Protein 6NLY (pdb70)

Nearest PDB structures (foldseek):
  6nly-assembly1_B  TM=9.683E-01  e=5.067E-32  Homo sapiens
  6now-assembly2_B  TM=9.347E-01  e=1.743E-29  Homo sapiens
  6nlq-assembly4_D  TM=9.902E-01  e=5.431E-19  Homo sapiens
  3g98-assembly2_B  TM=8.126E-01  e=2.394E-05  Aquifex aeolicus
  7yos-assembly1_B  TM=5.872E-01  e=1.610E-04  Methanocaldococcus jannaschii DSM 2661

B-factor: mean 77.12, std 21.35, range [20.0, 169.85]

Secondary structure (P-SEA, 3-state):
caaaaaaaaaaaaaaaaaaaaaaaaaccccaaaaaaaaaaaaaaaaaaaaaaaaaaaaaaaaaaaaaaaacccccccccccccccaaaaaaaaaaaaaacccbbbbbbbbcccbbbbbbbbbbccccccccaaaaaaaaaaaacccccccccccccccccccaaaaaaaaaaaaaaaaccc/caaaaaaaaaaaaaaaaaaaaaaccccaaaaaaaaaaaaaaaaaaaaaaaaaaaaaaaaaaaaaaaaccccccccbbbbbccaaaaaaaaaaaaaacccbbbbbbbbbcccbbbbbbcccccccccccaaaaaaaaaaaaccccccccccccccccccaaaaaaaaaaaaaaaaaacc/caaaaaaaaaaaaaaaaaaaaaccccaaaaaaaaaaaaaaaaaaaaaaaaaaaaaaaaaaaaaaaacccccccccccccccaaaaaaaaaaaaaacccbbbbbbbbbcccbbbbbbcccccccccccaaaaaaaaaaaaccccccccccccccccccaaaaaaaaaaaaaaaaacc/caaaaaaaaaaaaaaaaaaaaaccccaaaaaaaaaaaaaaaaaaaaaaaaaaaaaaaaaaaaaaaacccccccccccccccaaaaaaaaaaaaaacccbbbbbbbbbcccbbbbbbcccccccccccaaaaaaaaaaaacccccccccccccccccccaaaaaaaaaaaaaaaaaaaaaacc

Solvent-accessible surface area: 36032 Å² total; per-residue (Å²): 90,189,83,4,42,115,18,82,154,106,17,149,86,22,20,140,83,28,60,45,14,93,105,32,153,52,76,106,142,50,35,154,107,73,25,65,74,13,99,59,72,52,143,151,12,71,75,48,20,145,161,78,21,80,39,26,0,47,120,23,0,109,73,1,56,137,143,29,77,131,19,66,2,3,3,14,44,5,75,7,87,34,44,60,1,0,27,36,0,0,84,20,1,17,145,105,3,59,79,0,1,0,0,0,0,0,62,25,120,191,28,92,2,19,0,1,0,25,10,8,136,70,21,60,96,51,1,30,0,78,10,0,0,16,1,0,0,31,34,6,68,28,115,5,124,34,59,133,61,35,2,43,1,48,4,72,36,128,85,30,128,11,0,18,29,0,0,23,5,0,0,3,1,3,26,46,32,214,126,137,31,36,139,53,3,54,120,20,81,144,106,15,136,58,21,24,164,85,20,108,58,14,79,101,30,152,51,75,91,154,47,35,144,106,72,20,65,71,12,90,68,77,54,148,164,10,62,50,46,13,130,146,68,16,86,41,22,0,45,158,26,0,100,80,1,35,139,134,46,62,104,12,22,31,1,24,12,52,8,87,8,53,31,45,41,0,0,23,37,0,0,84,31,0,13,145,78,1,95,88,1,1,0,0,0,0,0,68,35,118,184,38,120,2,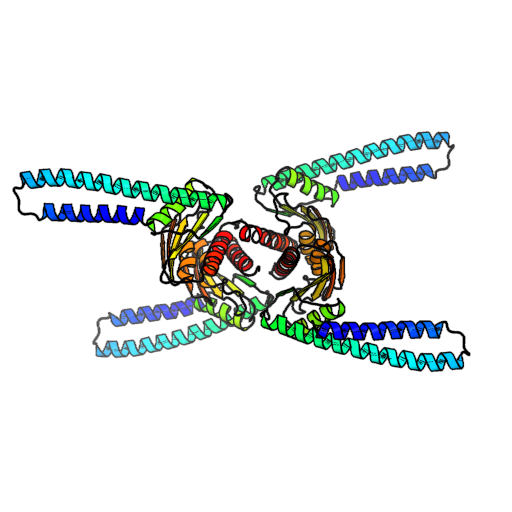25,0,1,1,27,7,11,173,77,20,46,107,40,3,20,0,67,11,0,0,34,2,0,0,27,16,6,72,26,118,2,122,37,56,125,65,42,2,39,0,50,4,67,33,142,66,45,102,7,0,27,13,0,0,24,0,0,0,5,0,1,13,3,51,71,220,102,8,53,85,27,52,125,99,11,92,68,15,21,135,84,22,120,54,16,91,118,35,152,56,72,109,150,37,33,152,93,66,23,64,80,15,98,77,94,50,131,159,16,40,76,50,14,145,143,76,8,90,42,31,0,52,102,20,3,109,57,0,40,134,143,24,40,112,12,10,9,0,24,22,50,7,70,4,58,15,50,46,0,0,27,38,0,0,76,54,0,14,150,101,2,85,39,1,4,0,0,0,0,0,66,34,108,176,32,114,4,26,0,0,0,24,10,15,146,36,35,91,87,23,4,4,0,36,2,0,0,2,0,0,0,10,23,3,69,26,91,3,118,38,56,125,84,37,0,24,0,52,6,69,39,127,69,41,105,8,0,38,38,0,0,54,9,0,0,1,25,8,31,19,137,231,100,2,55,124,21,81,118,105,12,114,53,17,22,111,80,22,107,53,15,92,110,33,152,54,72,96,154,48,38,164,108,75,27,65,80,14,101,106,85,45,147,169,14,69,77,55,14,126,146,73,17,52,42,42,0,52,103,19,0,93,73,3,28,144,156,43,94,100,23,75,35,1,27,17,46,9,66,10,65,31,39,55,1,0,23,34,0,0,84,42,0,12,147,100,3,88,90,2,4,0,0,0,0,0,61,39,107,173,24,97,3,30,0,2,0,30,8,14,162,60,41,29,89,13,14,5,0,26,2,0,0,5,0,0,0,8,29,7,74,18,155,10,128,35,59,122,77,40,4,51,1,50,5,51,37,139,78,37,126,9,0,21,33,0,0,109,10,0,0,30,0,3,30,3,17,62,19,103,105,108,50

InterPro domains:
  IPR002318 Alanine-tRNA ligase, class IIc [PR00980] (116-127)
  IPR002318 Alanine-tRNA ligase, class IIc [PR00980] (238-249)
  IPR002318 Alanine-tRNA ligase, class IIc [PR00980] (265-278)
  IPR002318 Alanine-tRNA ligase, class IIc [PR00980] (322-338)
  IPR002318 Alanine-tRNA ligase, class IIc [PR00980] (346-359)
  IPR002318 Alanine-tRNA ligase, class IIc [TIGR00344] (42-965)
  IPR009000 Translation protein, beta-barrel domain superfamily [SSF50447] (545-620)
  IPR012947 Threonyl/alanyl tRNA synthetase, SAD [PF07973] (721-778)
  IPR012947 Threonyl/alanyl tRNA synthetase, SAD [SM00863] (721-779)
  IPR018162 Alanine-tRNA ligase, class IIc, anti-codon-binding domain superfamily [SSF101353] (285-493)
  IPR018163 Threonyl/alanyl tRNA synthetase, class II-like, putative editing domain superfamily [SSF55186] (620-796)
  IPR018164 Alanyl-tRNA synthetase, class IIc, N-terminal [PF01411] (42-623)
  IPR018165 Alanyl-tRNA synthetase, class IIc, core domain [PS50860] (37-792)
  IPR023033 Alanine-tRNA ligase, eukaryota/bacteria [MF_00036_B] (38-985)
  IPR045864 Class II Aminoacyl-tRNA synthetase/Biotinyl protein ligase (BPL) and lipoyl protein ligase (LPL) [G3DSA:3.30.930.10] (37-281)
  IPR045864 Class II Aminoacyl-tRNA synthetase/Biotinyl protein ligase (BPL) and lipoyl protein ligase (LPL) [SSF55681] (39-284)
  IPR050058 Alanine--tRNA ligase [PTHR11777] (34-981)

Radius of gyration: 35.26 Å; Cα contacts (8 Å, |Δi|>4): 1258; chains: 4; bounding box: 65×128×59 Å

Structure (mmCIF, N/CA/C/O backbone):
data_6NLY
#
_entry.id   6NLY
#
_cell.length_a   103.220
_cell.length_b   317.230
_cell.length_c   54.710
_cell.angle_alpha   90.000
_cell.angle_beta   90.000
_cell.angle_gamma   90.000
#
_symmetry.space_group_name_H-M   'C 2 2 21'
#
loop_
_entity.id
_entity.type
_entity.pdbx_description
1 polymer 'Alanine--tRNA ligase, mitochondrial'
2 water water
#
loop_
_atom_site.group_PDB
_atom_site.id
_atom_site.type_symbol
_atom_site.label_atom_id
_atom_site.label_alt_id
_atom_site.label_comp_id
_atom_site.label_asym_id
_atom_site.label_entity_id
_atom_site.label_seq_id
_atom_site.pdbx_PDB_ins_code
_atom_site.Cartn_x
_atom_site.Cartn_y
_atom_site.Cartn_z
_atom_site.occupancy
_atom_site.B_iso_or_equiv
_atom_site.auth_seq_id
_atom_site.auth_comp_id
_atom_site.auth_asym_id
_atom_site.auth_atom_id
_atom_site.pdbx_PDB_model_num
ATOM 1 N N . SER A 1 10 ? -43.190 -65.291 12.972 1.00 101.05 811 SER B N 1
ATOM 2 C CA . SER A 1 10 ? -41.919 -65.958 12.728 1.00 104.33 811 SER B CA 1
ATOM 3 C C . SER A 1 10 ? -41.895 -67.294 13.446 1.00 114.21 811 SER B C 1
ATOM 4 O O . SER A 1 10 ? -41.887 -68.348 12.818 1.00 108.75 811 SER B O 1
ATOM 7 N N . ARG A 1 11 ? -41.880 -67.240 14.772 1.00 119.20 812 ARG B N 1
ATOM 8 C CA . ARG A 1 11 ? -41.867 -68.445 15.586 1.00 113.94 812 ARG B CA 1
ATOM 9 C C . ARG A 1 11 ? -43.140 -69.249 15.378 1.00 105.66 812 ARG B C 1
ATOM 10 O O . ARG A 1 11 ? -43.112 -70.472 15.330 1.00 97.90 812 ARG B O 1
ATOM 18 N N . ASP A 1 12 ? -44.258 -68.551 15.252 1.00 104.62 813 ASP B N 1
ATOM 19 C CA . ASP A 1 12 ? -45.532 -69.209 15.059 1.00 95.73 813 ASP B CA 1
ATOM 20 C C . ASP A 1 12 ? -45.474 -70.001 13.769 1.00 91.53 813 ASP B C 1
ATOM 21 O O . ASP A 1 12 ? -45.957 -71.125 13.698 1.00 91.65 813 ASP B O 1
ATOM 26 N N . VAL A 1 13 ? -44.877 -69.409 12.745 1.00 91.31 814 VAL B N 1
ATOM 27 C CA . VAL A 1 13 ? -44.732 -70.085 11.466 1.00 86.01 814 VAL B CA 1
ATOM 28 C C . VAL A 1 13 ? -43.827 -71.302 11.623 1.00 89.78 814 VAL B C 1
ATOM 29 O O . VAL A 1 13 ? -44.078 -72.350 11.044 1.00 81.13 814 VAL B O 1
ATOM 33 N N . ALA A 1 14 ? -42.767 -71.156 12.406 1.00 87.67 815 ALA B N 1
ATOM 34 C CA . ALA A 1 14 ? -41.845 -72.259 12.616 1.00 84.45 815 ALA B CA 1
ATOM 35 C C . ALA A 1 14 ? -42.534 -73.423 13.305 1.00 84.10 815 ALA B C 1
ATOM 36 O O . ALA A 1 14 ? -42.351 -74.571 12.927 1.00 80.85 815 ALA B O 1
ATOM 38 N N . GLU A 1 15 ? -43.333 -73.120 14.317 1.00 83.89 816 GLU B N 1
ATOM 39 C CA . GLU A 1 15 ? -44.052 -74.152 15.038 1.00 83.21 816 GLU B CA 1
ATOM 40 C C . GLU A 1 15 ? -45.043 -74.831 14.115 1.00 79.57 816 GLU B C 1
ATOM 41 O O . GLU A 1 15 ? -45.205 -76.043 14.146 1.00 79.86 816 GLU B O 1
ATOM 47 N N . ALA A 1 16 ? -45.699 -74.039 13.283 1.00 78.28 817 ALA B N 1
ATOM 48 C CA . ALA A 1 16 ? -46.667 -74.582 12.359 1.00 75.16 817 ALA B CA 1
ATOM 49 C C . ALA A 1 16 ? -45.965 -75.529 11.417 1.00 73.73 817 ALA B C 1
ATOM 50 O O . ALA A 1 16 ? -46.481 -76.587 11.088 1.00 74.16 817 ALA B O 1
ATOM 52 N N . LEU A 1 17 ? -44.777 -75.139 10.985 1.00 80.02 818 LEU B N 1
ATOM 53 C CA . LEU A 1 17 ? -43.992 -75.942 10.066 1.00 81.96 818 LEU B CA 1
ATOM 54 C C . LEU A 1 17 ? -43.537 -77.221 10.741 1.00 80.21 818 LEU B C 1
ATOM 55 O O . LEU A 1 17 ? -43.578 -78.292 10.156 1.00 71.36 818 LEU B O 1
ATOM 60 N N . ARG A 1 18 ? -43.152 -77.104 11.990 1.00 83.24 819 ARG B N 1
ATOM 61 C CA . ARG A 1 18 ? -42.727 -78.251 12.735 1.00 74.64 819 ARG B CA 1
ATOM 62 C C . ARG A 1 18 ? -43.862 -79.239 12.882 1.00 73.25 819 ARG B C 1
ATOM 63 O O . ARG A 1 18 ? -43.664 -80.428 12.812 1.00 64.32 819 ARG B O 1
ATOM 71 N N . LEU A 1 19 ? -45.060 -78.737 13.089 1.00 74.99 820 LEU B N 1
ATOM 72 C CA . LEU A 1 19 ? -46.196 -79.605 13.269 1.00 72.15 820 LEU B CA 1
ATOM 73 C C . LEU A 1 19 ? -46.388 -80.448 12.037 1.00 68.66 820 LEU B C 1
ATOM 74 O O . LEU A 1 19 ? -46.609 -81.641 12.107 1.00 64.81 820 LEU B O 1
ATOM 79 N N . SER A 1 20 ? -46.263 -79.820 10.896 1.00 62.81 821 SER B N 1
ATOM 80 C CA . SER A 1 20 ? -46.419 -80.512 9.657 1.00 67.99 821 SER B CA 1
ATOM 81 C C . SER A 1 20 ? -45.367 -81.578 9.487 1.00 77.77 821 SER B C 1
ATOM 82 O O . SER A 1 20 ? -45.636 -82.644 8.973 1.00 79.64 821 SER B O 1
ATOM 85 N N . LYS A 1 21 ? -44.151 -81.275 9.888 1.00 70.43 822 LYS B N 1
ATOM 86 C CA . LYS A 1 21 ? -43.082 -82.229 9.755 1.00 74.21 822 LYS B CA 1
ATOM 87 C C . LYS A 1 21 ? -43.340 -83.416 10.634 1.00 71.46 822 LYS B C 1
ATOM 88 O O . LYS A 1 21 ? -43.087 -84.533 10.257 1.00 67.51 822 LYS B O 1
ATOM 94 N N . ASP A 1 22 ? -43.834 -83.161 11.823 1.00 61.97 823 ASP B N 1
ATOM 95 C CA . ASP A 1 22 ? -44.114 -84.232 12.735 1.00 64.24 823 ASP B CA 1
ATOM 96 C C . ASP A 1 22 ? -45.180 -85.116 12.127 1.00 60.04 823 ASP B C 1
ATOM 97 O O . ASP A 1 22 ? -45.135 -86.317 12.253 1.00 63.78 823 ASP B O 1
ATOM 102 N N . ILE A 1 23 ? -46.156 -84.508 11.481 1.00 62.79 824 ILE B N 1
ATOM 103 C CA . ILE A 1 23 ? -47.207 -85.280 10.865 1.00 69.72 824 ILE B CA 1
ATOM 104 C C . ILE A 1 23 ? -46.665 -86.131 9.745 1.00 72.44 824 ILE B C 1
ATOM 105 O O . ILE A 1 23 ? -47.053 -87.265 9.586 1.00 72.64 824 ILE B O 1
ATOM 110 N N . GLY A 1 24 ? -45.764 -85.571 8.968 1.00 69.22 825 GLY B N 1
ATOM 111 C CA . GLY A 1 24 ? -45.184 -86.294 7.863 1.00 63.69 825 GLY B CA 1
ATOM 112 C C . GLY A 1 24 ? -44.471 -87.485 8.423 1.00 62.85 825 GLY B C 1
ATOM 113 O O . GLY A 1 24 ? -44.490 -88.546 7.863 1.00 68.10 825 GLY B O 1
ATOM 114 N N . ARG A 1 25 ? -43.829 -87.290 9.547 1.00 53.61 826 ARG B N 1
ATOM 115 C CA . ARG A 1 25 ? -43.141 -88.361 10.192 1.00 67.30 826 ARG B CA 1
ATOM 116 C C . ARG A 1 25 ? -44.130 -89.422 10.611 1.00 77.14 826 ARG B C 1
ATOM 117 O O . ARG A 1 25 ? -43.789 -90.584 10.663 1.00 69.97 826 ARG B O 1
ATOM 125 N N . LEU A 1 26 ? -45.349 -89.024 10.952 1.00 69.86 827 LEU B N 1
ATOM 126 C CA . LEU A 1 26 ? -46.329 -89.994 11.418 1.00 54.19 827 LEU B CA 1
ATOM 127 C C . LEU A 1 26 ? -46.818 -90.856 10.253 1.00 53.81 827 LEU B C 1
ATOM 128 O O . LEU A 1 26 ? -46.932 -92.078 10.393 1.00 57.36 827 LEU B O 1
ATOM 133 N N . ILE A 1 27 ? -46.993 -90.263 9.063 1.00 57.63 828 ILE B N 1
ATOM 134 C CA . ILE A 1 27 ? -47.407 -91.055 7.900 1.00 66.53 828 ILE B CA 1
ATOM 135 C C . ILE A 1 27 ? -46.407 -92.159 7.614 1.00 69.95 828 ILE B C 1
ATOM 136 O O . ILE A 1 27 ? -46.782 -93.289 7.281 1.00 61.71 828 ILE B O 1
ATOM 141 N N . GLU A 1 28 ? -45.118 -91.835 7.658 1.00 78.01 829 GLU B N 1
ATOM 142 C CA . GLU A 1 28 ? -44.129 -92.863 7.388 1.00 83.33 829 GLU B CA 1
ATOM 143 C C . GLU A 1 28 ? -44.154 -93.943 8.463 1.00 74.33 829 GLU B C 1
ATOM 144 O O . GLU A 1 28 ? -43.937 -95.126 8.159 1.00 67.02 829 GLU B O 1
ATOM 150 N N . ALA A 1 29 ? -44.417 -93.561 9.717 1.00 64.28 830 ALA B N 1
ATOM 151 C CA . ALA A 1 29 ? -44.446 -94.562 10.772 1.00 66.38 830 ALA B CA 1
ATOM 152 C C . ALA A 1 29 ? -45.614 -95.520 10.567 1.00 67.25 830 ALA B C 1
ATOM 153 O O . ALA A 1 29 ? -45.490 -96.728 10.824 1.00 58.80 830 ALA B O 1
ATOM 155 N N . VAL A 1 30 ? -46.738 -95.003 10.055 1.00 55.83 831 VAL B N 1
ATOM 156 C CA . VAL A 1 30 ? -47.892 -95.849 9.781 1.00 57.52 831 VAL B CA 1
ATOM 157 C C . VAL A 1 30 ? -47.658 -96.715 8.551 1.00 66.53 831 VAL B C 1
ATOM 158 O O . VAL A 1 30 ? -48.036 -97.892 8.539 1.00 62.95 831 VAL B O 1
ATOM 162 N N . GLU A 1 31 ? -47.010 -96.163 7.539 1.00 65.81 832 GLU B N 1
ATOM 163 C CA . GLU A 1 31 ? -46.708 -96.922 6.335 1.00 74.02 832 GLU B CA 1
ATOM 164 C C . GLU A 1 31 ? -45.777 -98.094 6.636 1.00 65.11 832 GLU B C 1
ATOM 165 O O . GLU A 1 31 ? -45.917 -99.163 6.062 1.00 75.38 832 GLU B O 1
ATOM 171 N N . THR A 1 32 ? -44.814 -97.879 7.521 1.00 60.17 833 THR B N 1
ATOM 172 C CA . THR A 1 32 ? -43.856 -98.919 7.881 1.00 61.33 833 THR B CA 1
ATOM 173 C C . THR A 1 32 ? -44.223 -99.700 9.134 1.00 59.87 833 THR B C 1
ATOM 174 O O . THR A 1 32 ? -43.476 -100.561 9.574 1.00 60.58 833 THR B O 1
ATOM 178 N N . ALA A 1 33 ? -45.370 -99.390 9.713 1.00 55.01 834 ALA B N 1
ATOM 179 C CA . ALA A 1 33 ? -45.817 -100.061 10.924 1.00 63.11 834 ALA B CA 1
ATOM 180 C C . ALA A 1 33 ? -46.263 -101.499 10.691 1.00 61.15 834 ALA B C 1
ATOM 181 O O . ALA A 1 33 ? -46.600 -101.887 9.580 1.00 59.93 834 ALA B O 1
ATOM 183 N N . VAL A 1 34 ? -46.252 -102.289 11.753 1.00 50.60 835 VAL B N 1
ATOM 184 C CA . VAL A 1 34 ? -46.690 -103.664 11.657 1.00 56.25 835 VAL B CA 1
ATOM 185 C C . VAL A 1 34 ? -48.147 -103.691 12.075 1.00 55.85 835 VAL B C 1
ATOM 186 O O . VAL A 1 34 ? -48.470 -103.486 13.234 1.00 60.89 835 VAL B O 1
ATOM 190 N N . MET A 1 35 ? -49.024 -103.956 11.121 1.00 48.26 836 MET B N 1
ATOM 191 C CA . MET A 1 35 ? -50.446 -104.000 11.393 1.00 49.12 836 MET B CA 1
ATOM 192 C C . MET A 1 35 ? -51.204 -104.591 10.223 1.00 47.45 836 MET B C 1
ATOM 193 O O . MET A 1 35 ? -50.666 -104.710 9.128 1.00 46.73 836 MET B O 1
ATOM 198 N N . PRO A 1 36 ? -52.515 -104.957 10.488 1.00 48.54 837 PRO B N 1
ATOM 199 C CA . PRO A 1 36 ? -53.235 -105.493 9.327 1.00 56.65 837 PRO B CA 1
ATOM 200 C C . PRO A 1 36 ? -53.345 -104.397 8.285 1.00 63.26 837 PRO B C 1
ATOM 201 O O . PRO A 1 36 ? -53.448 -103.235 8.642 1.00 52.41 837 PRO B O 1
ATOM 205 N N . GLN A 1 37 ? -53.316 -104.764 7.013 1.00 52.43 838 GLN B N 1
ATOM 206 C CA . GLN A 1 37 ? -53.379 -103.788 5.936 1.00 64.32 838 GLN B CA 1
ATOM 207 C C . GLN A 1 37 ? -54.655 -102.958 5.906 1.00 64.31 838 GLN B C 1
ATOM 208 O O . GLN A 1 37 ? -54.601 -101.773 5.619 1.00 64.38 838 GLN B O 1
ATOM 214 N N . TRP A 1 38 ? -55.800 -103.565 6.185 1.00 59.28 839 TRP B N 1
ATOM 215 C CA . TRP A 1 38 ? -57.039 -102.807 6.166 1.00 60.01 839 TRP B CA 1
ATOM 216 C C . TRP A 1 38 ? -56.965 -101.723 7.224 1.00 59.18 839 TRP B C 1
ATOM 217 O O . TRP A 1 38 ? -57.386 -100.599 6.999 1.00 58.16 839 TRP B O 1
ATOM 228 N N . GLN A 1 39 ? -56.425 -102.071 8.381 1.00 56.74 840 GLN B N 1
ATOM 229 C CA . GLN A 1 39 ? -56.274 -101.122 9.469 1.00 53.20 840 GLN B CA 1
ATOM 230 C C . GLN A 1 39 ? -55.312 -100.006 9.083 1.00 58.11 840 GLN B C 1
ATOM 231 O O . GLN A 1 39 ? -55.523 -98.850 9.418 1.00 50.40 840 GLN B O 1
ATOM 237 N N . ARG A 1 40 ? -54.247 -100.369 8.384 1.00 60.69 841 ARG B N 1
ATOM 238 C CA . ARG A 1 40 ? -53.251 -99.409 7.949 1.00 55.71 841 ARG B CA 1
ATOM 239 C C . ARG A 1 40 ? -53.873 -98.413 6.998 1.00 55.88 841 ARG B C 1
ATOM 240 O O . ARG A 1 40 ? -53.605 -97.228 7.069 1.00 54.71 841 ARG B O 1
ATOM 248 N N . ARG A 1 41 ? -54.712 -98.910 6.104 1.00 57.44 842 ARG B N 1
ATOM 249 C CA . ARG A 1 41 ? -55.375 -98.070 5.120 1.00 72.66 842 ARG B CA 1
ATOM 250 C C . ARG A 1 41 ? -56.280 -97.060 5.801 1.00 65.49 842 ARG B C 1
ATOM 251 O O . ARG A 1 41 ? -56.324 -95.903 5.419 1.00 64.96 842 ARG B O 1
ATOM 259 N N . GLU A 1 42 ? -56.994 -97.514 6.820 1.00 68.34 843 GLU B N 1
ATOM 260 C CA . GLU A 1 42 ? -57.901 -96.665 7.590 1.00 67.38 843 GLU B CA 1
ATOM 261 C C . GLU A 1 42 ? -57.141 -95.554 8.315 1.00 58.52 843 GLU B C 1
ATOM 262 O O . GLU A 1 42 ? -57.474 -94.370 8.191 1.00 58.11 843 GLU B O 1
ATOM 268 N N . LEU A 1 43 ? -56.092 -95.919 9.057 1.00 64.99 844 LEU B N 1
ATOM 269 C CA . LEU A 1 43 ? -55.319 -94.906 9.768 1.00 57.00 844 LEU B CA 1
ATOM 270 C C . LEU A 1 43 ? -54.596 -93.969 8.813 1.00 55.83 844 LEU B C 1
ATOM 271 O O . LEU A 1 43 ? -54.490 -92.772 9.081 1.00 53.68 844 LEU B O 1
ATOM 276 N N . LEU A 1 44 ? -54.103 -94.483 7.690 1.00 56.03 845 LEU B N 1
ATOM 277 C CA . LEU A 1 44 ? -53.379 -93.617 6.766 1.00 65.50 845 LEU B CA 1
ATOM 278 C C . LEU A 1 44 ? -54.284 -92.535 6.186 1.00 69.24 845 LEU B C 1
ATOM 279 O O . LEU A 1 44 ? -53.856 -91.388 6.006 1.00 70.30 845 LEU B O 1
ATOM 284 N N . ALA A 1 45 ? -55.535 -92.881 5.881 1.00 66.84 846 ALA B N 1
ATOM 285 C CA . ALA A 1 45 ? -56.459 -91.895 5.340 1.00 63.50 846 ALA B CA 1
ATOM 286 C C . ALA A 1 45 ? -56.671 -90.755 6.323 1.00 62.67 846 ALA B C 1
ATOM 287 O O . ALA A 1 45 ? -56.675 -89.580 5.931 1.00 58.12 846 ALA B O 1
ATOM 289 N N . THR A 1 46 ? -56.843 -91.056 7.604 1.00 58.42 847 THR B N 1
ATOM 290 C CA . THR A 1 46 ? -57.031 -89.986 8.583 1.00 65.31 847 THR B CA 1
ATOM 291 C C . THR A 1 46 ? -55.797 -89.081 8.709 1.00 66.98 847 THR B C 1
ATOM 292 O O . THR A 1 46 ? -55.897 -87.843 8.754 1.00 71.84 847 THR B O 1
ATOM 296 N N . VAL A 1 47 ? -54.630 -89.715 8.748 1.00 69.42 848 VAL B N 1
ATOM 297 C CA . VAL A 1 47 ? -53.365 -89.003 8.882 1.00 68.12 848 VAL B CA 1
ATOM 298 C C . VAL A 1 47 ? -53.082 -88.090 7.699 1.00 70.88 848 VAL B C 1
ATOM 299 O O . VAL A 1 47 ? -52.586 -86.982 7.873 1.00 65.51 848 VAL B O 1
ATOM 303 N N . LYS A 1 48 ? -53.389 -88.558 6.497 1.00 73.25 849 LYS B N 1
ATOM 304 C CA . LYS A 1 48 ? -53.161 -87.752 5.308 1.00 73.05 849 LYS B CA 1
ATOM 305 C C . LYS A 1 48 ? -54.028 -86.501 5.369 1.00 75.47 849 LYS B C 1
ATOM 306 O O . LYS A 1 48 ? -53.590 -85.413 5.004 1.00 72.65 849 LYS B O 1
ATOM 312 N N . MET A 1 49 ? -55.241 -86.648 5.852 1.00 72.80 850 MET B N 1
ATOM 313 C CA . MET A 1 49 ? -56.113 -85.513 5.960 1.00 81.82 850 MET B CA 1
ATOM 314 C C . MET A 1 49 ? -55.548 -84.500 6.946 1.00 80.47 850 MET B C 1
ATOM 315 O O . MET A 1 49 ? -55.589 -83.302 6.712 1.00 82.85 850 MET B O 1
ATOM 320 N N . LEU A 1 50 ? -54.992 -84.981 8.040 1.00 71.08 851 LEU B N 1
ATOM 321 C CA . LEU A 1 50 ? -54.412 -84.091 9.014 1.00 69.30 851 LEU B CA 1
ATOM 322 C C . LEU A 1 50 ? -53.296 -83.355 8.364 1.00 72.34 851 LEU B C 1
ATOM 323 O O . LEU A 1 50 ? -53.100 -82.184 8.606 1.00 78.94 851 LEU B O 1
ATOM 328 N N . GLN A 1 51 ? -52.545 -84.054 7.540 1.00 61.11 852 GLN B N 1
ATOM 329 C CA . GLN A 1 51 ? -51.426 -83.435 6.897 1.00 69.49 852 GLN B CA 1
ATOM 330 C C . GLN A 1 51 ? -51.933 -82.308 6.046 1.00 76.43 852 GLN B C 1
ATOM 331 O O . GLN A 1 51 ? -51.351 -81.254 6.029 1.00 72.72 852 GLN B O 1
ATOM 337 N N . ARG A 1 52 ? -53.030 -82.525 5.347 1.00 75.12 853 ARG B N 1
ATOM 338 C CA . ARG A 1 52 ? -53.563 -81.485 4.497 1.00 80.53 853 ARG B CA 1
ATOM 339 C C . ARG A 1 52 ? -53.981 -80.277 5.289 1.00 78.52 853 ARG B C 1
ATOM 340 O O . ARG A 1 52 ? -53.680 -79.163 4.904 1.00 77.98 853 ARG B O 1
ATOM 348 N N . ARG A 1 53 ? -54.650 -80.492 6.409 1.00 70.01 854 ARG B N 1
ATOM 349 C CA . ARG A 1 53 ? -55.075 -79.356 7.200 1.00 77.17 854 ARG B CA 1
ATOM 350 C C . ARG A 1 53 ? -53.857 -78.600 7.661 1.00 80.17 854 ARG B C 1
ATOM 351 O O . ARG A 1 53 ? -53.811 -77.384 7.601 1.00 83.25 854 ARG B O 1
ATOM 359 N N . ALA A 1 54 ? -52.850 -79.328 8.097 1.00 75.89 855 ALA B N 1
ATOM 360 C CA . ALA A 1 54 ? -51.659 -78.680 8.587 1.00 72.58 855 ALA B CA 1
ATOM 361 C C . ALA A 1 54 ? -50.998 -77.868 7.507 1.00 82.35 855 ALA B C 1
ATOM 362 O O . ALA A 1 54 ? -50.555 -76.765 7.738 1.00 83.11 855 ALA B O 1
ATOM 364 N N . ASN A 1 55 ? -50.935 -78.422 6.317 1.00 80.82 856 ASN B N 1
ATOM 365 C CA . ASN A 1 55 ? -50.319 -77.731 5.222 1.00 78.48 856 ASN B CA 1
ATOM 366 C C . ASN A 1 55 ? -51.062 -76.473 4.871 1.00 80.11 856 ASN B C 1
ATOM 367 O O . ASN A 1 55 ? -50.452 -75.469 4.596 1.00 79.86 856 ASN B O 1
ATOM 372 N N . THR A 1 56 ? -52.382 -76.527 4.876 1.00 79.60 857 THR B N 1
ATOM 373 C CA . THR A 1 56 ? -53.154 -75.348 4.567 1.00 87.58 857 THR B CA 1
ATOM 374 C C . THR A 1 56 ? -52.926 -74.295 5.615 1.00 86.37 857 THR B C 1
ATOM 375 O O . THR A 1 56 ? -52.813 -73.125 5.304 1.00 80.30 857 THR B O 1
ATOM 379 N N . ALA A 1 57 ? -52.855 -74.710 6.868 1.00 79.78 858 ALA B N 1
ATOM 380 C CA . ALA A 1 57 ? -52.653 -73.747 7.924 1.00 76.31 858 ALA B CA 1
ATOM 381 C C . ALA A 1 57 ? -51.335 -73.069 7.701 1.00 79.91 858 ALA B C 1
ATOM 382 O O . ALA A 1 57 ? -51.206 -71.871 7.847 1.00 77.80 858 ALA B O 1
ATOM 384 N N . ILE A 1 58 ? -50.339 -73.840 7.336 1.00 77.43 859 ILE B N 1
ATOM 385 C CA . ILE A 1 58 ? -49.031 -73.243 7.117 1.00 76.01 859 ILE B CA 1
ATOM 386 C C . ILE A 1 58 ? -49.092 -72.246 5.971 1.00 71.62 859 ILE B C 1
ATOM 387 O O . ILE A 1 58 ? -48.511 -71.166 6.046 1.00 67.95 859 ILE B O 1
ATOM 392 N N . ARG A 1 59 ? -49.803 -72.611 4.911 1.00 71.99 860 ARG B N 1
ATOM 393 C CA . ARG A 1 59 ? -49.921 -71.728 3.763 1.00 78.28 860 ARG B CA 1
ATOM 394 C C . ARG A 1 59 ? -50.635 -70.442 4.144 1.00 82.15 860 ARG B C 1
ATOM 395 O O . ARG A 1 59 ? -50.253 -69.357 3.710 1.00 86.48 860 ARG B O 1
ATOM 403 N N . LYS A 1 60 ? -51.674 -70.568 4.961 1.00 74.21 861 LYS B N 1
ATOM 404 C CA . LYS A 1 60 ? -52.436 -69.405 5.388 1.00 76.97 861 LYS B CA 1
ATOM 405 C C . LYS A 1 60 ? -51.585 -68.442 6.201 1.00 82.66 861 LYS B C 1
ATOM 406 O O . LYS A 1 60 ? -51.695 -67.228 6.049 1.00 78.66 861 LYS B O 1
ATOM 412 N N . LEU A 1 61 ? -50.738 -68.985 7.067 1.00 80.28 862 LEU B N 1
ATOM 413 C CA . LEU A 1 61 ? -49.903 -68.151 7.898 1.00 77.37 862 LEU B CA 1
ATOM 414 C C . LEU A 1 61 ? -48.885 -67.416 7.074 1.00 77.06 862 LEU B C 1
ATOM 415 O O . LEU A 1 61 ? -48.652 -66.242 7.291 1.00 72.25 862 LEU B O 1
ATOM 420 N N . GLN A 1 62 ? -48.271 -68.103 6.132 1.00 79.55 863 GLN B N 1
ATOM 421 C CA . GLN A 1 62 ? -47.275 -67.453 5.314 1.00 90.74 863 GLN B CA 1
ATOM 422 C C . GLN A 1 62 ? -47.854 -66.386 4.434 1.00 87.39 863 GLN B C 1
ATOM 423 O O . GLN A 1 62 ? -47.308 -65.324 4.293 1.00 87.24 863 GLN B O 1
ATOM 429 N N . MET A 1 63 ? -48.985 -66.688 3.845 1.00 91.21 864 MET B N 1
ATOM 430 C CA . MET A 1 63 ? -49.608 -65.781 2.929 1.00 86.71 864 MET B CA 1
ATOM 431 C C . MET A 1 63 ? -49.948 -64.527 3.666 1.00 86.90 864 MET B C 1
ATOM 432 O O . MET A 1 63 ? -49.799 -63.423 3.179 1.00 83.16 864 MET B O 1
ATOM 437 N N . GLY A 1 64 ? -50.416 -64.712 4.869 1.00 75.48 865 GLY B N 1
ATOM 438 C CA . GLY A 1 64 ? -50.802 -63.568 5.673 1.00 67.59 865 GLY B CA 1
ATOM 439 C C . GLY A 1 64 ? -49.619 -62.690 6.041 1.00 84.48 865 GLY B C 1
ATOM 440 O O . GLY A 1 64 ? -49.685 -61.462 5.917 1.00 91.07 865 GLY B O 1
ATOM 441 N N . GLN A 1 65 ? -48.508 -63.310 6.458 1.00 83.34 866 GLN B N 1
ATOM 442 C CA . GLN A 1 65 ? -47.353 -62.514 6.854 1.00 92.17 866 GLN B CA 1
ATOM 443 C C . GLN A 1 65 ? -46.729 -61.857 5.638 1.00 84.60 866 GLN B C 1
ATOM 444 O O . GLN A 1 65 ? -46.151 -60.775 5.746 1.00 83.37 866 GLN B O 1
ATOM 450 N N . ALA A 1 66 ? -46.825 -62.502 4.476 1.00 79.07 867 ALA B N 1
ATOM 451 C CA . ALA A 1 66 ? -46.430 -61.836 3.245 1.00 73.79 867 ALA B CA 1
ATOM 452 C C . ALA A 1 66 ? -47.286 -60.589 3.025 1.00 86.20 867 ALA B C 1
ATOM 453 O O . ALA A 1 66 ? -46.778 -59.530 2.637 1.00 95.16 867 ALA B O 1
ATOM 455 N N . ALA A 1 67 ? -48.590 -60.692 3.303 1.00 91.41 868 ALA B N 1
ATOM 456 C CA . ALA A 1 67 ? -49.493 -59.554 3.136 1.00 82.71 868 ALA B CA 1
ATOM 457 C C . ALA A 1 67 ? -49.133 -58.406 4.075 1.00 76.05 868 ALA B C 1
ATOM 458 O O . ALA A 1 67 ? -49.194 -57.233 3.686 1.00 81.45 868 ALA B O 1
ATOM 460 N N . LYS A 1 68 ? -48.799 -58.725 5.331 1.00 80.59 869 LYS B N 1
ATOM 461 C CA . LYS A 1 68 ? -48.356 -57.712 6.287 1.00 82.24 869 LYS B CA 1
ATOM 462 C C . LYS A 1 68 ? -47.186 -56.917 5.750 1.00 91.70 869 LYS B C 1
ATOM 463 O O . LYS A 1 68 ? -47.082 -55.704 5.998 1.00 96.91 869 LYS B O 1
ATOM 469 N N . LYS A 1 69 ? -46.229 -57.632 5.175 1.00 87.85 870 LYS B N 1
ATOM 470 C CA . LYS A 1 69 ? -45.015 -57.025 4.657 1.00 89.87 870 LYS B CA 1
ATOM 471 C C . LYS A 1 69 ? -45.199 -56.138 3.445 1.00 87.93 870 LYS B C 1
ATOM 472 O O . LYS A 1 69 ? -44.613 -55.066 3.363 1.00 99.73 870 LYS B O 1
ATOM 478 N N . THR A 1 70 ? -45.972 -56.603 2.495 1.00 79.74 871 THR B N 1
ATOM 479 C CA . THR A 1 70 ? -46.130 -55.803 1.336 1.00 82.94 871 THR B CA 1
ATOM 480 C C . THR A 1 70 ? -46.783 -54.519 1.761 1.00 92.59 871 THR B C 1
ATOM 481 O O . THR A 1 70 ? -46.418 -53.466 1.288 1.00 96.26 871 THR B O 1
ATOM 485 N N . GLN A 1 71 ? -47.749 -54.601 2.658 1.00 86.41 872 GLN B N 1
ATOM 486 C CA . GLN A 1 71 ? -48.424 -53.397 3.084 1.00 97.73 872 GLN B CA 1
ATOM 487 C C . GLN A 1 71 ? -47.480 -52.451 3.763 1.00 103.40 872 GLN B C 1
ATOM 488 O O . GLN A 1 71 ? -47.530 -51.264 3.499 1.00 109.12 872 GLN B O 1
ATOM 494 N N . GLU A 1 72 ? -46.614 -52.963 4.622 1.00 102.29 873 GLU B N 1
ATOM 495 C CA . GLU A 1 72 ? -45.698 -52.074 5.291 1.00 101.78 873 GLU B CA 1
ATOM 496 C C . GLU A 1 72 ? -44.832 -51.438 4.229 1.00 101.20 873 GLU B C 1
ATOM 497 O O . GLU A 1 72 ? -44.528 -50.264 4.297 1.00 113.37 873 GLU B O 1
ATOM 503 N N . LEU A 1 73 ? -44.444 -52.222 3.232 1.00 95.79 874 LEU B N 1
ATOM 504 C CA . LEU A 1 73 ? -43.605 -51.714 2.156 1.00 96.52 874 LEU B CA 1
ATOM 505 C C . LEU A 1 73 ? -44.295 -50.616 1.362 1.00 98.97 874 LEU B C 1
ATOM 506 O O . LEU A 1 73 ? -43.667 -49.641 0.968 1.00 98.05 874 LEU B O 1
ATOM 511 N N . LEU A 1 74 ? -45.588 -50.778 1.125 1.00 95.04 875 LEU B N 1
ATOM 512 C CA . LEU A 1 74 ? -46.339 -49.794 0.362 1.00 92.87 875 LEU B CA 1
ATOM 513 C C . LEU A 1 74 ? -46.340 -48.441 1.056 1.00 101.31 875 LEU B C 1
ATOM 514 O O . LEU A 1 74 ? -46.262 -47.408 0.401 1.00 94.60 875 LEU B O 1
ATOM 519 N N . GLU A 1 75 ? -46.406 -48.445 2.380 1.00 105.22 876 GLU B N 1
ATOM 520 C CA . GLU A 1 75 ? -46.380 -47.195 3.122 1.00 109.42 876 GLU B CA 1
ATOM 521 C C . GLU A 1 75 ? -45.040 -46.524 2.860 1.00 103.65 876 GLU B C 1
ATOM 522 O O . GLU A 1 75 ? -44.963 -45.314 2.679 1.00 119.10 876 GLU B O 1
ATOM 528 N N . ARG A 1 76 ? -43.989 -47.336 2.851 1.00 96.40 877 ARG B N 1
ATOM 529 C CA . ARG A 1 76 ? -42.621 -46.891 2.596 1.00 98.84 877 ARG B CA 1
ATOM 530 C C . ARG A 1 76 ? -42.355 -46.355 1.191 1.00 98.19 877 ARG B C 1
ATOM 531 O O . ARG A 1 76 ? -41.579 -45.425 1.019 1.00 96.91 877 ARG B O 1
ATOM 539 N N . HIS A 1 77 ? -43.023 -46.898 0.200 1.00 85.47 878 HIS B N 1
ATOM 540 C CA . HIS A 1 77 ? -42.783 -46.449 -1.145 1.00 91.18 878 HIS B CA 1
ATOM 541 C C . HIS A 1 77 ? -44.014 -46.037 -1.910 1.00 93.97 878 HIS B C 1
ATOM 542 O O . HIS A 1 77 ? -45.126 -46.359 -1.560 1.00 89.77 878 HIS B O 1
ATOM 549 N N . SER A 1 78 ? -43.775 -45.292 -2.970 1.00 96.61 879 SER B N 1
ATOM 550 C CA . SER A 1 78 ? -44.811 -44.857 -3.879 1.00 108.32 879 SER B CA 1
ATOM 551 C C . SER A 1 78 ? -45.009 -45.975 -4.886 1.00 114.31 879 SER B C 1
ATOM 552 O O . SER A 1 78 ? -44.156 -46.842 -5.020 1.00 115.37 879 SER B O 1
ATOM 555 N N . LYS A 1 79 ? -46.125 -45.961 -5.599 1.00 115.84 880 LYS B N 1
ATOM 556 C CA . LYS A 1 79 ? -46.360 -46.979 -6.606 1.00 114.34 880 LYS B CA 1
ATOM 557 C C . LYS A 1 79 ? -45.637 -46.501 -7.854 1.00 119.79 880 LYS B C 1
ATOM 558 O O . LYS A 1 79 ? -46.243 -46.220 -8.884 1.00 129.21 880 LYS B O 1
ATOM 564 N N . GLY A 1 80 ? -44.319 -46.416 -7.735 1.00 107.87 881 GLY B N 1
ATOM 565 C CA . GLY A 1 80 ? -43.445 -45.967 -8.799 1.00 93.69 881 GLY B CA 1
ATOM 566 C C . GLY A 1 80 ? -43.023 -47.027 -9.789 1.00 81.74 881 GLY B C 1
ATOM 567 O O . GLY A 1 80 ? -43.425 -48.178 -9.696 1.00 73.68 881 GLY B O 1
ATOM 568 N N . PRO A 1 81 ? -42.180 -46.583 -10.797 1.00 72.71 882 PRO B N 1
ATOM 569 C CA . PRO A 1 81 ? -41.747 -47.624 -11.738 1.00 58.62 882 PRO B CA 1
ATOM 570 C C . PRO A 1 81 ? -40.912 -48.703 -11.055 1.00 65.21 882 PRO B C 1
ATOM 571 O O . PRO A 1 81 ? -40.935 -49.852 -11.477 1.00 57.37 882 PRO B O 1
ATOM 575 N N . LEU A 1 82 ? -40.142 -48.328 -10.047 1.00 55.89 883 LEU B N 1
ATOM 576 C CA . LEU A 1 82 ? -39.298 -49.294 -9.373 1.00 56.32 883 LEU B CA 1
ATOM 577 C C . LEU A 1 82 ? -39.317 -49.295 -7.848 1.00 67.25 883 LEU B C 1
ATOM 578 O O . LEU A 1 82 ? -39.350 -48.246 -7.224 1.00 62.74 883 LEU B O 1
ATOM 583 N N . ILE A 1 83 ? -39.281 -50.491 -7.263 1.00 64.81 884 ILE B N 1
ATOM 584 C CA . ILE A 1 83 ? -39.186 -50.672 -5.818 1.00 61.21 884 ILE B CA 1
ATOM 585 C C . ILE A 1 83 ? -37.952 -51.521 -5.545 1.00 66.63 884 ILE B C 1
ATOM 586 O O . ILE A 1 83 ? -37.834 -52.640 -6.052 1.00 59.29 884 ILE B O 1
ATOM 591 N N . VAL A 1 84 ? -37.005 -50.960 -4.803 1.00 75.96 885 VAL B N 1
ATOM 592 C CA . VAL A 1 84 ? -35.808 -51.655 -4.351 1.00 78.43 885 VAL B CA 1
ATOM 593 C C . VAL A 1 84 ? -35.757 -51.456 -2.847 1.00 80.39 885 VAL B C 1
ATOM 594 O O . VAL A 1 84 ? -35.778 -50.308 -2.384 1.00 80.96 885 VAL B O 1
ATOM 598 N N . ASP A 1 85 ? -35.703 -52.545 -2.077 1.00 77.71 886 ASP B N 1
ATOM 599 C CA . ASP A 1 85 ? -35.794 -52.332 -0.639 1.00 78.33 886 ASP B CA 1
ATOM 600 C C . ASP A 1 85 ? -35.348 -53.562 0.143 1.00 82.99 886 ASP B C 1
ATOM 601 O O . ASP A 1 85 ? -34.974 -54.595 -0.421 1.00 79.44 886 ASP B O 1
ATOM 606 N N . THR A 1 86 ? -35.339 -53.395 1.470 1.00 88.28 887 THR B N 1
ATOM 607 C CA . THR A 1 86 ? -35.051 -54.413 2.472 1.00 83.43 887 THR B CA 1
ATOM 608 C C . THR A 1 86 ? -36.327 -54.799 3.220 1.00 86.95 887 THR B C 1
ATOM 609 O O . THR A 1 86 ? -37.115 -53.934 3.621 1.00 96.19 887 THR B O 1
ATOM 613 N N . VAL A 1 87 ? -36.521 -56.105 3.395 1.00 85.35 888 VAL B N 1
ATOM 614 C CA . VAL A 1 87 ? -37.616 -56.702 4.161 1.00 96.05 888 VAL B CA 1
ATOM 615 C C . VAL A 1 87 ? -37.033 -57.839 4.999 1.00 98.22 888 VAL B C 1
ATOM 616 O O . VAL A 1 87 ? -36.029 -58.440 4.599 1.00 102.14 888 VAL B O 1
ATOM 620 N N . SER A 1 88 ? -37.539 -58.052 6.216 1.00 93.55 889 SER B N 1
ATOM 621 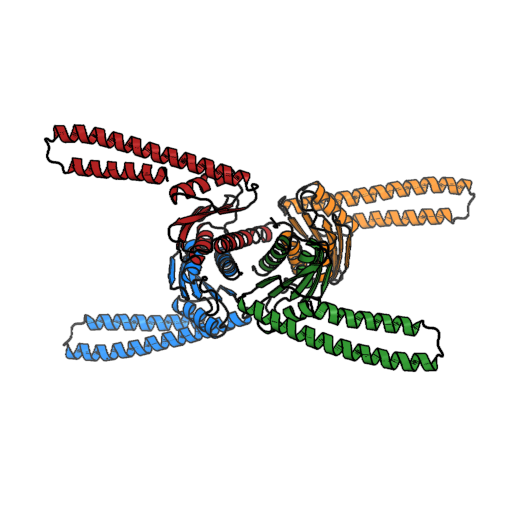C CA . SER A 1 88 ? -37.196 -59.270 6.947 1.00 98.17 889 SER B CA 1
ATOM 622 C C . SER A 1 88 ? -38.038 -60.413 6.425 1.00 101.43 889 SER B C 1
ATOM 623 O O . SER A 1 88 ? -39.268 -60.349 6.509 1.00 107.73 889 SER B O 1
ATOM 626 N N . ALA A 1 89 ? -37.393 -61.480 5.967 1.00 99.80 890 ALA B N 1
ATOM 627 C CA . ALA A 1 89 ? -38.085 -62.689 5.527 1.00 97.50 890 ALA B CA 1
ATOM 628 C C . ALA A 1 89 ? -37.442 -63.914 6.168 1.00 100.50 890 ALA B C 1
ATOM 629 O O . ALA A 1 89 ? -36.214 -64.046 6.163 1.00 105.47 890 ALA B O 1
ATOM 631 N N . GLU A 1 90 ? -38.273 -64.796 6.737 1.00 105.63 891 GLU B N 1
ATOM 632 C CA . GLU A 1 90 ? -37.775 -66.042 7.324 1.00 111.18 891 GLU B CA 1
ATOM 633 C C . GLU A 1 90 ? -37.239 -66.993 6.260 1.00 114.72 891 GLU B C 1
ATOM 634 O O . GLU A 1 90 ? -36.252 -67.706 6.485 1.00 120.06 891 GLU B O 1
ATOM 640 N N . SER A 1 91 ? -37.887 -67.036 5.103 1.00 107.76 892 SER B N 1
ATOM 641 C CA . SER A 1 91 ? -37.543 -68.002 4.078 1.00 99.85 892 SER B CA 1
ATOM 642 C C . SER A 1 91 ? -37.575 -67.336 2.722 1.00 94.82 892 SER B C 1
ATOM 643 O O . SER A 1 91 ? -38.191 -66.281 2.535 1.00 93.38 892 SER B O 1
ATOM 646 N N . LEU A 1 92 ? -36.940 -67.991 1.753 1.00 94.17 893 LEU B N 1
ATOM 647 C CA . LEU A 1 92 ? -37.033 -67.477 0.392 1.00 87.25 893 LEU B CA 1
ATOM 648 C C . LEU A 1 92 ? -38.459 -67.534 -0.134 1.00 87.92 893 LEU B C 1
ATOM 649 O O . LEU A 1 92 ? -38.900 -66.608 -0.823 1.00 77.81 893 LEU B O 1
ATOM 654 N N . SER A 1 93 ? -39.188 -68.584 0.215 1.00 85.63 894 SER B N 1
ATOM 655 C CA . SER A 1 93 ? -40.547 -68.737 -0.264 1.00 84.55 894 SER B CA 1
ATOM 656 C C . SER A 1 93 ? -41.405 -67.578 0.181 1.00 89.26 894 SER B C 1
ATOM 657 O O . SER A 1 93 ? -42.208 -67.070 -0.589 1.00 94.94 894 SER B O 1
ATOM 660 N N . VAL A 1 94 ? -41.245 -67.159 1.425 1.00 95.43 895 VAL B N 1
ATOM 661 C CA . VAL A 1 94 ? -42.018 -66.035 1.915 1.00 93.32 895 VAL B CA 1
ATOM 662 C C . VAL A 1 94 ? -41.657 -64.753 1.176 1.00 89.50 895 VAL B C 1
ATOM 663 O O . VAL A 1 94 ? -42.529 -63.971 0.810 1.00 94.96 895 VAL B O 1
ATOM 667 N N . LEU A 1 95 ? -40.365 -64.543 0.953 1.00 82.57 896 LEU B N 1
ATOM 668 C CA . LEU A 1 95 ? -39.909 -63.340 0.273 1.00 80.55 896 LEU B CA 1
ATOM 669 C C . LEU A 1 95 ? -40.430 -63.281 -1.146 1.00 83.14 896 LEU B C 1
ATOM 670 O O . LEU A 1 95 ? -40.840 -62.232 -1.625 1.00 74.62 896 LEU B O 1
ATOM 675 N N . VAL A 1 96 ? -40.420 -64.420 -1.814 1.00 82.69 897 VAL B N 1
ATOM 676 C CA . VAL A 1 96 ? -40.903 -64.475 -3.172 1.00 83.53 897 VAL B CA 1
ATOM 677 C C . VAL A 1 96 ? -42.372 -64.101 -3.169 1.00 88.54 897 VAL B C 1
ATOM 678 O O . VAL A 1 96 ? -42.847 -63.408 -4.056 1.00 83.24 897 VAL B O 1
ATOM 682 N N . LYS A 1 97 ? -43.091 -64.553 -2.154 1.00 86.70 898 LYS B N 1
ATOM 683 C CA . LYS A 1 97 ? -44.504 -64.241 -2.056 1.00 87.54 898 LYS B CA 1
ATOM 684 C C . LYS A 1 97 ? -44.713 -62.749 -1.901 1.00 88.97 898 LYS B C 1
ATOM 685 O O . LYS A 1 97 ? -45.621 -62.180 -2.494 1.00 97.32 898 LYS B O 1
ATOM 691 N N . VAL A 1 98 ? -43.869 -62.109 -1.106 1.00 79.01 899 VAL B N 1
ATOM 692 C CA . VAL A 1 98 ? -44.003 -60.678 -0.908 1.00 80.32 899 VAL B CA 1
ATOM 693 C C . VAL A 1 98 ? -43.803 -59.950 -2.223 1.00 72.65 899 VAL B C 1
ATOM 694 O O . VAL A 1 98 ? -44.518 -59.008 -2.529 1.00 70.81 899 VAL B O 1
ATOM 698 N N . VAL A 1 99 ? -42.831 -60.390 -3.005 1.00 65.88 900 VAL B N 1
ATOM 699 C CA . VAL A 1 99 ? -42.572 -59.749 -4.278 1.00 72.61 900 VAL B CA 1
ATOM 700 C C . VAL A 1 99 ? -43.765 -59.896 -5.202 1.00 71.90 900 VAL B C 1
ATOM 701 O O . VAL A 1 99 ? -44.159 -58.950 -5.870 1.00 80.42 900 VAL B O 1
ATOM 705 N N . ARG A 1 100 ? -44.344 -61.085 -5.236 1.00 63.96 901 ARG B N 1
ATOM 706 C CA . ARG A 1 100 ? -45.490 -61.322 -6.097 1.00 62.05 901 ARG B CA 1
ATOM 707 C C . ARG A 1 100 ? -46.704 -60.493 -5.710 1.00 67.66 901 ARG B C 1
ATOM 708 O O . ARG A 1 100 ? -47.398 -59.975 -6.571 1.00 62.86 901 ARG B O 1
ATOM 716 N N . GLN A 1 101 ? -46.959 -60.375 -4.416 1.00 64.51 902 GLN B N 1
ATOM 717 C CA . GLN A 1 101 ? -48.079 -59.579 -3.952 1.00 68.11 902 GLN B CA 1
ATOM 718 C C . GLN A 1 101 ? -47.896 -58.105 -4.267 1.00 73.65 902 GLN B C 1
ATOM 719 O O . GLN A 1 101 ? -48.830 -57.432 -4.685 1.00 83.18 902 GLN B O 1
ATOM 725 N N . LEU A 1 102 ? -46.678 -57.611 -4.069 1.00 72.38 903 LEU B N 1
ATOM 726 C CA . LEU A 1 102 ? -46.369 -56.213 -4.315 1.00 69.00 903 LEU B CA 1
ATOM 727 C C . LEU A 1 102 ? -46.591 -55.921 -5.777 1.00 63.24 903 LEU B C 1
ATOM 728 O O . LEU A 1 102 ? -47.170 -54.908 -6.139 1.00 67.20 903 LEU B O 1
ATOM 733 N N . CYS A 1 103 ? -46.146 -56.836 -6.619 1.00 60.48 904 CYS B N 1
ATOM 734 C CA . CYS A 1 103 ? -46.338 -56.702 -8.058 1.00 66.05 904 CYS B CA 1
ATOM 735 C C . CYS A 1 103 ? -47.797 -56.856 -8.464 1.00 72.50 904 CYS B C 1
ATOM 736 O O . CYS A 1 103 ? -48.213 -56.291 -9.484 1.00 78.89 904 CYS B O 1
ATOM 739 N N . GLU A 1 104 ? -48.576 -57.670 -7.741 1.00 73.07 905 GLU B N 1
ATOM 740 C CA . GLU A 1 104 ? -50.015 -57.690 -8.003 1.00 74.93 905 GLU B CA 1
ATOM 741 C C . GLU A 1 104 ? -50.631 -56.339 -7.663 1.00 77.22 905 GLU B C 1
ATOM 742 O O . GLU A 1 104 ? -51.465 -55.811 -8.413 1.00 71.86 905 GLU B O 1
ATOM 748 N N . GLN A 1 105 ? -50.223 -55.758 -6.538 1.00 78.83 906 GLN B N 1
ATOM 749 C CA . GLN A 1 105 ? -50.770 -54.481 -6.112 1.00 82.67 906 GLN B CA 1
ATOM 750 C C . GLN A 1 105 ? -50.184 -53.294 -6.856 1.00 78.65 906 GLN B C 1
ATOM 751 O O . GLN A 1 105 ? -50.818 -52.237 -6.892 1.00 76.38 906 GLN B O 1
ATOM 757 N N . ALA A 1 106 ? -48.993 -53.433 -7.439 1.00 75.20 907 ALA B N 1
ATOM 758 C CA . ALA A 1 106 ? -48.354 -52.348 -8.172 1.00 72.82 907 ALA B CA 1
ATOM 759 C C . ALA A 1 106 ? -48.052 -52.816 -9.596 1.00 71.29 907 ALA B C 1
ATOM 760 O O . ALA A 1 106 ? -46.894 -53.087 -9.940 1.00 65.11 907 ALA B O 1
ATOM 762 N N . PRO A 1 107 ? -49.074 -52.869 -10.455 1.00 77.42 908 PRO B N 1
ATOM 763 C CA . PRO A 1 107 ? -48.903 -53.499 -11.784 1.00 76.46 908 PRO B CA 1
ATOM 764 C C . PRO A 1 107 ? -47.782 -52.902 -12.638 1.00 76.34 908 PRO B C 1
ATOM 765 O O . PRO A 1 107 ? -47.242 -53.608 -13.500 1.00 85.77 908 PRO B O 1
ATOM 769 N N . SER A 1 108 ? -47.478 -51.604 -12.506 1.00 85.68 909 SER B N 1
ATOM 770 C CA . SER A 1 108 ? -46.492 -50.941 -13.362 1.00 79.86 909 SER B CA 1
ATOM 771 C C . SER A 1 108 ? -45.111 -50.810 -12.718 1.00 69.96 909 SER B C 1
ATOM 772 O O . SER A 1 108 ? -44.251 -50.126 -13.276 1.00 81.68 909 SER B O 1
ATOM 775 N N . THR A 1 109 ? -44.886 -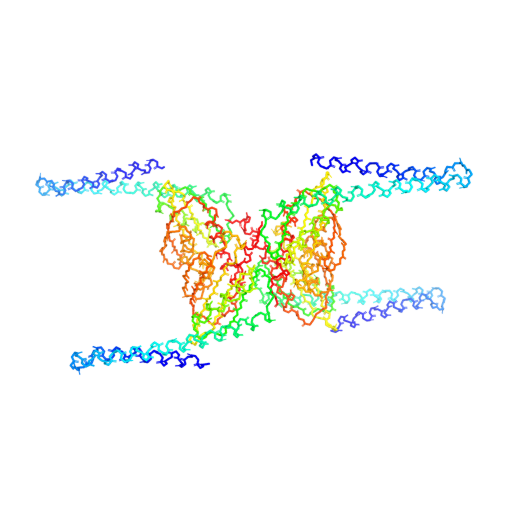51.438 -11.568 1.00 58.15 910 THR B N 1
ATOM 776 C CA . THR A 1 109 ? -43.602 -51.445 -10.868 1.00 74.16 910 THR B CA 1
ATOM 777 C C . THR A 1 109 ? -42.795 -52.717 -10.979 1.00 71.35 910 THR B C 1
ATOM 778 O O . THR A 1 109 ? -43.315 -53.820 -10.840 1.00 75.03 910 THR B O 1
ATOM 782 N N . SER A 1 110 ? -41.495 -52.510 -11.151 1.00 68.22 911 SER B N 1
ATOM 783 C CA . SER A 1 110 ? -40.491 -53.550 -11.100 1.00 54.89 911 SER B CA 1
ATOM 784 C C . SER A 1 110 ? -39.911 -53.574 -9.694 1.00 61.40 911 SER B C 1
ATOM 785 O O . SER A 1 110 ? -39.698 -52.529 -9.078 1.00 71.27 911 SER B O 1
ATOM 788 N N . VAL A 1 111 ? -39.681 -54.778 -9.177 1.00 61.81 912 VAL B N 1
ATOM 789 C CA . VAL A 1 111 ? -39.377 -54.990 -7.769 1.00 54.99 912 VAL B CA 1
ATOM 790 C C . VAL A 1 111 ? -38.122 -55.829 -7.603 1.00 61.04 912 VAL B C 1
ATOM 791 O O . VAL A 1 111 ? -38.040 -56.930 -8.157 1.00 58.35 912 VAL B O 1
ATOM 795 N N . LEU A 1 112 ? -37.211 -55.385 -6.733 1.00 63.93 913 LEU B N 1
ATOM 796 C CA . LEU A 1 112 ? -36.173 -56.286 -6.236 1.00 69.72 913 LEU B CA 1
ATOM 797 C C . LEU A 1 112 ? -36.032 -56.105 -4.733 1.00 66.09 913 LEU B C 1
ATOM 798 O O . LEU A 1 112 ? -35.864 -54.984 -4.252 1.00 71.92 913 LEU B O 1
ATOM 803 N N . LEU A 1 113 ? -36.078 -57.208 -3.999 1.00 63.64 914 LEU B N 1
ATOM 804 C CA . LEU A 1 113 ? -35.974 -57.188 -2.549 1.00 70.62 914 LEU B CA 1
ATOM 805 C C . LEU A 1 113 ? -34.839 -58.095 -2.087 1.00 79.98 914 LEU B C 1
ATOM 806 O O . LEU A 1 113 ? -34.609 -59.187 -2.638 1.00 79.64 914 LEU B O 1
ATOM 811 N N . LEU A 1 114 ? -34.181 -57.641 -1.021 1.00 81.10 915 LEU B N 1
ATOM 812 C CA . LEU A 1 114 ? -33.148 -58.384 -0.320 1.00 78.81 915 LEU B CA 1
ATOM 813 C C . LEU A 1 114 ? -33.589 -58.549 1.127 1.00 83.35 915 LEU B C 1
ATOM 814 O O . LEU A 1 114 ? -34.175 -57.631 1.713 1.00 83.94 915 LEU B O 1
ATOM 819 N N . SER A 1 115 ? -33.322 -59.717 1.695 1.00 87.77 916 SER B N 1
ATOM 820 C CA . SER A 1 115 ? -33.654 -59.953 3.085 1.00 84.97 916 SER B CA 1
ATOM 821 C C . SER A 1 115 ? -32.397 -60.428 3.782 1.00 94.17 916 SER B C 1
ATOM 822 O O . SER A 1 115 ? -31.807 -61.433 3.386 1.00 97.97 916 SER B O 1
ATOM 825 N N . PRO A 1 116 ? -31.967 -59.702 4.801 1.00 98.88 917 PRO B N 1
ATOM 826 C CA . PRO A 1 116 ? -30.763 -60.083 5.536 1.00 101.08 917 PRO B CA 1
ATOM 827 C C . PRO A 1 116 ? -30.984 -61.342 6.365 1.00 108.27 917 PRO B C 1
ATOM 828 O O . PRO A 1 116 ? -32.058 -61.534 6.925 1.00 111.46 917 PRO B O 1
ATOM 832 N N . GLN A 1 117 ? -29.965 -62.184 6.446 1.00 116.29 918 GLN B N 1
ATOM 833 C CA . GLN A 1 117 ? -30.048 -63.410 7.217 1.00 119.88 918 GLN B CA 1
ATOM 834 C C . GLN A 1 117 ? -28.838 -63.493 8.131 1.00 122.93 918 GLN B C 1
ATOM 835 O O . GLN A 1 117 ? -27.777 -62.960 7.804 1.00 124.14 918 GLN B O 1
ATOM 841 N N . PRO A 1 118 ? -29.015 -64.198 9.314 1.00 128.24 919 PRO B N 1
ATOM 842 C CA . PRO A 1 118 ? -27.813 -64.263 1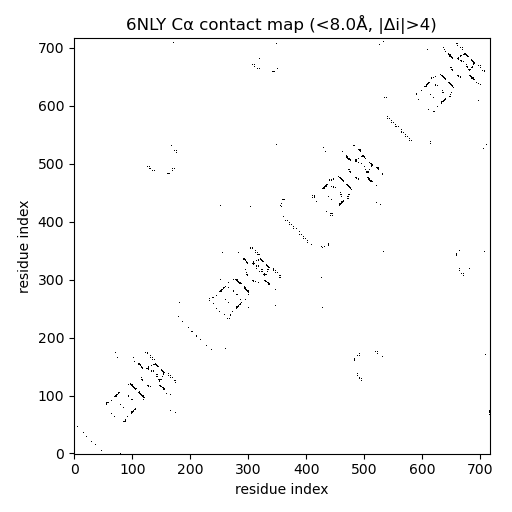0.162 1.00 138.17 919 PRO B CA 1
ATOM 843 C C . PRO A 1 118 ? -26.751 -65.088 9.453 1.00 143.40 919 PRO B C 1
ATOM 844 O O . PRO A 1 118 ? -27.106 -65.890 8.590 1.00 142.56 919 PRO B O 1
ATOM 848 N N . MET A 1 119 ? -25.483 -64.878 9.803 1.00 143.57 920 MET B N 1
ATOM 849 C CA . MET A 1 119 ? -24.360 -65.570 9.170 1.00 143.41 920 MET B CA 1
ATOM 850 C C . MET A 1 119 ? -23.925 -64.845 7.902 1.00 138.02 920 MET B C 1
ATOM 851 O O . MET A 1 119 ? -23.183 -65.386 7.082 1.00 133.91 920 MET B O 1
ATOM 856 N N . GLY A 1 120 ? -24.402 -63.616 7.746 1.00 137.81 921 GLY B N 1
ATOM 857 C CA . GLY A 1 120 ? -24.063 -62.804 6.593 1.00 131.73 921 GLY B CA 1
ATOM 858 C C . GLY A 1 120 ? -24.535 -63.389 5.282 1.00 120.41 921 GLY B C 1
ATOM 859 O O . GLY A 1 120 ? -23.915 -63.199 4.240 1.00 113.56 921 GLY B O 1
ATOM 860 N N . LYS A 1 121 ? -25.653 -64.098 5.335 1.00 111.96 922 LYS B N 1
ATOM 861 C CA . LYS A 1 121 ? -26.225 -64.697 4.148 1.00 108.07 922 LYS B CA 1
ATOM 862 C C . LYS A 1 121 ? -27.427 -63.851 3.792 1.00 107.20 922 LYS B C 1
ATOM 863 O O . LYS A 1 121 ? -28.170 -63.423 4.668 1.00 110.86 922 LYS B O 1
ATOM 869 N N . VAL A 1 122 ? -27.602 -63.574 2.509 1.00 96.32 923 VAL B N 1
ATOM 870 C CA . VAL A 1 122 ? -28.715 -62.748 2.078 1.00 96.35 923 VAL B CA 1
ATOM 871 C C . VAL A 1 122 ? -29.497 -63.334 0.920 1.00 99.23 923 VAL B C 1
ATOM 872 O O . VAL A 1 122 ? -28.912 -63.878 -0.011 1.00 104.60 923 VAL B O 1
ATOM 876 N N . LEU A 1 123 ? -30.820 -63.212 0.961 1.00 97.76 924 LEU B N 1
ATOM 877 C CA . LEU A 1 123 ? -31.610 -63.696 -0.167 1.00 86.01 924 LEU B CA 1
ATOM 878 C C . LEU A 1 123 ? -32.207 -62.546 -0.961 1.00 86.28 924 LEU B C 1
ATOM 879 O O . LEU A 1 123 ? -32.446 -61.450 -0.443 1.00 85.93 924 LEU B O 1
ATOM 884 N N . CYS A 1 124 ? -32.391 -62.822 -2.247 1.00 83.01 925 CYS B N 1
ATOM 885 C CA . CYS A 1 124 ? -32.851 -61.878 -3.245 1.00 79.95 925 CYS B CA 1
ATOM 886 C C . CYS A 1 124 ? -33.976 -62.495 -4.067 1.00 82.38 925 CYS B C 1
ATOM 887 O O . CYS A 1 124 ? -33.917 -63.676 -4.428 1.00 80.11 925 CYS B O 1
ATOM 890 N N . ALA A 1 125 ? -35.020 -61.702 -4.320 1.00 77.22 926 ALA B N 1
ATOM 891 C CA . ALA A 1 125 ? -36.089 -62.051 -5.258 1.00 67.70 926 ALA B CA 1
ATOM 892 C C . ALA A 1 125 ? -36.479 -60.796 -6.017 1.00 72.21 926 ALA B C 1
ATOM 893 O O . ALA A 1 125 ? -36.521 -59.710 -5.426 1.00 70.20 926 ALA B O 1
ATOM 895 N N . CYS A 1 126 ? -36.722 -60.932 -7.323 1.00 61.17 927 CYS B N 1
ATOM 896 C CA . CYS A 1 126 ? -37.032 -59.771 -8.143 1.00 67.84 927 CYS B CA 1
ATOM 897 C C . CYS A 1 126 ? -38.023 -60.154 -9.232 1.00 68.81 927 CYS B C 1
ATOM 898 O O . CYS A 1 126 ? -38.118 -61.316 -9.631 1.00 77.23 927 CYS B O 1
ATOM 901 N N . GLN A 1 127 ? -38.795 -59.164 -9.658 1.00 74.24 928 GLN B N 1
ATOM 902 C CA . GLN A 1 127 ? -39.803 -59.340 -10.683 1.00 65.44 928 GLN B CA 1
ATOM 903 C C . GLN A 1 127 ? -39.847 -58.094 -11.553 1.00 63.29 928 GLN B C 1
ATOM 904 O O . GLN A 1 127 ? -39.633 -56.991 -11.079 1.00 62.45 928 GLN B O 1
ATOM 910 N N . VAL A 1 128 ? -40.132 -58.282 -12.830 1.00 62.46 929 VAL B N 1
ATOM 911 C CA . VAL A 1 128 ? -40.203 -57.177 -13.767 1.00 63.62 929 VAL B CA 1
ATOM 912 C C . VAL A 1 128 ? -41.640 -56.972 -14.210 1.00 71.32 929 VAL B C 1
ATOM 913 O O . VAL A 1 128 ? -42.326 -57.920 -14.574 1.00 68.54 929 VAL B O 1
ATOM 917 N N . ALA A 1 129 ? -42.091 -55.727 -14.179 1.00 68.06 930 ALA B N 1
ATOM 918 C CA . ALA A 1 129 ? -43.451 -55.401 -14.570 1.00 63.66 930 ALA B CA 1
ATOM 919 C C . ALA A 1 129 ? -43.693 -55.720 -16.037 1.00 60.41 930 ALA B C 1
ATOM 920 O O . ALA A 1 129 ? -42.799 -55.599 -16.864 1.00 72.03 930 ALA B O 1
ATOM 922 N N . GLN A 1 130 ? -44.916 -56.136 -16.343 1.00 67.29 931 GLN B N 1
ATOM 923 C CA . GLN A 1 130 ? -45.319 -56.501 -17.696 1.00 79.89 931 GLN B CA 1
ATOM 924 C C . GLN A 1 130 ? -45.205 -55.322 -18.647 1.00 87.25 931 GLN B C 1
ATOM 925 O O . GLN A 1 130 ? -44.843 -55.480 -19.807 1.00 91.60 931 GLN B O 1
ATOM 931 N N . GLY A 1 131 ? -45.526 -54.141 -18.143 1.00 83.06 932 GLY B N 1
ATOM 932 C CA . GLY A 1 131 ? -45.462 -52.922 -18.923 1.00 88.78 932 GLY B CA 1
ATOM 933 C C . GLY A 1 131 ? -44.045 -52.671 -19.394 1.00 93.17 932 GLY B C 1
ATOM 934 O O . GLY A 1 131 ? -43.818 -52.153 -20.485 1.00 99.43 932 GLY B O 1
ATOM 935 N N . ALA A 1 132 ? -43.085 -53.048 -18.557 1.00 84.64 933 ALA B N 1
ATOM 936 C CA . ALA A 1 132 ? -41.673 -52.852 -18.848 1.00 76.65 933 ALA B CA 1
ATOM 937 C C . ALA A 1 132 ? -41.262 -53.604 -20.097 1.00 89.04 933 ALA B C 1
ATOM 938 O O . ALA A 1 132 ? -41.844 -54.623 -20.450 1.00 97.78 933 ALA B O 1
ATOM 940 N N . MET A 1 133 ? -40.249 -53.075 -20.768 1.00 94.64 934 MET B N 1
ATOM 941 C CA . MET A 1 133 ? -39.752 -53.633 -22.014 1.00 101.15 934 MET B CA 1
ATOM 942 C C . MET A 1 133 ? -39.256 -55.067 -21.897 1.00 94.02 934 MET B C 1
ATOM 943 O O . MET A 1 133 ? -38.713 -55.485 -20.880 1.00 90.07 934 MET B O 1
ATOM 948 N N . PRO A 1 134 ? -39.482 -55.838 -23.026 1.00 93.50 935 PRO B N 1
ATOM 949 C CA . PRO A 1 134 ? -39.027 -57.232 -22.920 1.00 96.78 935 PRO B CA 1
ATOM 950 C C . PRO A 1 134 ? -37.524 -57.358 -22.734 1.00 94.18 935 PRO B C 1
ATOM 951 O O . PRO A 1 134 ? -37.066 -58.348 -22.175 1.00 99.91 935 PRO B O 1
ATOM 955 N N . THR A 1 135 ? -36.766 -56.379 -23.205 1.00 87.42 936 THR B N 1
ATOM 956 C CA . THR A 1 135 ? -35.318 -56.435 -23.087 1.00 78.80 936 THR B CA 1
ATOM 957 C C . THR A 1 135 ? -34.881 -56.517 -21.629 1.00 70.12 936 THR B C 1
ATOM 958 O O . THR A 1 135 ? -33.942 -57.235 -21.305 1.00 80.87 936 THR B O 1
ATOM 962 N N . PHE A 1 136 ? -35.552 -55.789 -20.747 1.00 69.48 937 PHE B N 1
ATOM 963 C CA . PHE A 1 136 ? -35.194 -55.840 -19.341 1.00 67.32 937 PHE B CA 1
ATOM 964 C C . PHE A 1 136 ? -35.547 -57.247 -18.882 1.00 65.65 937 PHE B C 1
ATOM 965 O O . PHE A 1 136 ? -36.675 -57.687 -19.056 1.00 59.88 937 PHE B O 1
ATOM 973 N N . THR A 1 137 ? -34.588 -57.946 -18.282 1.00 67.78 938 THR B N 1
ATOM 974 C CA . THR A 1 137 ? -34.800 -59.318 -17.823 1.00 76.41 938 THR B CA 1
ATOM 975 C C . THR A 1 137 ? -34.485 -59.449 -16.352 1.00 66.40 938 THR B C 1
ATOM 976 O O . THR A 1 137 ? -33.538 -58.854 -15.862 1.00 63.17 938 THR B O 1
ATOM 980 N N . ALA A 1 138 ? -35.287 -60.229 -15.645 1.00 64.38 939 ALA B N 1
ATOM 981 C CA . ALA A 1 138 ? -35.110 -60.362 -14.203 1.00 64.79 939 ALA B CA 1
ATOM 982 C C . ALA A 1 138 ? -33.874 -61.188 -13.862 1.00 71.39 939 ALA B C 1
ATOM 983 O O . ALA A 1 138 ? -33.221 -60.946 -12.843 1.00 82.83 939 ALA B O 1
ATOM 985 N N . GLU A 1 139 ? -33.575 -62.205 -14.669 1.00 73.73 940 GLU B N 1
ATOM 986 C CA . GLU A 1 139 ? -32.477 -63.099 -14.319 1.00 80.43 940 GLU B CA 1
ATOM 987 C C . GLU A 1 139 ? -31.163 -62.344 -14.253 1.00 71.42 940 GLU B C 1
ATOM 988 O O . GLU A 1 139 ? -30.422 -62.445 -13.272 1.00 67.16 940 GLU B O 1
ATOM 994 N N . ALA A 1 140 ? -30.885 -61.538 -15.268 1.00 63.69 941 ALA B N 1
ATOM 995 C CA . ALA A 1 140 ? -29.650 -60.770 -15.271 1.00 57.38 941 ALA B CA 1
ATOM 996 C C . ALA A 1 140 ? -29.654 -59.729 -14.156 1.00 70.47 941 ALA B C 1
ATOM 997 O O . ALA A 1 140 ? -28.597 -59.391 -13.603 1.00 60.52 941 ALA B O 1
ATOM 999 N N . TRP A 1 141 ? -30.835 -59.215 -13.812 1.00 66.76 942 TRP B N 1
ATOM 1000 C CA . TRP A 1 141 ? -30.927 -58.255 -12.725 1.00 60.68 942 TRP B CA 1
ATOM 1001 C C . TRP A 1 141 ? -30.491 -58.893 -11.413 1.00 57.56 942 TRP B C 1
ATOM 1002 O O . TRP A 1 141 ? -29.576 -58.402 -10.735 1.00 54.30 942 TRP B O 1
ATOM 1013 N N . ALA A 1 142 ? -31.119 -60.020 -11.046 1.00 57.59 943 ALA B N 1
ATOM 1014 C CA . ALA A 1 142 ? -30.704 -60.699 -9.826 1.00 57.24 943 ALA B CA 1
ATOM 1015 C C . ALA A 1 142 ? -29.254 -61.187 -9.921 1.00 69.97 943 ALA B C 1
ATOM 1016 O O . ALA A 1 142 ? -28.527 -61.166 -8.923 1.00 72.44 943 ALA B O 1
ATOM 1018 N N . LEU A 1 143 ? -28.795 -61.586 -11.112 1.00 66.95 944 LEU B N 1
ATOM 1019 C CA . LEU A 1 143 ? -27.429 -62.083 -11.229 1.00 69.09 944 LEU B CA 1
ATOM 1020 C C . LEU A 1 143 ? -26.404 -60.977 -10.985 1.00 71.52 944 LEU B C 1
ATOM 1021 O O . LEU A 1 143 ? -25.359 -61.225 -10.379 1.00 67.49 944 LEU B O 1
ATOM 1026 N N . ALA A 1 144 ? -26.668 -59.759 -11.465 1.00 70.76 945 ALA B N 1
ATOM 1027 C CA . ALA A 1 144 ? -25.770 -58.643 -11.164 1.00 62.97 945 ALA B CA 1
ATOM 1028 C C . ALA A 1 144 ? -25.741 -58.363 -9.669 1.00 64.38 945 ALA B C 1
ATOM 1029 O O . ALA A 1 144 ? -24.666 -58.220 -9.067 1.00 71.17 945 ALA B O 1
ATOM 1031 N N . VAL A 1 145 ? -26.924 -58.289 -9.045 1.00 64.99 946 VAL B N 1
ATOM 1032 C CA . VAL A 1 145 ? -26.963 -57.940 -7.626 1.00 63.75 946 VAL B CA 1
ATOM 1033 C C . VAL A 1 145 ? -26.317 -59.028 -6.777 1.00 70.35 946 VAL B C 1
ATOM 1034 O O . VAL A 1 145 ? -25.462 -58.749 -5.934 1.00 71.48 946 VAL B O 1
ATOM 1038 N N . CYS A 1 146 ? -26.716 -60.281 -6.983 1.00 65.42 947 CYS B N 1
ATOM 1039 C CA . CYS A 1 146 ? -26.236 -61.377 -6.148 1.00 75.37 947 CYS B CA 1
ATOM 1040 C C . CYS A 1 146 ? -24.788 -61.710 -6.460 1.00 83.36 947 CYS B C 1
ATOM 1041 O O . CYS A 1 146 ? -24.030 -62.135 -5.577 1.00 79.27 947 CYS B O 1
ATOM 1044 N N . SER A 1 147 ? -24.410 -61.616 -7.732 1.00 89.06 948 SER B N 1
ATOM 1045 C CA . SER A 1 147 ? -23.029 -61.897 -8.067 1.00 93.59 948 SER B CA 1
ATOM 1046 C C . SER A 1 147 ? -22.118 -60.863 -7.436 1.00 89.72 948 SER B C 1
ATOM 1047 O O . SER A 1 147 ? -21.027 -61.209 -6.974 1.00 90.95 948 SER B O 1
ATOM 1050 N N . HIS A 1 148 ? -22.603 -59.623 -7.294 1.00 87.83 949 HIS B N 1
ATOM 1051 C CA . HIS A 1 148 ? -21.852 -58.638 -6.521 1.00 82.70 949 HIS B CA 1
ATOM 1052 C C . HIS A 1 148 ? -21.686 -59.079 -5.067 1.00 90.46 949 HIS B C 1
ATOM 1053 O O . HIS A 1 148 ? -20.714 -58.692 -4.407 1.00 91.32 949 HIS B O 1
ATOM 1060 N N . MET A 1 149 ? -22.642 -59.845 -4.541 1.00 92.96 950 MET B N 1
ATOM 1061 C CA . MET A 1 149 ? -22.591 -60.371 -3.183 1.00 90.76 950 MET B CA 1
ATOM 1062 C C . MET A 1 149 ? -21.922 -61.730 -3.103 1.00 88.72 950 MET B C 1
ATOM 1063 O O . MET A 1 149 ? -21.959 -62.358 -2.039 1.00 91.19 950 MET B O 1
ATOM 1068 N N . GLY A 1 150 ? -21.320 -62.200 -4.192 1.00 89.04 951 GLY B N 1
ATOM 1069 C CA . GLY A 1 150 ? -20.616 -63.467 -4.173 1.00 98.01 951 GLY B CA 1
ATOM 1070 C C . GLY A 1 150 ? -21.481 -64.705 -4.269 1.00 104.97 951 GLY B C 1
ATOM 1071 O O . GLY A 1 150 ? -20.971 -65.811 -4.064 1.00 102.06 951 GLY B O 1
ATOM 1072 N N . GLY A 1 151 ? -22.771 -64.559 -4.541 1.00 105.29 952 GLY B N 1
ATOM 1073 C CA . GLY A 1 151 ? -23.687 -65.670 -4.663 1.00 100.54 952 GLY B CA 1
ATOM 1074 C C . GLY A 1 151 ? -24.030 -66.004 -6.099 1.00 98.42 952 GLY B C 1
ATOM 1075 O O . GLY A 1 151 ? -23.200 -65.889 -7.011 1.00 94.37 952 GLY B O 1
ATOM 1076 N N . LYS A 1 152 ? -25.274 -66.432 -6.302 1.00 101.53 953 LYS B N 1
ATOM 1077 C CA . LYS A 1 152 ? -25.747 -66.872 -7.606 1.00 96.88 953 LYS B CA 1
ATOM 1078 C C . LYS A 1 152 ? -27.229 -66.553 -7.704 1.00 87.27 953 LYS B C 1
ATOM 1079 O O . LYS A 1 152 ? -27.887 -66.219 -6.714 1.00 88.83 953 LYS B O 1
ATOM 1085 N N . ALA A 1 153 ? -27.741 -66.638 -8.923 1.00 80.03 954 ALA B N 1
ATOM 1086 C CA . ALA A 1 153 ? -29.111 -66.291 -9.225 1.00 80.80 954 ALA B CA 1
ATOM 1087 C C . ALA A 1 153 ? -29.622 -67.214 -10.318 1.00 80.39 954 ALA B C 1
ATOM 1088 O O . ALA A 1 153 ? -28.857 -67.694 -11.159 1.00 83.92 954 ALA B O 1
ATOM 1090 N N . TRP A 1 154 ? -30.916 -67.493 -10.266 1.00 76.83 955 TRP B N 1
ATOM 1091 C CA . TRP A 1 154 ? -31.592 -68.294 -11.269 1.00 82.02 955 TRP B CA 1
ATOM 1092 C C . TRP A 1 154 ? -33.001 -67.743 -11.415 1.00 85.56 955 TRP B C 1
ATOM 1093 O O . TRP A 1 154 ? -33.571 -67.221 -10.454 1.00 88.08 955 TRP B O 1
ATOM 1104 N N . GLY A 1 155 ? -33.533 -67.815 -12.624 1.00 82.22 956 GLY B N 1
ATOM 1105 C CA . GLY A 1 155 ? -34.857 -67.306 -12.885 1.00 84.02 956 GLY B CA 1
ATOM 1106 C C . GLY A 1 155 ? -35.137 -67.184 -14.363 1.00 89.96 956 GLY B C 1
ATOM 1107 O O . GLY A 1 155 ? -34.389 -67.681 -15.195 1.00 95.58 956 GLY B O 1
ATOM 1108 N N . SER A 1 156 ? -36.231 -66.507 -14.676 1.00 87.47 957 SER B N 1
ATOM 1109 C CA . SER A 1 156 ? -36.664 -66.286 -16.043 1.00 77.03 957 SER B CA 1
ATOM 1110 C C . SER A 1 156 ? -36.614 -64.801 -16.336 1.00 73.77 957 SER B C 1
ATOM 1111 O O . SER A 1 156 ? -36.219 -64.011 -15.489 1.00 65.08 957 SER B O 1
ATOM 1114 N N . ARG A 1 157 ? -37.007 -64.419 -17.539 1.00 73.61 958 ARG B N 1
ATOM 1115 C CA . ARG A 1 157 ? -36.984 -63.021 -17.902 1.00 72.81 958 ARG B CA 1
ATOM 1116 C C . ARG A 1 157 ? -37.881 -62.207 -16.971 1.00 75.34 958 ARG B C 1
ATOM 1117 O O . ARG A 1 157 ? -37.492 -61.141 -16.512 1.00 72.20 958 ARG B O 1
ATOM 1125 N N . VAL A 1 158 ? -39.084 -62.688 -16.704 1.00 66.25 959 VAL B N 1
ATOM 1126 C CA . VAL A 1 158 ? -39.978 -61.980 -15.797 1.00 64.79 959 VAL B CA 1
ATOM 1127 C C . VAL A 1 158 ? -39.619 -62.005 -14.310 1.00 64.68 959 VAL B C 1
ATOM 1128 O O . VAL A 1 158 ? -39.731 -61.001 -13.623 1.00 60.62 959 VAL B O 1
ATOM 1132 N N . VAL A 1 159 ? -39.197 -63.161 -13.814 1.00 61.00 960 VAL B N 1
ATOM 1133 C CA . VAL A 1 159 ? -38.868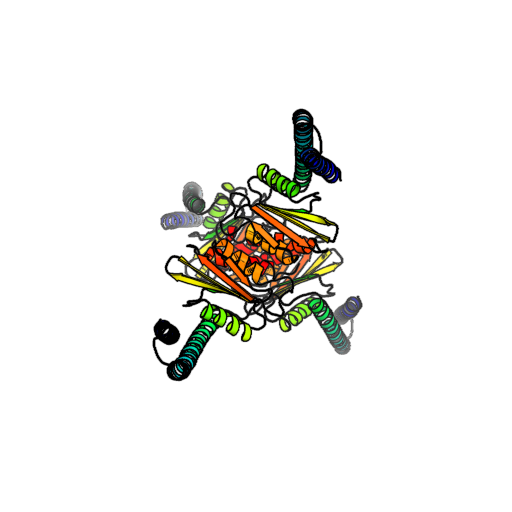 -63.300 -12.399 1.00 64.43 960 VAL B CA 1
ATOM 1134 C C . VAL A 1 159 ? -37.568 -64.049 -12.149 1.00 76.82 960 VAL B C 1
ATOM 1135 O O . VAL A 1 159 ? -37.152 -64.875 -12.952 1.00 81.24 960 VAL B O 1
ATOM 1139 N N . ALA A 1 160 ? -36.926 -63.745 -11.030 1.00 69.57 961 ALA B N 1
ATOM 1140 C CA . ALA A 1 160 ? -35.681 -64.395 -10.670 1.00 68.19 961 ALA B CA 1
ATOM 1141 C C . ALA A 1 160 ? -35.424 -64.336 -9.176 1.00 69.00 961 ALA B C 1
ATOM 1142 O O . ALA A 1 160 ? -35.997 -63.523 -8.468 1.00 64.40 961 ALA B O 1
ATOM 1144 N N . GLN A 1 161 ? -34.552 -65.214 -8.705 1.00 73.60 962 GLN B N 1
ATOM 1145 C CA . GLN A 1 161 ? -34.189 -65.275 -7.300 1.00 81.88 962 GLN B CA 1
ATOM 1146 C C . GLN A 1 161 ? -32.697 -65.531 -7.183 1.00 85.07 962 GLN B C 1
ATOM 1147 O O . GLN A 1 161 ? -32.068 -65.997 -8.124 1.00 78.72 962 GLN B O 1
ATOM 1153 N N . GLY A 1 162 ? -32.130 -65.216 -6.030 1.00 88.25 963 GLY B N 1
ATOM 1154 C CA . GLY A 1 162 ? -30.709 -65.412 -5.828 1.00 88.94 963 GLY B CA 1
ATOM 1155 C C . GLY A 1 162 ? -30.350 -65.393 -4.360 1.00 83.99 963 GLY B C 1
ATOM 1156 O O . GLY A 1 162 ? -31.175 -65.155 -3.471 1.00 77.03 963 GLY B O 1
ATOM 1157 N N . THR A 1 163 ? -29.083 -65.673 -4.122 1.00 82.52 964 THR B N 1
ATOM 1158 C CA . THR A 1 163 ? -28.538 -65.639 -2.781 1.00 88.09 964 THR B CA 1
ATOM 1159 C C . THR A 1 163 ? -27.139 -65.061 -2.889 1.00 99.44 964 THR B C 1
ATOM 1160 O O . THR A 1 163 ? -26.543 -65.068 -3.975 1.00 103.90 964 THR B O 1
ATOM 1164 N N . GLY A 1 164 ? -26.671 -64.478 -1.784 1.00 99.77 965 GLY B N 1
ATOM 1165 C CA . GLY A 1 164 ? -25.369 -63.839 -1.720 1.00 96.70 965 GLY B CA 1
ATOM 1166 C C . GLY A 1 164 ? -24.922 -63.847 -0.279 1.00 102.27 965 GLY B C 1
ATOM 1167 O O . GLY A 1 164 ? -25.639 -64.321 0.604 1.00 106.02 965 GLY B O 1
ATOM 1168 N N . SER A 1 165 ? -23.698 -63.385 -0.045 1.00 106.04 966 SER B N 1
ATOM 1169 C CA . SER A 1 165 ? -23.214 -63.264 1.326 1.00 114.49 966 SER B CA 1
ATOM 1170 C C . SER A 1 165 ? -22.446 -61.958 1.483 1.00 120.06 966 SER B C 1
ATOM 1171 O O . SER A 1 165 ? -21.335 -61.819 0.965 1.00 127.96 966 SER B O 1
ATOM 1174 N N . THR A 1 166 ? -23.044 -61.005 2.198 1.00 118.99 967 THR B N 1
ATOM 1175 C CA . THR A 1 166 ? -22.405 -59.745 2.563 1.00 119.09 967 THR B CA 1
ATOM 1176 C C . THR A 1 166 ? -23.169 -59.130 3.721 1.00 119.90 967 THR B C 1
ATOM 1177 O O . THR A 1 166 ? -24.312 -59.499 4.000 1.00 122.99 967 THR B O 1
ATOM 1181 N N . THR A 1 167 ? -22.525 -58.177 4.388 1.00 119.77 968 THR B N 1
ATOM 1182 C CA . THR A 1 167 ? -23.229 -57.285 5.291 1.00 123.47 968 THR B CA 1
ATOM 1183 C C . THR A 1 167 ? -23.438 -55.908 4.686 1.00 124.68 968 THR B C 1
ATOM 1184 O O . THR A 1 167 ? -24.245 -55.133 5.210 1.00 123.92 968 THR B O 1
ATOM 1188 N N . ASP A 1 168 ? -22.751 -55.590 3.591 1.00 124.28 969 ASP B N 1
ATOM 1189 C CA . ASP A 1 168 ? -22.959 -54.318 2.912 1.00 122.34 969 ASP B CA 1
ATOM 1190 C C . ASP A 1 168 ? -24.172 -54.487 2.001 1.00 108.34 969 ASP B C 1
ATOM 1191 O O . ASP A 1 168 ? -24.074 -54.743 0.798 1.00 100.82 969 ASP B O 1
ATOM 1196 N N . LEU A 1 169 ? -25.351 -54.310 2.599 1.00 102.96 970 LEU B N 1
ATOM 1197 C CA . LEU A 1 169 ? -26.567 -54.366 1.804 1.00 97.58 970 LEU B CA 1
ATOM 1198 C C . LEU A 1 169 ? -26.731 -53.123 0.952 1.00 92.52 970 LEU B C 1
ATOM 1199 O O . LEU A 1 169 ? -27.216 -53.223 -0.183 1.00 81.90 970 LEU B O 1
ATOM 1204 N N . GLU A 1 170 ? -26.308 -51.960 1.465 1.00 100.95 971 GLU B N 1
ATOM 1205 C CA . GLU A 1 170 ? -26.555 -50.712 0.755 1.00 97.38 971 GLU B CA 1
ATOM 1206 C C . GLU A 1 170 ? -25.901 -50.724 -0.621 1.00 90.90 971 GLU B C 1
ATOM 1207 O O . GLU A 1 170 ? -26.495 -50.256 -1.596 1.00 92.98 971 GLU B O 1
ATOM 1213 N N . ALA A 1 171 ? -24.697 -51.293 -0.731 1.00 85.48 972 ALA B N 1
ATOM 1214 C CA . ALA A 1 171 ? -24.040 -51.373 -2.035 1.00 79.88 972 ALA B CA 1
ATOM 1215 C C . ALA A 1 171 ? -24.852 -52.209 -3.015 1.00 72.12 972 ALA B C 1
ATOM 1216 O O . ALA A 1 171 ? -25.041 -51.817 -4.177 1.00 72.91 972 ALA B O 1
ATOM 1218 N N . ALA A 1 172 ? -25.333 -53.368 -2.559 1.00 69.96 973 ALA B N 1
ATOM 1219 C CA . ALA A 1 172 ? -26.133 -54.244 -3.407 1.00 74.35 973 ALA B CA 1
ATOM 1220 C C . ALA A 1 172 ? -27.436 -53.578 -3.830 1.00 72.16 973 ALA B C 1
ATOM 1221 O O . ALA A 1 172 ? -27.878 -53.734 -4.977 1.00 67.73 973 ALA B O 1
ATOM 1223 N N . LEU A 1 173 ? -28.089 -52.871 -2.903 1.00 79.82 974 LEU B N 1
ATOM 1224 C CA . LEU A 1 173 ? -29.312 -52.145 -3.237 1.00 79.85 974 LEU B CA 1
ATOM 1225 C C . LEU A 1 173 ? -29.022 -51.038 -4.250 1.00 76.39 974 LEU B C 1
ATOM 1226 O O . LEU A 1 173 ? -29.831 -50.765 -5.148 1.00 75.93 974 LEU B O 1
ATOM 1231 N N . SER A 1 174 ? -27.860 -50.399 -4.123 1.00 68.07 975 SER B N 1
ATOM 1232 C CA . SER A 1 174 ? -27.505 -49.322 -5.041 1.00 60.43 975 SER B CA 1
ATOM 1233 C C . SER A 1 174 ? -27.250 -49.871 -6.431 1.00 62.31 975 SER B C 1
ATOM 1234 O O . SER A 1 174 ? -27.648 -49.265 -7.435 1.00 55.79 975 SER B O 1
ATOM 1237 N N . ILE A 1 175 ? -26.664 -51.062 -6.509 1.00 65.46 976 ILE B N 1
ATOM 1238 C CA . ILE A 1 175 ? -26.496 -51.691 -7.809 1.00 67.16 976 ILE B CA 1
ATOM 1239 C C . ILE A 1 175 ? -27.841 -52.140 -8.360 1.00 62.19 976 ILE B C 1
ATOM 1240 O O . ILE A 1 175 ? -28.115 -51.986 -9.555 1.00 57.42 976 ILE B O 1
ATOM 1245 N N . ALA A 1 176 ? -28.724 -52.629 -7.486 1.00 59.37 977 ALA B N 1
ATOM 1246 C CA . ALA A 1 176 ? -30.046 -53.043 -7.919 1.00 55.26 977 ALA B CA 1
ATOM 1247 C C . ALA A 1 176 ? -30.790 -51.886 -8.560 1.00 66.91 977 ALA B C 1
ATOM 1248 O O . ALA A 1 176 ? -31.397 -52.040 -9.639 1.00 63.09 977 ALA B O 1
ATOM 1250 N N . GLN A 1 177 ? -30.753 -50.704 -7.912 1.00 64.51 978 GLN B N 1
ATOM 1251 C CA . GLN A 1 177 ? -31.459 -49.580 -8.502 1.00 53.23 978 GLN B CA 1
ATOM 1252 C C . GLN A 1 177 ? -30.766 -49.087 -9.758 1.00 57.31 978 GLN B C 1
ATOM 1253 O O . GLN A 1 177 ? -31.443 -48.834 -10.761 1.00 59.26 978 GLN B O 1
ATOM 1259 N N . THR A 1 178 ? -29.426 -48.995 -9.763 1.00 54.75 979 THR B N 1
ATOM 1260 C CA . THR A 1 178 ? -28.782 -48.501 -10.979 1.00 58.17 979 THR B CA 1
ATOM 1261 C C . THR A 1 178 ? -29.080 -49.397 -12.164 1.00 57.90 979 THR B C 1
ATOM 1262 O O . THR A 1 178 ? -29.414 -48.916 -13.253 1.00 49.39 979 THR B O 1
ATOM 1266 N N . TYR A 1 179 ? -28.997 -50.704 -11.959 1.00 59.85 980 TYR B N 1
ATOM 1267 C CA . TYR A 1 179 ? -29.256 -51.648 -13.035 1.00 45.59 980 TYR B CA 1
ATOM 1268 C C . TYR A 1 179 ? -30.674 -51.471 -13.566 1.00 43.01 980 TYR B C 1
ATOM 1269 O O . TYR A 1 179 ? -30.887 -51.277 -14.779 1.00 55.57 980 TYR B O 1
ATOM 1278 N N . ALA A 1 180 ? -31.654 -51.467 -12.655 1.00 53.06 981 ALA B N 1
ATOM 1279 C CA . ALA A 1 180 ? -33.045 -51.268 -13.075 1.00 56.28 981 ALA B CA 1
ATOM 1280 C C . ALA A 1 180 ? -33.203 -49.965 -13.844 1.00 64.00 981 ALA B C 1
ATOM 1281 O O . ALA A 1 180 ? -33.631 -49.971 -15.008 1.00 61.33 981 ALA B O 1
ATOM 1283 N N . LEU A 1 181 ? -32.821 -48.837 -13.216 1.00 60.00 982 LEU B N 1
ATOM 1284 C CA . LEU A 1 181 ? -33.020 -47.531 -13.835 1.00 55.81 982 LEU B CA 1
ATOM 1285 C C . LEU A 1 181 ? -32.287 -47.447 -15.152 1.00 53.31 982 LEU B C 1
ATOM 1286 O O . LEU A 1 181 ? -32.737 -46.743 -16.057 1.00 55.63 982 LEU B O 1
ATOM 1291 N N . SER A 1 182 ? -31.160 -48.146 -15.287 1.00 56.04 983 SER B N 1
ATOM 1292 C CA . SER A 1 182 ? -30.491 -48.119 -16.576 1.00 53.06 983 SER B CA 1
ATOM 1293 C C . SER A 1 182 ? -31.400 -48.748 -17.614 1.00 60.63 983 SER B C 1
ATOM 1294 O O . SER A 1 182 ? -31.490 -48.253 -18.745 1.00 56.48 983 SER B O 1
ATOM 1297 N N . GLN A 1 183 ? -32.128 -49.823 -17.240 1.00 55.58 984 GLN B N 1
ATOM 1298 C CA . GLN A 1 183 ? -33.024 -50.384 -18.249 1.00 56.33 984 GLN B CA 1
ATOM 1299 C C . GLN A 1 183 ? -34.338 -49.596 -18.372 1.00 65.81 984 GLN B C 1
ATOM 1300 O O . GLN A 1 183 ? -34.797 -49.320 -19.493 1.00 60.23 984 GLN B O 1
ATOM 1306 N N . LEU A 1 184 ? -34.891 -49.120 -17.251 1.00 63.96 985 LEU B N 1
ATOM 1307 C CA . LEU A 1 184 ? -36.209 -48.486 -17.277 1.00 63.08 985 LEU B CA 1
ATOM 1308 C C . LEU A 1 184 ? -36.201 -47.141 -17.989 1.00 65.74 985 LEU B C 1
ATOM 1313 N N . LEU A 1 185 ? -35.156 -46.332 -17.821 1.00 59.30 986 LEU B N 1
ATOM 1314 C CA . LEU A 1 185 ? -35.210 -44.993 -18.396 1.00 69.24 986 LEU B CA 1
ATOM 1315 C C . LEU A 1 185 ? -34.824 -44.942 -19.865 1.00 86.03 986 LEU B C 1
ATOM 1316 O O . LEU A 1 185 ? -34.717 -43.839 -20.412 1.00 96.63 986 LEU B O 1
ATOM 1321 N N . GLU A 1 186 ? -34.661 -46.086 -20.528 1.00 93.36 987 GLU B N 1
ATOM 1322 C CA . GLU A 1 186 ? -34.302 -46.078 -21.941 1.00 98.52 987 GLU B CA 1
ATOM 1323 C C . GLU A 1 186 ? -35.499 -45.663 -22.795 1.00 106.69 987 GLU B C 1
ATOM 1324 O O . GLU A 1 186 ? -36.581 -46.251 -22.694 1.00 106.60 987 GLU B O 1
ATOM 1330 N N . HIS A 1 187 ? -35.300 -44.640 -23.624 1.00 111.91 988 HIS B N 1
ATOM 1331 C CA . HIS A 1 187 ? -36.307 -44.166 -24.578 1.00 115.12 988 HIS B CA 1
ATOM 1332 C C . HIS A 1 187 ? -37.694 -43.988 -23.943 1.00 109.21 988 HIS B C 1
ATOM 1333 O O . HIS A 1 187 ? -38.199 -42.868 -23.817 1.00 105.22 988 HIS B O 1
ATOM 1340 N N . SER B 1 7 ? -11.523 -22.858 13.423 1.00 110.48 808 SER A N 1
ATOM 1341 C CA . SER B 1 7 ? -11.424 -23.089 14.858 1.00 118.73 808 SER A CA 1
ATOM 1342 C C . SER B 1 7 ? -10.413 -22.126 15.487 1.00 120.89 808 SER A C 1
ATOM 1343 O O . SER B 1 7 ? -10.583 -20.914 15.415 1.00 122.32 808 SER A O 1
ATOM 1346 N N . LEU B 1 8 ? -9.363 -22.661 16.099 1.00 123.16 809 LEU A N 1
ATOM 1347 C CA . LEU B 1 8 ? -8.347 -21.835 16.723 1.00 122.07 809 LEU A CA 1
ATOM 1348 C C . LEU B 1 8 ? -7.667 -20.981 15.662 1.00 119.93 809 LEU A C 1
ATOM 1349 O O . LEU B 1 8 ? -7.382 -19.807 15.881 1.00 117.69 809 LEU A O 1
ATOM 1354 N N . GLY B 1 9 ? -7.413 -21.584 14.507 1.00 120.41 810 GLY A N 1
ATOM 1355 C CA . GLY B 1 9 ? -6.773 -20.901 13.400 1.00 117.92 810 GLY A CA 1
ATOM 1356 C C . GLY B 1 9 ? -7.595 -19.744 12.873 1.00 120.78 810 GLY A C 1
ATOM 1357 O O . GLY B 1 9 ? -7.060 -18.698 12.519 1.00 119.83 810 GLY A O 1
ATOM 1358 N N . SER B 1 10 ? -8.906 -19.934 12.822 1.00 120.92 811 SER A N 1
ATOM 1359 C CA . SER B 1 10 ? -9.812 -18.911 12.322 1.00 111.28 811 SER A CA 1
ATOM 1360 C C . SER B 1 10 ? -9.730 -17.647 13.165 1.00 103.53 811 SER A C 1
ATOM 1361 O O . SER B 1 10 ? -9.762 -16.539 12.639 1.00 90.72 811 SER A O 1
ATOM 1364 N N . ARG B 1 11 ? -9.627 -17.819 14.475 1.00 100.98 812 ARG A N 1
ATOM 1365 C CA . ARG B 1 11 ? -9.543 -16.690 15.386 1.00 101.78 812 ARG A CA 1
ATOM 1366 C C . ARG B 1 11 ? -8.287 -15.866 15.136 1.00 96.75 812 ARG A C 1
ATOM 1367 O O . ARG B 1 11 ? -8.315 -14.642 15.197 1.00 93.48 812 ARG A O 1
ATOM 1375 N N . ASP B 1 12 ? -7.182 -16.537 14.849 1.00 98.92 813 ASP A N 1
ATOM 1376 C CA . ASP B 1 12 ? -5.942 -15.829 14.603 1.00 91.56 813 ASP A CA 1
ATOM 1377 C C . ASP B 1 12 ? -6.128 -14.930 13.403 1.00 84.40 813 ASP A C 1
ATOM 1378 O O . ASP B 1 12 ? -5.684 -13.791 13.402 1.00 90.17 813 ASP A O 1
ATOM 1383 N N . VAL B 1 13 ? -6.794 -15.442 12.379 1.00 78.24 814 VAL A N 1
ATOM 1384 C CA . VAL B 1 13 ? -7.046 -14.659 11.185 1.00 82.96 814 VAL A CA 1
ATOM 1385 C C . VAL B 1 13 ? -7.934 -13.474 11.520 1.00 77.88 814 VAL A C 1
ATOM 1386 O O . VAL B 1 13 ? -7.738 -12.379 11.013 1.00 77.58 814 VAL A O 1
ATOM 1390 N N . ALA B 1 14 ? -8.918 -13.705 12.375 1.00 77.83 815 ALA A N 1
ATOM 1391 C CA . ALA B 1 14 ? -9.843 -12.656 12.767 1.00 70.63 815 ALA A CA 1
ATOM 1392 C C . ALA B 1 14 ? -9.137 -11.524 13.490 1.00 75.37 815 ALA A C 1
ATOM 1393 O O . ALA B 1 14 ? -9.428 -10.359 13.262 1.00 69.66 815 ALA A O 1
ATOM 1395 N N . GLU B 1 15 ? -8.238 -11.870 14.387 1.00 74.18 816 GLU A N 1
ATOM 1396 C CA . GLU B 1 15 ? -7.497 -10.866 15.103 1.00 71.97 816 GLU A CA 1
ATOM 1397 C C . GLU B 1 15 ? -6.582 -10.110 14.163 1.00 70.41 816 GLU A C 1
ATOM 1398 O O . GLU B 1 15 ? -6.446 -8.911 14.263 1.00 60.00 816 GLU A O 1
ATOM 1404 N N . ALA B 1 16 ? -5.960 -10.828 13.244 1.00 65.71 817 ALA A N 1
ATOM 1405 C CA . ALA B 1 16 ? -5.059 -10.213 12.303 1.00 63.29 817 ALA A CA 1
ATOM 1406 C C . ALA B 1 16 ? -5.775 -9.227 11.423 1.00 63.16 817 ALA A C 1
ATOM 1407 O O . ALA B 1 16 ? -5.269 -8.161 11.154 1.00 73.95 817 ALA A O 1
ATOM 1409 N N . LEU B 1 17 ? -6.958 -9.589 10.971 1.00 64.78 818 LEU A N 1
ATOM 1410 C CA . LEU B 1 17 ? -7.758 -8.718 10.139 1.00 66.24 818 LEU A CA 1
ATOM 1411 C C . LEU B 1 17 ? -8.162 -7.472 10.895 1.00 66.68 818 LEU A C 1
ATOM 1412 O O . LEU B 1 17 ? -8.224 -6.401 10.339 1.00 59.85 818 LEU A O 1
ATOM 1417 N N . ARG B 1 18 ? -8.446 -7.638 12.178 1.00 60.53 819 ARG A N 1
ATOM 1418 C CA . ARG B 1 18 ? -8.855 -6.530 13.011 1.00 65.87 819 ARG A CA 1
ATOM 1419 C C . ARG B 1 18 ? -7.730 -5.517 13.077 1.00 65.35 819 ARG A C 1
ATOM 1420 O O . ARG B 1 18 ? -7.956 -4.318 13.012 1.00 56.71 819 ARG A O 1
ATOM 1428 N N . LEU B 1 19 ? -6.508 -6.011 13.206 1.00 70.11 820 LEU A N 1
ATOM 1429 C CA . LEU B 1 19 ? -5.355 -5.136 13.277 1.00 68.07 820 LEU A CA 1
ATOM 1430 C C . LEU B 1 19 ? -5.195 -4.359 11.986 1.00 62.98 820 LEU A C 1
ATOM 1431 O O . LEU B 1 19 ? -4.925 -3.172 12.004 1.00 62.02 820 LEU A O 1
ATOM 1436 N N . SER B 1 20 ? -5.372 -5.035 10.863 1.00 60.50 821 SER A N 1
ATOM 1437 C CA . SER B 1 20 ? -5.249 -4.377 9.579 1.00 66.51 821 SER A CA 1
ATOM 1438 C C . SER B 1 20 ? -6.320 -3.316 9.410 1.00 62.23 821 SER A C 1
ATOM 1439 O O . SER B 1 20 ? -6.053 -2.227 8.921 1.00 60.11 821 SER A O 1
ATOM 1442 N N . LYS B 1 21 ? -7.537 -3.640 9.820 1.00 54.41 822 LYS A N 1
ATOM 1443 C CA . LYS B 1 21 ? -8.631 -2.696 9.706 1.00 61.30 822 LYS A CA 1
ATOM 1444 C C . LYS B 1 21 ? -8.347 -1.486 10.569 1.00 60.37 822 LYS A C 1
ATOM 1445 O O . LYS B 1 21 ? -8.598 -0.363 10.168 1.00 69.71 822 LYS A O 1
ATOM 1451 N N . ASP B 1 22 ? -7.821 -1.725 11.759 1.00 52.39 823 ASP A N 1
ATOM 1452 C CA . ASP B 1 22 ? -7.493 -0.643 12.668 1.00 57.23 823 ASP A CA 1
ATOM 1453 C C . ASP B 1 22 ? -6.410 0.239 12.073 1.00 55.36 823 ASP A C 1
ATOM 1454 O O . ASP B 1 22 ? -6.453 1.454 12.194 1.00 57.04 823 ASP A O 1
ATOM 1459 N N . ILE B 1 23 ? -5.434 -0.381 11.431 1.00 56.15 824 ILE A N 1
ATOM 1460 C CA . ILE B 1 23 ? -4.360 0.365 10.813 1.00 62.10 824 ILE A CA 1
ATOM 1461 C C . ILE B 1 23 ? -4.922 1.233 9.703 1.00 62.66 824 ILE A C 1
ATOM 1462 O O . ILE B 1 23 ? -4.504 2.366 9.525 1.00 68.66 824 ILE A O 1
ATOM 1467 N N . GLY B 1 24 ? -5.874 0.690 8.957 1.00 57.73 825 GLY A N 1
ATOM 1468 C CA . GLY B 1 24 ? -6.487 1.423 7.868 1.00 54.60 825 GLY A CA 1
ATOM 1469 C C . GLY B 1 24 ? -7.197 2.654 8.384 1.00 55.19 825 GLY A C 1
ATOM 1470 O O . GLY B 1 24 ? -7.146 3.711 7.775 1.00 60.43 825 GLY A O 1
ATOM 1471 N N . ARG B 1 25 ? -7.872 2.509 9.513 1.00 47.99 826 ARG A N 1
ATOM 1472 C CA . ARG B 1 25 ? -8.571 3.621 10.124 1.00 65.55 826 ARG A CA 1
ATOM 1473 C C . ARG B 1 25 ? -7.566 4.681 10.550 1.00 61.84 826 ARG A C 1
ATOM 1474 O O . ARG B 1 25 ? -7.827 5.869 10.436 1.00 67.27 826 ARG A O 1
ATOM 1482 N N . LEU B 1 26 ? -6.416 4.242 11.048 1.00 57.79 827 LEU A N 1
ATOM 1483 C CA . LEU B 1 26 ? -5.378 5.165 11.477 1.00 57.71 827 LEU A CA 1
ATOM 1484 C C . LEU B 1 26 ? -4.884 5.992 10.300 1.00 56.85 827 LEU A C 1
ATOM 1485 O O . LEU B 1 26 ? -4.715 7.194 10.418 1.00 62.69 827 LEU A O 1
ATOM 1490 N N . ILE B 1 27 ? -4.674 5.352 9.159 1.00 50.94 828 ILE A N 1
ATOM 1491 C CA . ILE B 1 27 ? -4.240 6.063 7.963 1.00 61.89 828 ILE A CA 1
ATOM 1492 C C . ILE B 1 27 ? -5.235 7.166 7.614 1.00 63.31 828 ILE A C 1
ATOM 1493 O O . ILE B 1 27 ? -4.853 8.300 7.300 1.00 53.40 828 ILE A O 1
ATOM 1498 N N . GLU B 1 28 ? -6.526 6.844 7.656 1.00 58.06 829 GLU A N 1
ATOM 1499 C CA . GLU B 1 28 ? -7.555 7.846 7.404 1.00 67.13 829 GLU A CA 1
ATOM 1500 C C . GLU B 1 28 ? -7.513 8.943 8.448 1.00 64.59 829 GLU A C 1
ATOM 1501 O O . GLU B 1 28 ? -7.640 10.121 8.118 1.00 60.64 829 GLU A O 1
ATOM 1507 N N . ALA B 1 29 ? -7.352 8.583 9.719 1.00 57.87 830 ALA A N 1
ATOM 1508 C CA . ALA B 1 29 ? -7.283 9.638 10.719 1.00 48.78 830 ALA A CA 1
ATOM 1509 C C . ALA B 1 29 ? -6.056 10.541 10.510 1.00 56.15 830 ALA A C 1
ATOM 1510 O O . ALA B 1 29 ? -6.114 11.734 10.824 1.00 55.72 830 ALA A O 1
ATOM 1512 N N . VAL B 1 30 ? -4.963 10.013 9.948 1.00 51.37 831 VAL A N 1
ATOM 1513 C CA . VAL B 1 30 ? -3.814 10.864 9.673 1.00 47.77 831 VAL A CA 1
ATOM 1514 C C . VAL B 1 30 ? -4.032 11.671 8.399 1.00 62.74 831 VAL A C 1
ATOM 1515 O O . VAL B 1 30 ? -3.611 12.836 8.314 1.00 58.87 831 VAL A O 1
ATOM 1519 N N . GLU B 1 31 ? -4.747 11.114 7.420 1.00 54.57 832 GLU A N 1
ATOM 1520 C CA . GLU B 1 31 ? -5.000 11.875 6.201 1.00 64.70 832 GLU A CA 1
ATOM 1521 C C . GLU B 1 31 ? -5.837 13.126 6.478 1.00 69.34 832 GLU A C 1
ATOM 1522 O O . GLU B 1 31 ? -5.655 14.156 5.820 1.00 73.88 832 GLU A O 1
ATOM 1528 N N . THR B 1 32 ? -6.772 13.049 7.418 1.00 61.57 833 THR A N 1
ATOM 1529 C CA . THR B 1 32 ? -7.657 14.162 7.730 1.00 68.38 833 THR A CA 1
ATOM 1530 C C . THR B 1 32 ? -7.224 14.919 8.978 1.00 56.35 833 THR A C 1
ATOM 1531 O O . THR B 1 32 ? -7.920 15.836 9.413 1.00 57.46 833 THR A O 1
ATOM 1535 N N . ALA B 1 33 ? -6.067 14.601 9.521 1.00 51.08 834 ALA A N 1
ATOM 1536 C CA . ALA B 1 33 ? -5.644 15.154 10.787 1.00 65.14 834 ALA A CA 1
ATOM 1537 C C . ALA B 1 33 ? -5.168 16.620 10.624 1.00 69.18 834 ALA A C 1
ATOM 1538 O O . ALA B 1 33 ? -4.957 17.118 9.517 1.00 51.37 834 ALA A O 1
ATOM 1540 N N . VAL B 1 34 ? -5.016 17.318 11.739 1.00 51.03 835 VAL A N 1
ATOM 1541 C CA . VAL B 1 34 ? -4.521 18.698 11.721 1.00 51.69 835 VAL A CA 1
ATOM 1542 C C . VAL B 1 34 ? -3.061 18.665 12.119 1.00 58.77 835 VAL A C 1
ATOM 1543 O O . VAL B 1 34 ? -2.749 18.345 13.275 1.00 58.73 835 VAL A O 1
ATOM 1547 N N . MET B 1 35 ? -2.193 18.981 11.170 1.00 54.55 836 MET A N 1
ATOM 1548 C CA . MET B 1 35 ? -0.745 19.031 11.378 1.00 54.42 836 MET A CA 1
ATOM 1549 C C . MET B 1 35 ? -0.101 19.581 10.094 1.00 58.46 836 MET A C 1
ATOM 1550 O O . MET B 1 35 ? -0.714 19.555 9.025 1.00 52.40 836 MET A O 1
ATOM 1555 N N . PRO B 1 36 ? 1.173 20.042 10.204 1.00 52.05 837 PRO A N 1
ATOM 1556 C CA . PRO B 1 36 ? 1.910 20.529 9.021 1.00 53.22 837 PRO A CA 1
ATOM 1557 C C . PRO B 1 36 ? 2.040 19.411 8.002 1.00 57.46 837 PRO A C 1
ATOM 1558 O O . PRO B 1 36 ? 2.112 18.233 8.355 1.00 58.48 837 PRO A O 1
ATOM 1562 N N . GLN B 1 37 ? 2.083 19.774 6.723 1.00 54.35 838 GLN A N 1
ATOM 1563 C CA . GLN B 1 37 ? 2.095 18.726 5.701 1.00 58.80 838 GLN A CA 1
ATOM 1564 C C . GLN B 1 37 ? 3.383 17.872 5.731 1.00 68.75 838 GLN A C 1
ATOM 1565 O O . GLN B 1 37 ? 3.316 16.647 5.536 1.00 56.06 838 GLN A O 1
ATOM 1571 N N . TRP B 1 38 ? 4.562 18.462 6.009 1.00 63.21 839 TRP A N 1
ATOM 1572 C CA . TRP B 1 38 ? 5.753 17.609 6.133 1.00 61.92 839 TRP A CA 1
ATOM 1573 C C . TRP B 1 38 ? 5.546 16.548 7.221 1.00 54.17 839 TRP A C 1
ATOM 1574 O O . TRP B 1 38 ? 5.924 15.385 7.056 1.00 52.36 839 TRP A O 1
ATOM 1585 N N . GLN B 1 39 ? 4.869 16.918 8.304 1.00 57.04 840 GLN A N 1
ATOM 1586 C CA . GLN B 1 39 ? 4.674 15.982 9.402 1.00 59.81 840 GLN A CA 1
ATOM 1587 C C . GLN B 1 39 ? 3.613 14.925 9.073 1.00 59.75 840 GLN A C 1
ATOM 1588 O O . GLN B 1 39 ? 3.721 13.760 9.500 1.00 52.66 840 GLN A O 1
ATOM 1594 N N . ARG B 1 40 ? 2.594 15.301 8.297 1.00 57.53 841 ARG A N 1
ATOM 1595 C CA . ARG B 1 40 ? 1.611 14.312 7.872 1.00 50.82 841 ARG A CA 1
ATOM 1596 C C . ARG B 1 40 ? 2.268 13.317 6.934 1.00 62.12 841 ARG A C 1
ATOM 1597 O O . ARG B 1 40 ? 2.007 12.112 7.012 1.00 55.21 841 ARG A O 1
ATOM 1605 N N . ARG B 1 41 ? 3.193 13.783 6.096 1.00 63.95 842 ARG A N 1
ATOM 1606 C CA . ARG B 1 41 ? 3.805 12.859 5.152 1.00 69.90 842 ARG A CA 1
ATOM 1607 C C . ARG B 1 41 ? 4.679 11.835 5.870 1.00 67.51 842 ARG A C 1
ATOM 1608 O O . ARG B 1 41 ? 4.667 10.645 5.518 1.00 63.55 842 ARG A O 1
ATOM 1616 N N . GLU B 1 42 ? 5.412 12.271 6.902 1.00 67.08 843 GLU A N 1
ATOM 1617 C CA . GLU B 1 42 ? 6.277 11.350 7.639 1.00 64.82 843 GLU A CA 1
ATOM 1618 C C . GLU B 1 42 ? 5.464 10.301 8.390 1.00 62.29 843 GLU A C 1
ATOM 1619 O O . GLU B 1 42 ? 5.839 9.133 8.426 1.00 57.42 843 GLU A O 1
ATOM 1625 N N . LEU B 1 43 ? 4.364 10.701 9.024 1.00 66.72 844 LEU A N 1
ATOM 1626 C CA . LEU B 1 43 ? 3.539 9.719 9.719 1.00 55.57 844 LEU A CA 1
ATOM 1627 C C . LEU B 1 43 ? 2.849 8.794 8.734 1.00 59.22 844 LEU A C 1
ATOM 1628 O O . LEU B 1 43 ? 2.757 7.589 8.974 1.00 60.16 844 LEU A O 1
ATOM 1633 N N . LEU B 1 44 ? 2.393 9.325 7.599 1.00 63.26 845 LEU A N 1
ATOM 1634 C CA . LEU B 1 44 ? 1.742 8.462 6.618 1.00 62.10 845 LEU A CA 1
ATOM 1635 C C . LEU B 1 44 ? 2.691 7.403 6.086 1.00 64.83 845 LEU A C 1
ATOM 1636 O O . LEU B 1 44 ? 2.299 6.244 5.909 1.00 63.89 845 LEU A O 1
ATOM 1641 N N . ALA B 1 45 ? 3.947 7.764 5.844 1.00 59.20 846 ALA A N 1
ATOM 1642 C CA . ALA B 1 45 ? 4.889 6.755 5.367 1.00 58.11 846 ALA A CA 1
ATOM 1643 C C . ALA B 1 45 ? 5.029 5.612 6.377 1.00 61.49 846 ALA A C 1
ATOM 1644 O O . ALA B 1 45 ? 5.042 4.436 5.999 1.00 62.19 846 ALA A O 1
ATOM 1646 N N . THR B 1 46 ? 5.105 5.941 7.665 1.00 63.46 847 THR A N 1
ATOM 1647 C CA . THR B 1 46 ? 5.236 4.917 8.691 1.00 61.26 847 THR A CA 1
ATOM 1648 C C . THR B 1 46 ? 3.999 4.034 8.771 1.00 67.82 847 THR A C 1
ATOM 1649 O O . THR B 1 46 ? 4.110 2.799 8.800 1.00 65.11 847 THR A O 1
ATOM 1653 N N . VAL B 1 47 ? 2.807 4.637 8.835 1.00 61.61 848 VAL A N 1
ATOM 1654 C CA . VAL B 1 47 ? 1.635 3.794 9.044 1.00 66.87 848 VAL A CA 1
ATOM 1655 C C . VAL B 1 47 ? 1.322 2.988 7.791 1.00 65.37 848 VAL A C 1
ATOM 1656 O O . VAL B 1 47 ? 0.905 1.829 7.884 1.00 63.20 848 VAL A O 1
ATOM 1660 N N . LYS B 1 48 ? 1.573 3.551 6.605 1.00 58.24 849 LYS A N 1
ATOM 1661 C CA . LYS B 1 48 ? 1.399 2.770 5.381 1.00 63.60 849 LYS A CA 1
ATOM 1662 C C . LYS B 1 48 ? 2.320 1.550 5.376 1.00 62.93 849 LYS A C 1
ATOM 1663 O O . LYS B 1 48 ? 1.913 0.454 4.974 1.00 72.85 849 LYS A O 1
ATOM 1669 N N . MET B 1 49 ? 3.548 1.740 5.844 1.00 56.58 850 MET A N 1
ATOM 1670 C CA . MET B 1 49 ? 4.511 0.654 5.910 1.00 70.52 850 MET A CA 1
ATOM 1671 C C . MET B 1 49 ? 3.981 -0.415 6.859 1.00 68.67 850 MET A C 1
ATOM 1672 O O . MET B 1 49 ? 4.102 -1.609 6.596 1.00 61.54 850 MET A O 1
ATOM 1677 N N . LEU B 1 50 ? 3.389 0.028 7.963 1.00 54.88 851 LEU A N 1
ATOM 1678 C CA . LEU B 1 50 ? 2.818 -0.882 8.945 1.00 57.10 851 LEU A CA 1
ATOM 1679 C C . LEU B 1 50 ? 1.674 -1.674 8.329 1.00 62.17 851 LEU A C 1
ATOM 1680 O O . LEU B 1 50 ? 1.516 -2.864 8.591 1.00 66.50 851 LEU A O 1
ATOM 1685 N N . GLN B 1 51 ? 0.876 -0.999 7.510 1.00 60.64 852 GLN A N 1
ATOM 1686 C CA . GLN B 1 51 ? -0.262 -1.632 6.863 1.00 60.75 852 GLN A CA 1
ATOM 1687 C C . GLN B 1 51 ? 0.187 -2.759 5.946 1.00 58.11 852 GLN A C 1
ATOM 1688 O O . GLN B 1 51 ? -0.443 -3.811 5.895 1.00 57.85 852 GLN A O 1
ATOM 1694 N N . ARG B 1 52 ? 1.278 -2.539 5.223 1.00 61.18 853 ARG A N 1
ATOM 1695 C CA . ARG B 1 52 ? 1.785 -3.562 4.320 1.00 68.56 853 ARG A CA 1
ATOM 1696 C C . ARG B 1 52 ? 2.194 -4.803 5.103 1.00 69.89 853 ARG A C 1
ATOM 1697 O O . ARG B 1 52 ? 1.917 -5.925 4.685 1.00 67.93 853 ARG A O 1
ATOM 1705 N N . ARG B 1 53 ? 2.850 -4.602 6.241 1.00 61.16 854 ARG A N 1
ATOM 1706 C CA . ARG B 1 53 ? 3.266 -5.726 7.068 1.00 70.04 854 ARG A CA 1
ATOM 1707 C C . ARG B 1 53 ? 2.052 -6.481 7.593 1.00 74.85 854 ARG A C 1
ATOM 1708 O O . ARG B 1 53 ? 2.030 -7.710 7.602 1.00 73.31 854 ARG A O 1
ATOM 1716 N N . ALA B 1 54 ? 1.040 -5.737 8.029 1.00 65.93 855 ALA A N 1
ATOM 1717 C CA . ALA B 1 54 ? -0.175 -6.341 8.558 1.00 61.34 855 ALA A CA 1
ATOM 1718 C C . ALA B 1 54 ? -0.899 -7.144 7.489 1.00 69.24 855 ALA A C 1
ATOM 1719 O O . ALA B 1 54 ? -1.382 -8.245 7.747 1.00 70.18 855 ALA A O 1
ATOM 1721 N N . ASN B 1 55 ? -0.971 -6.585 6.288 1.00 63.31 856 ASN A N 1
ATOM 1722 C CA . ASN B 1 55 ? -1.626 -7.256 5.175 1.00 65.90 856 ASN A CA 1
ATOM 1723 C C . ASN B 1 55 ? -0.906 -8.538 4.787 1.00 67.13 856 ASN A C 1
ATOM 1724 O O . ASN B 1 55 ? -1.536 -9.547 4.478 1.00 61.46 856 ASN A O 1
ATOM 1729 N N . THR B 1 56 ? 0.420 -8.489 4.803 1.00 63.17 857 THR A N 1
ATOM 1730 C CA . THR B 1 56 ? 1.218 -9.644 4.451 1.00 70.33 857 THR A CA 1
ATOM 1731 C C . THR B 1 56 ? 0.957 -10.753 5.454 1.00 71.13 857 THR A C 1
ATOM 1732 O O . THR B 1 56 ? 0.842 -11.912 5.088 1.00 72.25 857 THR A O 1
ATOM 1736 N N . ALA B 1 57 ? 0.853 -10.392 6.721 1.00 71.55 858 ALA A N 1
ATOM 1737 C CA . ALA B 1 57 ? 0.614 -11.386 7.744 1.00 70.73 858 ALA A CA 1
ATOM 1738 C C . ALA B 1 57 ? -0.715 -12.070 7.500 1.00 75.18 858 ALA A C 1
ATOM 1739 O O . ALA B 1 57 ? -0.835 -13.278 7.646 1.00 75.84 858 ALA A O 1
ATOM 1741 N N . ILE B 1 58 ? -1.715 -11.291 7.119 1.00 72.52 859 ILE A N 1
ATOM 1742 C CA . ILE B 1 58 ? -3.040 -11.844 6.867 1.00 71.36 859 ILE A CA 1
ATOM 1743 C C . ILE B 1 58 ? -2.988 -12.838 5.720 1.00 65.44 859 ILE A C 1
ATOM 1744 O O . ILE B 1 58 ? -3.615 -13.903 5.768 1.00 70.02 859 ILE A O 1
ATOM 1749 N N . ARG B 1 59 ? -2.272 -12.483 4.653 1.00 57.34 860 ARG A N 1
ATOM 1750 C CA . ARG B 1 59 ? -2.247 -13.336 3.475 1.00 69.60 860 ARG A CA 1
ATOM 1751 C C . ARG B 1 59 ? -1.534 -14.660 3.772 1.00 68.81 860 ARG A C 1
ATOM 1752 O O . ARG B 1 59 ? -1.977 -15.716 3.322 1.00 72.09 860 ARG A O 1
ATOM 1760 N N . LYS B 1 60 ? -0.455 -14.628 4.557 1.00 65.00 861 LYS A N 1
ATOM 1761 C CA . LYS B 1 60 ? 0.180 -15.874 4.975 1.00 74.15 861 LYS A CA 1
ATOM 1762 C C . LYS B 1 60 ? -0.739 -16.710 5.844 1.00 72.52 861 LYS A C 1
ATOM 1763 O O . LYS B 1 60 ? -0.832 -17.927 5.653 1.00 79.36 861 LYS A O 1
ATOM 1769 N N . LEU B 1 61 ? -1.488 -16.085 6.747 1.00 75.32 862 LEU A N 1
ATOM 1770 C CA . LEU B 1 61 ? -2.371 -16.887 7.588 1.00 77.75 862 LEU A CA 1
ATOM 1771 C C . LEU B 1 61 ? -3.498 -17.508 6.767 1.00 71.01 862 LEU A C 1
ATOM 1772 O O . LEU B 1 61 ? -3.869 -18.665 6.992 1.00 74.57 862 LEU A O 1
ATOM 1777 N N . GLN B 1 62 ? -4.007 -16.776 5.771 1.00 64.64 863 GLN A N 1
ATOM 1778 C CA . GLN B 1 62 ? -5.025 -17.314 4.874 1.00 68.00 863 GLN A CA 1
ATOM 1779 C C . GLN B 1 62 ? -4.446 -18.432 4.015 1.00 69.53 863 GLN A C 1
ATOM 1780 O O . GLN B 1 62 ? -5.134 -19.419 3.711 1.00 69.70 863 GLN A O 1
ATOM 1786 N N . MET B 1 63 ? -3.192 -18.289 3.600 1.00 63.23 864 MET A N 1
ATOM 1787 C CA . MET B 1 63 ? -2.584 -19.342 2.805 1.00 74.80 864 MET A CA 1
ATOM 1788 C C . MET B 1 63 ? -2.385 -20.595 3.652 1.00 77.58 864 MET A C 1
ATOM 1789 O O . MET B 1 63 ? -2.625 -21.716 3.183 1.00 74.91 864 MET A O 1
ATOM 1794 N N . GLY B 1 64 ? -2.024 -20.418 4.926 1.00 79.10 865 GLY A N 1
ATOM 1795 C CA . GLY B 1 64 ? -1.889 -21.562 5.810 1.00 81.76 865 GLY A CA 1
ATOM 1796 C C . GLY B 1 64 ? -3.201 -22.292 6.009 1.00 83.25 865 GLY A C 1
ATOM 1797 O O . GLY B 1 64 ? -3.252 -23.524 5.966 1.00 78.46 865 GLY A O 1
ATOM 1798 N N . GLN B 1 65 ? -4.287 -21.543 6.202 1.00 79.75 866 GLN A N 1
ATOM 1799 C CA . GLN B 1 65 ? -5.567 -22.203 6.393 1.00 77.53 866 GLN A CA 1
ATOM 1800 C C . GLN B 1 65 ? -6.064 -22.832 5.101 1.00 70.06 866 GLN A C 1
ATOM 1801 O O . GLN B 1 65 ? -6.691 -23.895 5.129 1.00 68.95 866 GLN A O 1
ATOM 1807 N N . ALA B 1 66 ? -5.777 -22.203 3.962 1.00 65.37 867 ALA A N 1
ATOM 1808 C CA . ALA B 1 66 ? -6.132 -22.799 2.682 1.00 66.64 867 ALA A CA 1
ATOM 1809 C C . ALA B 1 66 ? -5.399 -24.114 2.469 1.00 72.34 867 ALA A C 1
ATOM 1810 O O . ALA B 1 66 ? -5.968 -25.069 1.930 1.00 85.54 867 ALA A O 1
ATOM 1812 N N . ALA B 1 67 ? -4.126 -24.175 2.862 1.00 64.12 868 ALA A N 1
ATOM 1813 C CA . ALA B 1 67 ? -3.366 -25.403 2.698 1.00 62.72 868 ALA A CA 1
ATOM 1814 C C . ALA B 1 67 ? -3.964 -26.529 3.540 1.00 83.23 868 ALA A C 1
ATOM 1815 O O . ALA B 1 67 ? -4.124 -27.664 3.065 1.00 85.42 868 ALA A O 1
ATOM 1817 N N . LYS B 1 68 ? -4.305 -26.232 4.800 1.00 83.56 869 LYS A N 1
ATOM 1818 C CA . LYS B 1 68 ? -4.905 -27.254 5.652 1.00 81.40 869 LYS A CA 1
ATOM 1819 C C . LYS B 1 68 ? -6.176 -27.798 5.023 1.00 84.43 869 LYS A C 1
ATOM 1820 O O . LYS B 1 68 ? -6.414 -29.009 5.038 1.00 82.40 869 LYS A O 1
ATOM 1826 N N . LYS B 1 69 ? -6.977 -26.922 4.410 1.00 80.76 870 LYS A N 1
ATOM 1827 C CA . LYS B 1 69 ? -8.289 -27.339 3.929 1.00 78.09 870 LYS A CA 1
ATOM 1828 C C . LYS B 1 69 ? -8.184 -28.129 2.625 1.00 72.85 870 LYS A C 1
ATOM 1829 O O . LYS B 1 69 ? -8.962 -29.069 2.416 1.00 82.34 870 LYS A O 1
ATOM 1835 N N . THR B 1 70 ? -7.194 -27.806 1.783 1.00 70.42 871 THR A N 1
ATOM 1836 C CA . THR B 1 70 ? -6.899 -28.608 0.596 1.00 72.35 871 THR A CA 1
ATOM 1837 C C . THR B 1 70 ? -6.504 -30.031 0.971 1.00 72.24 871 THR A C 1
ATOM 1838 O O . THR B 1 70 ? -6.871 -30.990 0.283 1.00 68.92 871 THR A O 1
ATOM 1842 N N . GLN B 1 71 ? -5.727 -30.186 2.039 1.00 82.44 872 GLN A N 1
ATOM 1843 C CA . GLN B 1 71 ? -5.322 -31.527 2.436 1.00 83.56 872 GLN A CA 1
ATOM 1844 C C . GLN B 1 71 ? -6.507 -32.306 2.983 1.00 84.50 872 GLN A C 1
ATOM 1845 O O . GLN B 1 71 ? -6.649 -33.507 2.710 1.00 92.87 872 GLN A O 1
ATOM 1851 N N . GLU B 1 72 ? -7.382 -31.639 3.736 1.00 75.27 873 GLU A N 1
ATOM 1852 C CA . GLU B 1 72 ? -8.609 -32.304 4.157 1.00 87.84 873 GLU A CA 1
ATOM 1853 C C . GLU B 1 72 ? -9.423 -32.777 2.959 1.00 85.34 873 GLU A C 1
ATOM 1854 O O . GLU B 1 72 ? -9.970 -33.881 2.978 1.00 94.40 873 GLU A O 1
ATOM 1860 N N . LEU B 1 73 ? -9.480 -31.988 1.883 1.00 80.55 874 LEU A N 1
ATOM 1861 C CA . LEU B 1 73 ? -10.322 -32.412 0.768 1.00 77.29 874 LEU A CA 1
ATOM 1862 C C . LEU B 1 73 ? -9.659 -33.452 -0.130 1.00 71.13 874 LEU A C 1
ATOM 1863 O O . LEU B 1 73 ? -10.361 -34.168 -0.851 1.00 66.99 874 LEU A O 1
ATOM 1868 N N . LEU B 1 74 ? -8.327 -33.510 -0.149 1.00 73.21 875 LEU A N 1
ATOM 1869 C CA . LEU B 1 74 ? -7.632 -34.576 -0.867 1.00 80.03 875 LEU A CA 1
ATOM 1870 C C . LEU B 1 74 ? -7.706 -35.913 -0.136 1.00 88.73 875 LEU A C 1
ATOM 1871 O O . LEU B 1 74 ? -7.656 -36.976 -0.773 1.00 91.58 875 LEU A O 1
ATOM 1876 N N . GLU B 1 75 ? -7.809 -35.889 1.192 1.00 90.17 876 GLU A N 1
ATOM 1877 C CA . GLU B 1 75 ? -7.927 -37.144 1.919 1.00 98.47 876 GLU A CA 1
ATOM 1878 C C . GLU B 1 75 ? -9.300 -37.770 1.701 1.00 99.97 876 GLU A C 1
ATOM 1879 O O . GLU B 1 75 ? -9.426 -38.999 1.721 1.00 114.15 876 GLU A O 1
ATOM 1885 N N . ARG B 1 76 ? -10.329 -36.948 1.480 1.00 91.06 877 ARG A N 1
ATOM 1886 C CA . ARG B 1 76 ? -11.696 -37.415 1.296 1.00 96.61 877 ARG A CA 1
ATOM 1887 C C . ARG B 1 76 ? -12.086 -37.620 -0.163 1.00 96.76 877 ARG A C 1
ATOM 1888 O O . ARG B 1 76 ? -13.135 -38.215 -0.422 1.00 98.79 877 ARG A O 1
ATOM 1896 N N . HIS B 1 77 ? -11.314 -37.106 -1.119 1.00 85.94 878 HIS A N 1
ATOM 1897 C CA . HIS B 1 77 ? -11.654 -37.215 -2.534 1.00 84.34 878 HIS A CA 1
ATOM 1898 C C . HIS B 1 77 ? -10.496 -37.804 -3.323 1.00 88.64 878 HIS A C 1
ATOM 1899 O O . HIS B 1 77 ? -9.327 -37.522 -3.041 1.00 92.59 878 HIS A O 1
ATOM 1906 N N . SER B 1 78 ? -10.826 -38.614 -4.320 1.00 89.13 879 SER A N 1
ATOM 1907 C CA . SER B 1 78 ? -9.860 -38.969 -5.343 1.00 96.24 879 SER A CA 1
ATOM 1908 C C . SER B 1 78 ? -9.701 -37.799 -6.313 1.00 101.12 879 SER A C 1
ATOM 1909 O O . SER B 1 78 ? -10.547 -36.900 -6.382 1.00 94.75 879 SER A O 1
ATOM 1912 N N . LYS B 1 79 ? -8.585 -37.793 -7.043 1.00 100.33 880 LYS A N 1
ATOM 1913 C CA . LYS B 1 79 ? -8.287 -36.701 -7.970 1.00 88.51 880 LYS A CA 1
ATOM 1914 C C . LYS B 1 79 ? -8.861 -37.019 -9.352 1.00 84.11 880 LYS A C 1
ATOM 1915 O O . LYS B 1 79 ? -8.155 -37.212 -10.342 1.00 86.03 880 LYS A O 1
ATOM 1921 N N . GLY B 1 80 ? -10.188 -37.072 -9.392 1.00 79.12 881 GLY A N 1
ATOM 1922 C CA . GLY B 1 80 ? -10.902 -37.338 -10.611 1.00 73.10 881 GLY A CA 1
ATOM 1923 C C . GLY B 1 80 ? -11.293 -36.059 -11.322 1.00 61.37 881 GLY A C 1
ATOM 1924 O O . GLY B 1 80 ? -10.898 -34.962 -10.938 1.00 73.26 881 GLY A O 1
ATOM 1925 N N . PRO B 1 81 ? -12.088 -36.188 -12.382 1.00 63.43 882 PRO A N 1
ATOM 1926 C CA . PRO B 1 81 ? -12.476 -35.005 -13.165 1.00 57.64 882 PRO A CA 1
ATOM 1927 C C . PRO B 1 81 ? -13.265 -33.977 -12.372 1.00 57.85 882 PRO A C 1
ATOM 1928 O O . PRO B 1 81 ? -13.391 -32.836 -12.828 1.00 52.72 882 PRO A O 1
ATOM 1932 N N . LEU B 1 82 ? -13.880 -34.351 -11.253 1.00 58.60 883 LEU A N 1
ATOM 1933 C CA . LEU B 1 82 ? -14.763 -33.405 -10.596 1.00 52.36 883 LEU A CA 1
ATOM 1934 C C . LEU B 1 82 ? -14.681 -33.544 -9.082 1.00 59.79 883 LEU A C 1
ATOM 1935 O O . LEU B 1 82 ? -14.676 -34.655 -8.548 1.00 68.45 883 LEU A O 1
ATOM 1940 N N . ILE B 1 83 ? -14.633 -32.405 -8.394 1.00 54.83 884 ILE A N 1
ATOM 1941 C CA . ILE B 1 83 ? -14.735 -32.347 -6.941 1.00 54.76 884 ILE A CA 1
ATOM 1942 C C . ILE B 1 83 ? -15.786 -31.314 -6.595 1.00 54.56 884 ILE A C 1
ATOM 1943 O O . ILE B 1 83 ? -15.638 -30.133 -6.936 1.00 57.38 884 ILE A O 1
ATOM 1948 N N . VAL B 1 84 ? -16.865 -31.760 -5.966 1.00 57.36 885 VAL A N 1
ATOM 1949 C CA . VAL B 1 84 ? -17.908 -30.874 -5.472 1.00 55.54 885 VAL A CA 1
ATOM 1950 C C . VAL B 1 84 ? -18.068 -31.192 -4.001 1.00 61.44 885 VAL A C 1
ATOM 1951 O O . VAL B 1 84 ? -18.183 -32.362 -3.630 1.00 65.70 885 VAL A O 1
ATOM 1955 N N . ASP B 1 85 ? -17.946 -30.183 -3.156 1.00 61.86 886 ASP A N 1
ATOM 1956 C CA . ASP B 1 85 ? -17.943 -30.461 -1.731 1.00 67.65 886 ASP A CA 1
ATOM 1957 C C . ASP B 1 85 ? -18.158 -29.155 -0.983 1.00 62.54 886 ASP A C 1
ATOM 1958 O O . ASP B 1 85 ? -18.253 -28.079 -1.575 1.00 57.42 886 ASP A O 1
ATOM 1963 N N . THR B 1 86 ? -18.280 -29.290 0.327 1.00 67.77 887 THR A N 1
ATOM 1964 C CA . THR B 1 86 ? -18.423 -28.201 1.272 1.00 74.92 887 THR A CA 1
ATOM 1965 C C . THR B 1 86 ? -17.126 -28.073 2.066 1.00 76.05 887 THR A C 1
ATOM 1966 O O . THR B 1 86 ? -16.472 -29.077 2.367 1.00 78.49 887 THR A O 1
ATOM 1970 N N . VAL B 1 87 ? -16.703 -26.845 2.340 1.00 72.41 888 VAL A N 1
ATOM 1971 C CA . VAL B 1 87 ? -15.528 -26.626 3.177 1.00 76.44 888 VAL A CA 1
ATOM 1972 C C . VAL B 1 87 ? -15.793 -25.483 4.153 1.00 72.61 888 VAL A C 1
ATOM 1973 O O . VAL B 1 87 ? -16.490 -24.514 3.825 1.00 72.17 888 VAL A O 1
ATOM 1977 N N . SER B 1 88 ? -15.243 -25.610 5.362 1.00 75.20 889 SER A N 1
ATOM 1978 C CA . SER B 1 88 ? -15.253 -24.539 6.350 1.00 79.42 889 SER A CA 1
ATOM 1979 C C . SER B 1 88 ? -14.331 -23.417 5.900 1.00 80.93 889 SER A C 1
ATOM 1980 O O . SER B 1 88 ? -13.123 -23.614 5.793 1.00 90.74 889 SER A O 1
ATOM 1983 N N . ALA B 1 89 ? -14.889 -22.257 5.607 1.00 76.87 890 ALA A N 1
ATOM 1984 C CA . ALA B 1 89 ? -14.075 -21.106 5.254 1.00 73.88 890 ALA A CA 1
ATOM 1985 C C . ALA B 1 89 ? -14.631 -19.858 5.930 1.00 87.65 890 ALA A C 1
ATOM 1986 O O . ALA B 1 89 ? -15.850 -19.669 5.997 1.00 88.35 890 ALA A O 1
ATOM 1988 N N . GLU B 1 90 ? -13.725 -19.008 6.421 1.00 93.40 891 GLU A N 1
ATOM 1989 C CA . GLU B 1 90 ? -14.083 -17.779 7.120 1.00 97.00 891 GLU A CA 1
ATOM 1990 C C . GLU B 1 90 ? -14.299 -16.599 6.177 1.00 86.44 891 GLU A C 1
ATOM 1991 O O . GLU B 1 90 ? -14.840 -15.572 6.605 1.00 77.93 891 GLU A O 1
ATOM 1997 N N . SER B 1 91 ? -13.889 -16.715 4.914 1.00 79.56 892 SER A N 1
ATOM 1998 C CA . SER B 1 91 ? -14.040 -15.621 3.964 1.00 74.39 892 SER A CA 1
ATOM 1999 C C . SER B 1 91 ? -13.959 -16.169 2.550 1.00 71.67 892 SER A C 1
ATOM 2000 O O . SER B 1 91 ? -13.449 -17.269 2.308 1.00 73.36 892 SER A O 1
ATOM 2003 N N . LEU B 1 92 ? -14.420 -15.355 1.605 1.00 62.43 893 LEU A N 1
ATOM 2004 C CA . LEU B 1 92 ? -14.316 -15.745 0.209 1.00 68.97 893 LEU A CA 1
ATOM 2005 C C . LEU B 1 92 ? -12.859 -15.828 -0.231 1.00 73.87 893 LEU A C 1
ATOM 2006 O O . LEU B 1 92 ? -12.511 -16.690 -1.046 1.00 73.19 893 LEU A O 1
ATOM 2011 N N . SER B 1 93 ? -11.993 -14.964 0.314 1.00 69.12 894 SER A N 1
ATOM 2012 C CA . SER B 1 93 ? -10.577 -15.008 -0.036 1.00 65.23 894 SER A CA 1
ATOM 2013 C C . SER B 1 93 ? -9.983 -16.387 0.274 1.00 66.37 894 SER A C 1
ATOM 2014 O O . SER B 1 93 ? -9.272 -16.983 -0.552 1.00 68.33 894 SER A O 1
ATOM 2017 N N . VAL B 1 94 ? -10.308 -16.926 1.449 1.00 61.10 895 VAL A N 1
ATOM 2018 C CA . VAL B 1 94 ? -9.806 -18.239 1.829 1.00 69.57 895 VAL A CA 1
ATOM 2019 C C . VAL B 1 94 ? -10.409 -19.327 0.934 1.00 67.76 895 VAL A C 1
ATOM 2020 O O . VAL B 1 94 ? -9.729 -20.291 0.555 1.00 63.14 895 VAL A O 1
ATOM 2024 N N . LEU B 1 95 ? -11.677 -19.172 0.540 1.00 69.59 896 LEU A N 1
ATOM 2025 C CA . LEU B 1 95 ? -12.307 -20.218 -0.263 1.00 68.55 896 LEU A CA 1
ATOM 2026 C C . LEU B 1 95 ? -11.732 -20.240 -1.676 1.00 62.86 896 LEU A C 1
ATOM 2027 O O . LEU B 1 95 ? -11.451 -21.313 -2.233 1.00 57.60 896 LEU A O 1
ATOM 2032 N N . VAL B 1 96 ? -11.459 -19.064 -2.232 1.00 58.54 897 VAL A N 1
ATOM 2033 C CA . VAL B 1 96 ? -10.789 -19.001 -3.523 1.00 55.68 897 VAL A CA 1
ATOM 2034 C C . VAL B 1 96 ? -9.411 -19.631 -3.423 1.00 64.02 897 VAL A C 1
ATOM 2035 O O . VAL B 1 96 ? -8.977 -20.361 -4.327 1.00 54.40 897 VAL A O 1
ATOM 2039 N N . LYS B 1 97 ? -8.717 -19.406 -2.299 1.00 62.21 898 LYS A N 1
ATOM 2040 C CA . LYS B 1 97 ? -7.373 -19.962 -2.193 1.00 56.87 898 LYS A CA 1
ATOM 2041 C C . LYS B 1 97 ? -7.414 -21.477 -2.078 1.00 61.69 898 LYS A C 1
ATOM 2042 O O . LYS B 1 97 ? -6.574 -22.154 -2.688 1.00 58.16 898 LYS A O 1
ATOM 2048 N N . VAL B 1 98 ? -8.470 -22.029 -1.458 1.00 61.67 899 VAL A N 1
ATOM 2049 C CA . VAL B 1 98 ? -8.605 -23.484 -1.406 1.00 60.43 899 VAL A CA 1
ATOM 2050 C C . VAL B 1 98 ? -8.844 -24.038 -2.800 1.00 54.43 899 VAL A C 1
ATOM 2051 O O . VAL B 1 98 ? -8.199 -25.006 -3.223 1.00 51.73 899 VAL A O 1
ATOM 2055 N N . VAL B 1 99 ? -9.703 -23.380 -3.570 1.00 52.31 900 VAL A N 1
ATOM 2056 C CA . VAL B 1 99 ? -9.939 -23.860 -4.925 1.00 54.25 900 VAL A CA 1
ATOM 2057 C C . VAL B 1 99 ? -8.658 -23.811 -5.746 1.00 53.00 900 VAL A C 1
ATOM 2058 O O . VAL B 1 99 ? -8.358 -24.747 -6.495 1.00 49.11 900 VAL A O 1
ATOM 2062 N N . ARG B 1 100 ? -7.867 -22.727 -5.603 1.00 54.34 901 ARG A N 1
ATOM 2063 C CA . ARG B 1 100 ? -6.690 -22.554 -6.453 1.00 53.73 901 ARG A CA 1
ATOM 2064 C C . ARG B 1 100 ? -5.616 -23.579 -6.131 1.00 52.91 901 ARG A C 1
ATOM 2065 O O . ARG B 1 100 ? -4.999 -24.143 -7.045 1.00 51.00 901 ARG A O 1
ATOM 2073 N N . GLN B 1 101 ? -5.395 -23.846 -4.836 1.00 52.46 902 GLN A N 1
ATOM 2074 C CA . GLN B 1 101 ? -4.386 -24.826 -4.461 1.00 57.59 902 GLN A CA 1
ATOM 2075 C C . GLN B 1 101 ? -4.823 -26.221 -4.869 1.00 56.23 902 GLN A C 1
ATOM 2076 O O . GLN B 1 101 ? -4.028 -27.001 -5.404 1.00 58.98 902 GLN A O 1
ATOM 2082 N N . LEU B 1 102 ? -6.106 -26.514 -4.672 1.00 58.35 903 LEU A N 1
ATOM 2083 C CA . LEU B 1 102 ? -6.640 -27.824 -4.991 1.00 57.95 903 LEU A CA 1
ATOM 2084 C C . LEU B 1 102 ? -6.524 -28.105 -6.484 1.00 62.02 903 LEU A C 1
ATOM 2085 O O . LEU B 1 102 ? -6.033 -29.166 -6.886 1.00 61.50 903 LEU A O 1
ATOM 2090 N N . CYS B 1 103 ? -6.823 -27.103 -7.318 1.00 60.23 904 CYS A N 1
ATOM 2091 C CA . CYS B 1 103 ? -6.674 -27.272 -8.760 1.00 64.50 904 CYS A CA 1
ATOM 2092 C C . CYS B 1 103 ? -5.216 -27.358 -9.166 1.00 66.79 904 CYS A C 1
ATOM 2093 O O . CYS B 1 103 ? -4.871 -28.104 -10.101 1.00 66.93 904 CYS A O 1
ATOM 2096 N N . GLU B 1 104 ? -4.338 -26.653 -8.454 1.00 49.39 905 GLU A N 1
ATOM 2097 C CA . GLU B 1 104 ? -2.921 -26.750 -8.794 1.00 58.43 905 GLU A CA 1
ATOM 2098 C C . GLU B 1 104 ? -2.398 -28.163 -8.538 1.00 63.59 905 GLU A C 1
ATOM 2099 O O . GLU B 1 104 ? -1.591 -28.693 -9.317 1.00 62.46 905 GLU A O 1
ATOM 2105 N N . GLN B 1 105 ? -2.808 -28.771 -7.422 1.00 66.95 906 GLN A N 1
ATOM 2106 C CA . GLN B 1 105 ? -2.367 -30.120 -7.082 1.00 72.95 906 GLN A CA 1
ATOM 2107 C C . GLN B 1 105 ? -3.132 -31.213 -7.834 1.00 70.16 906 GLN A C 1
ATOM 2108 O O . GLN B 1 105 ? -2.641 -32.336 -7.929 1.00 77.70 906 GLN A O 1
ATOM 2114 N N . ALA B 1 106 ? -4.329 -30.926 -8.339 1.00 72.05 907 ALA A N 1
ATOM 2115 C CA . ALA B 1 106 ? -5.115 -31.881 -9.113 1.00 63.97 907 ALA A CA 1
ATOM 2116 C C . ALA B 1 106 ? -5.409 -31.241 -10.473 1.00 60.20 907 ALA A C 1
ATOM 2117 O O . ALA B 1 106 ? -6.550 -30.858 -10.760 1.00 53.10 907 ALA A O 1
ATOM 2119 N N . PRO B 1 107 ? -4.402 -31.179 -11.347 1.00 63.22 908 PRO A N 1
ATOM 2120 C CA . PRO B 1 107 ? -4.523 -30.394 -12.599 1.00 63.88 908 PRO A CA 1
ATOM 2121 C C . PRO B 1 107 ? -5.671 -30.792 -13.504 1.00 65.19 908 PRO A C 1
ATOM 2122 O O . PRO B 1 107 ? -5.997 -30.015 -14.406 1.00 58.21 908 PRO A O 1
ATOM 2126 N N . SER B 1 108 ? -6.133 -32.045 -13.458 1.00 71.65 909 SER A N 1
ATOM 2127 C CA . SER B 1 108 ? -7.202 -32.511 -14.337 1.00 63.45 909 SER A CA 1
ATOM 2128 C C . SER B 1 108 ? -8.570 -32.495 -13.653 1.00 64.36 909 SER A C 1
ATOM 2129 O O . SER B 1 108 ? -9.541 -33.037 -14.201 1.00 52.64 909 SER A O 1
ATOM 2132 N N . THR B 1 109 ? -8.675 -31.878 -12.477 1.00 54.88 910 THR A N 1
ATOM 2133 C CA . THR B 1 109 ? -9.915 -31.871 -11.716 1.00 58.70 910 THR A CA 1
ATOM 2134 C C . THR B 1 109 ? -10.626 -30.519 -11.763 1.00 65.43 910 THR A C 1
ATOM 2135 O O . THR B 1 109 ? -10.014 -29.471 -11.539 1.00 59.77 910 THR A O 1
ATOM 2139 N N . SER B 1 110 ? -11.941 -30.554 -11.985 1.00 63.75 911 SER A N 1
ATOM 2140 C CA . SER B 1 110 ? -12.782 -29.370 -11.869 1.00 52.02 911 SER A CA 1
ATOM 2141 C C . SER B 1 110 ? -13.409 -29.347 -10.486 1.00 52.31 911 SER A C 1
ATOM 2142 O O . SER B 1 110 ? -13.759 -30.396 -9.936 1.00 54.63 911 SER A O 1
ATOM 2145 N N . VAL B 1 111 ? -13.463 -28.153 -9.897 1.00 44.99 912 VAL A N 1
ATOM 2146 C CA . VAL B 1 111 ? -13.792 -27.976 -8.489 1.00 49.74 912 VAL A CA 1
ATOM 2147 C C . VAL B 1 111 ? -14.886 -26.926 -8.359 1.00 54.11 912 VAL A C 1
ATOM 2148 O O . VAL B 1 111 ? -14.860 -25.911 -9.060 1.00 56.68 912 VAL A O 1
ATOM 2152 N N . LEU B 1 112 ? -15.877 -27.196 -7.510 1.00 51.74 913 LEU A N 1
ATOM 2153 C CA . LEU B 1 112 ? -16.759 -26.163 -6.984 1.00 54.44 913 LEU A CA 1
ATOM 2154 C C . LEU B 1 112 ? -16.932 -26.453 -5.508 1.00 60.17 913 LEU A C 1
ATOM 2155 O O . LEU B 1 112 ? -17.229 -27.592 -5.131 1.00 60.85 913 LEU A O 1
ATOM 2160 N N . LEU B 1 113 ? -16.728 -25.441 -4.676 1.00 57.36 914 LEU A N 1
ATOM 2161 C CA . LEU B 1 113 ? -16.866 -25.599 -3.239 1.00 61.38 914 LEU A CA 1
ATOM 2162 C C . LEU B 1 113 ? -17.867 -24.576 -2.704 1.00 68.73 914 LEU A C 1
ATOM 2163 O O . LEU B 1 113 ? -17.928 -23.431 -3.177 1.00 62.82 914 LEU A O 1
ATOM 2168 N N . LEU B 1 114 ? -18.634 -24.992 -1.698 1.00 61.92 915 LEU A N 1
ATOM 2169 C CA . LEU B 1 114 ? -19.538 -24.102 -0.990 1.00 61.46 915 LEU A CA 1
ATOM 2170 C C . LEU B 1 114 ? -19.114 -24.050 0.463 1.00 67.29 915 LEU A C 1
ATOM 2171 O O . LEU B 1 114 ? -18.593 -25.035 0.998 1.00 72.81 915 LEU A O 1
ATOM 2176 N N . SER B 1 115 ? -19.263 -22.870 1.066 1.00 62.80 916 SER A N 1
ATOM 2177 C CA . SER B 1 115 ? -18.946 -22.660 2.468 1.00 67.67 916 SER A CA 1
ATOM 2178 C C . SER B 1 115 ? -20.137 -22.048 3.192 1.00 72.22 916 SER A C 1
ATOM 2179 O O . SER B 1 115 ? -20.521 -20.907 2.882 1.00 77.99 916 SER A O 1
ATOM 2182 N N . PRO B 1 116 ? -20.696 -22.721 4.192 1.00 72.52 917 PRO A N 1
ATOM 2183 C CA . PRO B 1 116 ? -21.793 -22.113 4.955 1.00 75.08 917 PRO A CA 1
ATOM 2184 C C . PRO B 1 116 ? -21.252 -20.983 5.810 1.00 82.20 917 PRO A C 1
ATOM 2185 O O . PRO B 1 116 ? -20.173 -21.091 6.396 1.00 89.10 917 PRO A O 1
ATOM 2189 N N . GLN B 1 117 ? -22.005 -19.897 5.873 1.00 84.50 918 GLN A N 1
ATOM 2190 C CA . GLN B 1 117 ? -21.654 -18.727 6.658 1.00 88.93 918 GLN A CA 1
ATOM 2191 C C . GLN B 1 117 ? -22.792 -18.465 7.662 1.00 93.61 918 GLN A C 1
ATOM 2192 O O . GLN B 1 117 ? -23.878 -18.988 7.497 1.00 91.94 918 GLN A O 1
ATOM 2198 N N . PRO B 1 118 ? -22.510 -17.670 8.699 1.00 94.47 919 PRO A N 1
ATOM 2199 C CA . PRO B 1 118 ? -23.588 -17.436 9.684 1.00 99.83 919 PRO A CA 1
ATOM 2200 C C . PRO B 1 118 ? -24.762 -16.683 9.076 1.00 107.70 919 PRO A C 1
ATOM 2201 O O . PRO B 1 118 ? -24.626 -15.918 8.116 1.00 107.89 919 PRO A O 1
ATOM 2205 N N . MET B 1 119 ? -25.949 -16.971 9.630 1.00 114.18 920 MET A N 1
ATOM 2206 C CA . MET B 1 119 ? -27.281 -16.508 9.212 1.00 117.47 920 MET A CA 1
ATOM 2207 C C . MET B 1 119 ? -27.715 -17.056 7.853 1.00 112.25 920 MET A C 1
ATOM 2208 O O . MET B 1 119 ? -28.370 -16.359 7.073 1.00 111.65 920 MET A O 1
ATOM 2213 N N . GLY B 1 120 ? -27.354 -18.293 7.529 1.00 106.27 921 GLY A N 1
ATOM 2214 C CA . GLY B 1 120 ? -27.759 -18.902 6.284 1.00 99.61 921 GLY A CA 1
ATOM 2215 C C . GLY B 1 120 ? -26.952 -18.558 5.051 1.00 98.01 921 GLY A C 1
ATOM 2216 O O . GLY B 1 120 ? -27.116 -19.243 4.035 1.00 100.73 921 GLY A O 1
ATOM 2217 N N . LYS B 1 121 ? -26.094 -17.535 5.088 1.00 94.92 922 LYS A N 1
ATOM 2218 C CA . LYS B 1 121 ? -25.320 -17.196 3.897 1.00 90.01 922 LYS A CA 1
ATOM 2219 C C . LYS B 1 121 ? -24.322 -18.295 3.574 1.00 81.11 922 LYS A C 1
ATOM 2220 O O . LYS B 1 121 ? -23.969 -19.112 4.424 1.00 90.49 922 LYS A O 1
ATOM 2226 N N . VAL B 1 122 ? -23.893 -18.324 2.317 1.00 70.04 923 VAL A N 1
ATOM 2227 C CA . VAL B 1 122 ? -23.057 -19.377 1.763 1.00 68.61 923 VAL A CA 1
ATOM 2228 C C . VAL B 1 122 ? -22.194 -18.729 0.696 1.00 71.87 923 VAL A C 1
ATOM 2229 O O . VAL B 1 122 ? -22.664 -17.858 -0.047 1.00 70.25 923 VAL A O 1
ATOM 2233 N N . LEU B 1 123 ? -20.937 -19.160 0.617 1.00 67.01 924 LEU A N 1
ATOM 2234 C CA . LEU B 1 123 ? -19.993 -18.670 -0.368 1.00 60.66 924 LEU A CA 1
ATOM 2235 C C . LEU B 1 123 ? -19.713 -19.791 -1.349 1.00 62.45 924 LEU A C 1
ATOM 2236 O O . LEU B 1 123 ? -19.807 -20.976 -1.014 1.00 62.12 924 LEU A O 1
ATOM 2241 N N . CYS B 1 124 ? -19.454 -19.409 -2.581 1.00 57.45 925 CYS A N 1
ATOM 2242 C CA . CYS B 1 124 ? -19.244 -20.371 -3.643 1.00 58.27 925 CYS A CA 1
ATOM 2243 C C . CYS B 1 124 ? -18.007 -19.964 -4.412 1.00 56.70 925 CYS A C 1
ATOM 2244 O O . CYS B 1 124 ? -17.842 -18.786 -4.736 1.00 59.53 925 CYS A O 1
ATOM 2247 N N . ALA B 1 125 ? -17.139 -20.926 -4.692 1.00 53.74 926 ALA A N 1
ATOM 2248 C CA . ALA B 1 125 ? -16.014 -20.663 -5.572 1.00 54.45 926 ALA A CA 1
ATOM 2249 C C . ALA B 1 125 ? -15.739 -21.898 -6.414 1.00 54.88 926 ALA A C 1
ATOM 2250 O O . ALA B 1 125 ? -15.796 -23.023 -5.916 1.00 53.18 926 ALA A O 1
ATOM 2252 N N . CYS B 1 126 ? -15.453 -21.701 -7.690 1.00 50.35 927 CYS A N 1
ATOM 2253 C CA . CYS B 1 126 ? -15.243 -22.851 -8.542 1.00 51.27 927 CYS A CA 1
ATOM 2254 C C . CYS B 1 126 ? -14.206 -22.514 -9.598 1.00 49.90 927 CYS A C 1
ATOM 2255 O O . CYS B 1 126 ? -13.932 -21.343 -9.893 1.00 48.96 927 CYS A O 1
ATOM 2258 N N . GLN B 1 127 ? -13.620 -23.571 -10.142 1.00 45.30 928 GLN A N 1
ATOM 2259 C CA . GLN B 1 127 ? -12.555 -23.509 -11.128 1.00 52.91 928 GLN A CA 1
ATOM 2260 C C . GLN B 1 127 ? -12.680 -24.715 -12.041 1.00 48.43 928 GLN A C 1
ATOM 2261 O O . GLN B 1 127 ? -12.826 -25.831 -11.555 1.00 49.16 928 GLN A O 1
ATOM 2267 N N . VAL B 1 128 ? -12.558 -24.494 -13.350 1.00 53.98 929 VAL A N 1
ATOM 2268 C CA . VAL B 1 128 ? -12.675 -25.540 -14.363 1.00 48.89 929 VAL A CA 1
ATOM 2269 C C . VAL B 1 128 ? -11.283 -25.945 -14.818 1.00 64.20 929 VAL A C 1
ATOM 2270 O O . VAL B 1 128 ? -10.474 -25.084 -15.188 1.00 57.17 929 VAL A O 1
ATOM 2274 N N . ALA B 1 129 ? -11.038 -27.262 -14.865 1.00 61.99 930 ALA A N 1
ATOM 2275 C CA . ALA B 1 129 ? -9.739 -27.785 -15.247 1.00 57.42 930 ALA A CA 1
ATOM 2276 C C . ALA B 1 129 ? -9.384 -27.343 -16.657 1.00 57.51 930 ALA A C 1
ATOM 2277 O O . ALA B 1 129 ? -10.247 -27.184 -17.523 1.00 58.72 930 ALA A O 1
ATOM 2279 N N . GLN B 1 130 ? -8.091 -27.132 -16.884 1.00 59.72 931 GLN A N 1
ATOM 2280 C CA . GLN B 1 130 ? -7.678 -26.498 -18.130 1.00 66.76 931 GLN A CA 1
ATOM 2281 C C . GLN B 1 130 ? -7.833 -27.433 -19.316 1.00 72.50 931 GLN A C 1
ATOM 2282 O O . GLN B 1 130 ? -8.153 -26.979 -20.419 1.00 83.38 931 GLN A O 1
ATOM 2288 N N . GLY B 1 131 ? -7.605 -28.730 -19.115 1.00 77.74 932 GLY A N 1
ATOM 2289 C CA . GLY B 1 131 ? -7.953 -29.704 -20.130 1.00 91.10 932 GLY A CA 1
ATOM 2290 C C . GLY B 1 131 ? -9.443 -29.833 -20.381 1.00 94.22 932 GLY A C 1
ATOM 2291 O O . GLY B 1 131 ? -9.834 -30.358 -21.428 1.00 102.62 932 GLY A O 1
ATOM 2292 N N . ALA B 1 132 ? -10.281 -29.365 -19.452 1.00 93.17 933 ALA A N 1
ATOM 2293 C CA . ALA B 1 132 ? -11.725 -29.546 -19.578 1.00 94.70 933 ALA A CA 1
ATOM 2294 C C . ALA B 1 132 ? -12.237 -28.842 -20.832 1.00 103.88 933 ALA A C 1
ATOM 2295 O O . ALA B 1 132 ? -11.541 -28.025 -21.450 1.00 108.33 933 ALA A O 1
ATOM 2297 N N . MET B 1 133 ? -13.483 -29.146 -21.190 1.00 108.08 934 MET A N 1
ATOM 2298 C CA . MET B 1 133 ? -14.005 -28.691 -22.465 1.00 108.88 934 MET A CA 1
ATOM 2299 C C . MET B 1 133 ? -13.945 -27.165 -22.535 1.00 106.65 934 MET A C 1
ATOM 2300 O O . MET B 1 133 ? -14.027 -26.497 -21.491 1.00 102.11 934 MET A O 1
ATOM 2305 N N . PRO B 1 134 ? -13.696 -26.588 -23.716 1.00 106.36 935 PRO A N 1
ATOM 2306 C CA . PRO B 1 134 ? -13.843 -25.129 -23.827 1.00 103.70 935 PRO A CA 1
ATOM 2307 C C . PRO B 1 134 ? -15.276 -24.715 -23.557 1.00 106.09 935 PRO A C 1
ATOM 2308 O O . PRO B 1 134 ? -15.529 -23.596 -23.081 1.00 113.96 935 PRO A O 1
ATOM 2312 N N . THR B 1 135 ? -16.220 -25.624 -23.849 1.00 96.95 936 THR A N 1
ATOM 2313 C CA . THR B 1 135 ? -17.637 -25.376 -23.616 1.00 98.54 936 THR A CA 1
ATOM 2314 C C . THR B 1 135 ? -17.994 -25.280 -22.132 1.00 94.98 936 THR A C 1
ATOM 2315 O O . THR B 1 135 ? -18.961 -24.584 -21.783 1.00 103.25 936 THR A O 1
ATOM 2319 N N . PHE B 1 136 ? -17.235 -25.936 -21.246 1.00 67.66 937 PHE A N 1
ATOM 2320 C CA . PHE B 1 136 ? -17.530 -25.886 -19.813 1.00 62.28 937 PHE A CA 1
ATOM 2321 C C . PHE B 1 136 ? -16.973 -24.597 -19.196 1.00 64.93 937 PHE A C 1
ATOM 2322 O O . PHE B 1 136 ? -15.778 -24.513 -18.897 1.00 62.83 937 PHE A O 1
ATOM 2330 N N . THR B 1 137 ? -17.845 -23.636 -18.873 1.00 57.85 938 THR A N 1
ATOM 2331 C CA . THR B 1 137 ? -17.392 -22.328 -18.402 1.00 57.33 938 THR A CA 1
ATOM 2332 C C . THR B 1 137 ? -17.750 -22.166 -16.933 1.00 53.24 938 THR A C 1
ATOM 2333 O O . THR B 1 137 ? -18.870 -22.475 -16.522 1.00 65.53 938 THR A O 1
ATOM 2337 N N . ALA B 1 138 ? -16.797 -21.640 -16.153 1.00 52.21 939 ALA A N 1
ATOM 2338 C CA . ALA B 1 138 ? -16.968 -21.589 -14.704 1.00 49.34 939 ALA A CA 1
ATOM 2339 C C . ALA B 1 138 ? -18.091 -20.641 -14.314 1.00 52.10 939 ALA A C 1
ATOM 2340 O O . ALA B 1 138 ? -18.870 -20.928 -13.399 1.00 57.99 939 ALA A O 1
ATOM 2342 N N . GLU B 1 139 ? -18.190 -19.507 -15.003 1.00 54.73 940 GLU A N 1
ATOM 2343 C CA . GLU B 1 139 ? -19.175 -18.504 -14.610 1.00 60.43 940 GLU A CA 1
ATOM 2344 C C . GLU B 1 139 ? -20.593 -19.062 -14.706 1.00 56.88 940 GLU A C 1
ATOM 2345 O O . GLU B 1 139 ? -21.419 -18.828 -13.819 1.00 54.76 940 GLU A O 1
ATOM 2351 N N . ALA B 1 140 ? -20.905 -19.803 -15.774 1.00 58.89 941 ALA A N 1
ATOM 2352 C CA . ALA B 1 140 ? -22.257 -20.346 -15.855 1.00 63.91 941 ALA A CA 1
ATOM 2353 C C . ALA B 1 140 ? -22.489 -21.362 -14.745 1.00 58.18 941 ALA A C 1
ATOM 2354 O O . ALA B 1 140 ? -23.572 -21.412 -14.165 1.00 58.20 941 ALA A O 1
ATOM 2356 N N . TRP B 1 141 ? -21.444 -22.092 -14.369 1.00 48.51 942 TRP A N 1
ATOM 2357 C CA . TRP B 1 141 ? -21.549 -23.099 -13.317 1.00 51.54 942 TRP A CA 1
ATOM 2358 C C . TRP B 1 141 ? -21.859 -22.455 -11.975 1.00 52.27 942 TRP A C 1
ATOM 2359 O O . TRP B 1 141 ? -22.855 -22.794 -11.304 1.00 52.43 942 TRP A O 1
ATOM 2370 N N . ALA B 1 142 ? -21.012 -21.500 -11.569 1.00 51.09 943 ALA A N 1
ATOM 2371 C CA . ALA B 1 142 ? -21.289 -20.766 -10.340 1.00 59.33 943 ALA A CA 1
ATOM 2372 C C . ALA B 1 142 ? -22.631 -20.029 -10.421 1.00 62.40 943 ALA A C 1
ATOM 2373 O O . ALA B 1 142 ? -23.355 -19.953 -9.423 1.00 60.10 943 ALA A O 1
ATOM 2375 N N . LEU B 1 143 ? -23.014 -19.541 -11.603 1.00 50.35 944 LEU A N 1
ATOM 2376 C CA . LEU B 1 143 ? -24.246 -18.768 -11.677 1.00 55.54 944 LEU A CA 1
ATOM 2377 C C . LEU B 1 143 ? -25.437 -19.681 -11.461 1.00 65.30 944 LEU A C 1
ATOM 2378 O O . LEU B 1 143 ? -26.360 -19.337 -10.724 1.00 66.56 944 LEU A O 1
ATOM 2383 N N . ALA B 1 144 ? -25.384 -20.892 -12.016 1.00 66.58 945 ALA A N 1
ATOM 2384 C CA . ALA B 1 144 ? -26.440 -21.853 -11.763 1.00 61.49 945 ALA A CA 1
ATOM 2385 C C . ALA B 1 144 ? -26.552 -22.157 -10.272 1.00 66.25 945 ALA A C 1
ATOM 2386 O O . ALA B 1 144 ? -27.638 -22.046 -9.689 1.00 67.00 945 ALA A O 1
ATOM 2388 N N . VAL B 1 145 ? -25.429 -22.474 -9.616 1.00 66.56 946 VAL A N 1
ATOM 2389 C CA . VAL B 1 145 ? -25.498 -22.830 -8.194 1.00 60.51 946 VAL A CA 1
ATOM 2390 C C . VAL B 1 145 ? -25.972 -21.640 -7.346 1.00 60.61 946 VAL A C 1
ATOM 2391 O O . VAL B 1 145 ? -26.890 -21.761 -6.527 1.00 61.12 946 VAL A O 1
ATOM 2395 N N . CYS B 1 146 ? -25.342 -20.476 -7.519 1.00 62.15 947 CYS A N 1
ATOM 2396 C CA . CYS B 1 146 ? -25.610 -19.329 -6.646 1.00 64.68 947 CYS A CA 1
ATOM 2397 C C . CYS B 1 146 ? -26.966 -18.715 -6.923 1.00 72.35 947 CYS A C 1
ATOM 2398 O O . CYS B 1 146 ? -27.664 -18.295 -5.995 1.00 72.42 947 CYS A O 1
ATOM 2401 N N . SER B 1 147 ? -27.333 -18.618 -8.198 1.00 79.34 948 SER A N 1
ATOM 2402 C CA . SER B 1 147 ? -28.648 -18.111 -8.547 1.00 88.33 948 SER A CA 1
ATOM 2403 C C . SER B 1 147 ? -29.722 -19.055 -8.038 1.00 86.69 948 SER A C 1
ATOM 2404 O O . SER B 1 147 ? -30.814 -18.605 -7.668 1.00 82.28 948 SER A O 1
ATOM 2407 N N . HIS B 1 148 ? -29.413 -20.358 -7.948 1.00 82.36 949 HIS A N 1
ATOM 2408 C CA . HIS B 1 148 ? -30.346 -21.241 -7.255 1.00 81.45 949 HIS A CA 1
ATOM 2409 C C . HIS B 1 148 ? -30.486 -20.868 -5.783 1.00 84.90 949 HIS A C 1
ATOM 2410 O O . HIS B 1 148 ? -31.567 -21.019 -5.202 1.00 91.65 949 HIS A O 1
ATOM 2417 N N . MET B 1 149 ? -29.419 -20.387 -5.154 1.00 82.82 950 MET A N 1
ATOM 2418 C CA . MET B 1 149 ? -29.540 -19.952 -3.770 1.00 84.67 950 MET A CA 1
ATOM 2419 C C . MET B 1 149 ? -29.979 -18.500 -3.654 1.00 81.11 950 MET A C 1
ATOM 2420 O O . MET B 1 149 ? -29.802 -17.904 -2.590 1.00 85.80 950 MET A O 1
ATOM 2425 N N . GLY B 1 150 ? -30.470 -17.901 -4.740 1.00 78.63 951 GLY A N 1
ATOM 2426 C CA . GLY B 1 150 ? -30.952 -16.538 -4.699 1.00 81.12 951 GLY A CA 1
ATOM 2427 C C . GLY B 1 150 ? -29.866 -15.493 -4.683 1.00 86.00 951 GLY A C 1
ATOM 2428 O O . GLY B 1 150 ? -30.165 -14.319 -4.444 1.00 93.30 951 GLY A O 1
ATOM 2429 N N . GLY B 1 151 ? -28.614 -15.888 -4.885 1.00 81.84 952 GLY A N 1
ATOM 2430 C CA . GLY B 1 151 ? -27.466 -15.005 -4.861 1.00 79.86 952 GLY A CA 1
ATOM 2431 C C . GLY B 1 151 ? -26.957 -14.653 -6.242 1.00 83.23 952 GLY A C 1
ATOM 2432 O O . GLY B 1 151 ? -27.720 -14.561 -7.212 1.00 86.59 952 GLY A O 1
ATOM 2433 N N . LYS B 1 152 ? -25.650 -14.439 -6.337 1.00 83.61 953 LYS A N 1
ATOM 2434 C CA . LYS B 1 152 ? -25.064 -13.959 -7.577 1.00 87.82 953 LYS A CA 1
ATOM 2435 C C . LYS B 1 152 ? -23.651 -14.509 -7.723 1.00 81.77 953 LYS A C 1
ATOM 2436 O O . LYS B 1 152 ? -23.029 -14.952 -6.751 1.00 79.55 953 LYS A O 1
ATOM 2442 N N . ALA B 1 153 ? -23.163 -14.487 -8.962 1.00 76.87 954 ALA A N 1
ATOM 2443 C CA . ALA B 1 153 ? -21.868 -15.035 -9.311 1.00 70.44 954 ALA A CA 1
ATOM 2444 C C . ALA B 1 153 ? -21.228 -14.192 -10.402 1.00 68.86 954 ALA A C 1
ATOM 2445 O O . ALA B 1 153 ? -21.898 -13.700 -11.313 1.00 73.22 954 ALA A O 1
ATOM 2447 N N . TRP B 1 154 ? -19.912 -14.092 -10.331 1.00 64.21 955 TRP A N 1
ATOM 2448 C CA . TRP B 1 154 ? -19.118 -13.396 -11.331 1.00 70.66 955 TRP A CA 1
ATOM 2449 C C . TRP B 1 154 ? -17.843 -14.198 -11.543 1.00 59.26 955 TRP A C 1
ATOM 2450 O O . TRP B 1 154 ? -17.381 -14.917 -10.651 1.00 62.75 955 TRP A O 1
ATOM 2461 N N . GLY B 1 155 ? -17.304 -14.111 -12.749 1.00 60.81 956 GLY A N 1
ATOM 2462 C CA . GLY B 1 155 ? -16.076 -14.821 -13.035 1.00 66.41 956 GLY A CA 1
ATOM 2463 C C . GLY B 1 155 ? -15.822 -14.854 -14.522 1.00 67.78 956 GLY A C 1
ATOM 2464 O O . GLY B 1 155 ? -16.367 -14.052 -15.276 1.00 59.30 956 GLY A O 1
ATOM 2465 N N . SER B 1 156 ? -14.995 -15.807 -14.925 1.00 69.40 957 SER A N 1
ATOM 2466 C CA . SER B 1 156 ? -14.684 -15.961 -16.334 1.00 66.09 957 SER A CA 1
ATOM 2467 C C . SER B 1 156 ? -15.004 -17.391 -16.726 1.00 58.91 957 SER A C 1
ATOM 2468 O O . SER B 1 156 ? -15.639 -18.133 -15.973 1.00 53.57 957 SER A O 1
ATOM 2471 N N . ARG B 1 157 ? -14.518 -17.808 -17.883 1.00 68.96 958 ARG A N 1
ATOM 2472 C CA . ARG B 1 157 ? -14.786 -19.169 -18.278 1.00 64.59 958 ARG A CA 1
ATOM 2473 C C . ARG B 1 157 ? -14.024 -20.171 -17.426 1.00 61.56 958 ARG A C 1
ATOM 2474 O O . ARG B 1 157 ? -14.488 -21.305 -17.282 1.00 60.39 958 ARG A O 1
ATOM 2482 N N . VAL B 1 158 ? -12.903 -19.792 -16.813 1.00 53.64 959 VAL A N 1
ATOM 2483 C CA . VAL B 1 158 ? -12.103 -20.771 -16.069 1.00 55.14 959 VAL A CA 1
ATOM 2484 C C . VAL B 1 158 ? -12.343 -20.689 -14.562 1.00 58.59 959 VAL A C 1
ATOM 2485 O O . VAL B 1 158 ? -12.386 -21.723 -13.893 1.00 55.52 959 VAL A O 1
ATOM 2489 N N . VAL B 1 159 ? -12.521 -19.493 -14.027 1.00 46.33 960 VAL A N 1
ATOM 2490 C CA . VAL B 1 159 ? -12.772 -19.312 -12.604 1.00 42.17 960 VAL A CA 1
ATOM 2491 C C . VAL B 1 159 ? -13.961 -18.414 -12.305 1.00 50.93 960 VAL A C 1
ATOM 2492 O O . VAL B 1 159 ? -14.245 -17.497 -13.025 1.00 51.29 960 VAL A O 1
ATOM 2496 N N . ALA B 1 160 ? -14.660 -18.701 -11.229 1.00 49.74 961 ALA A N 1
ATOM 2497 C CA . ALA B 1 160 ? -15.795 -17.909 -10.849 1.00 51.34 961 ALA A CA 1
ATOM 2498 C C . ALA B 1 160 ? -16.086 -18.039 -9.391 1.00 53.30 961 ALA A C 1
ATOM 2499 O O . ALA B 1 160 ? -15.699 -18.983 -8.773 1.00 56.53 961 ALA A O 1
ATOM 2501 N N . GLN B 1 161 ? -16.787 -17.064 -8.850 1.00 57.14 962 GLN A N 1
ATOM 2502 C CA . GLN B 1 161 ? -17.168 -17.072 -7.465 1.00 58.56 962 GLN A CA 1
ATOM 2503 C C . GLN B 1 161 ? -18.520 -16.450 -7.298 1.00 64.74 962 GLN A C 1
ATOM 2504 O O . GLN B 1 161 ? -18.997 -15.751 -8.160 1.00 67.84 962 GLN A O 1
ATOM 2510 N N . GLY B 1 162 ? -19.155 -16.747 -6.184 1.00 65.93 963 GLY A N 1
ATOM 2511 C CA . GLY B 1 162 ? -20.466 -16.226 -5.928 1.00 67.38 963 GLY A CA 1
ATOM 2512 C C . GLY B 1 162 ? -20.889 -16.347 -4.497 1.00 65.62 963 GLY A C 1
ATOM 2513 O O . GLY B 1 162 ? -20.206 -16.924 -3.684 1.00 69.42 963 GLY A O 1
ATOM 2514 N N . THR B 1 163 ? -22.038 -15.790 -4.192 1.00 56.43 964 THR A N 1
ATOM 2515 C CA . THR B 1 163 ? -22.551 -15.868 -2.857 1.00 69.07 964 THR A CA 1
ATOM 2516 C C . THR B 1 163 ? -24.023 -16.198 -2.861 1.00 75.50 964 THR A C 1
ATOM 2517 O O . THR B 1 163 ? -24.705 -15.936 -3.829 1.00 84.06 964 THR A O 1
ATOM 2521 N N . GLY B 1 164 ? -24.510 -16.776 -1.776 1.00 72.90 965 GLY A N 1
ATOM 2522 C CA . GLY B 1 164 ? -25.920 -17.093 -1.692 1.00 70.38 965 GLY A CA 1
ATOM 2523 C C . GLY B 1 164 ? -26.387 -17.402 -0.287 1.00 75.74 965 GLY A C 1
ATOM 2524 O O . GLY B 1 164 ? -25.582 -17.655 0.600 1.00 76.80 965 GLY A O 1
ATOM 2525 N N . SER B 1 165 ? -27.695 -17.378 -0.078 1.00 88.11 966 SER A N 1
ATOM 2526 C CA . SER B 1 165 ? -28.246 -17.713 1.223 1.00 98.28 966 SER A CA 1
ATOM 2527 C C . SER B 1 165 ? -29.317 -18.784 1.066 1.00 106.75 966 SER A C 1
ATOM 2528 O O . SER B 1 165 ? -30.300 -18.582 0.364 1.00 113.16 966 SER A O 1
ATOM 2531 N N . THR B 1 166 ? -29.131 -19.922 1.722 1.00 104.85 967 THR A N 1
ATOM 2532 C CA . THR B 1 166 ? -30.113 -20.993 1.646 1.00 107.27 967 THR A CA 1
ATOM 2533 C C . THR B 1 166 ? -30.033 -21.941 2.818 1.00 107.30 967 THR A C 1
ATOM 2534 O O . THR B 1 166 ? -28.998 -22.068 3.465 1.00 105.11 967 THR A O 1
ATOM 2538 N N . THR B 1 167 ? -31.139 -22.620 3.077 1.00 112.14 968 THR A N 1
ATOM 2539 C CA . THR B 1 167 ? -31.197 -23.585 4.155 1.00 115.61 968 THR A CA 1
ATOM 2540 C C . THR B 1 167 ? -30.811 -24.974 3.671 1.00 119.91 968 THR A C 1
ATOM 2541 O O . THR B 1 167 ? -30.571 -25.867 4.480 1.00 125.53 968 THR A O 1
ATOM 2545 N N . ASP B 1 168 ? -30.749 -25.160 2.355 1.00 112.23 969 ASP A N 1
ATOM 2546 C CA . ASP B 1 168 ? -30.413 -26.472 1.816 1.00 105.03 969 ASP A CA 1
ATOM 2547 C C . ASP B 1 168 ? -29.125 -26.505 1.005 1.00 94.41 969 ASP A C 1
ATOM 2548 O O . ASP B 1 168 ? -29.121 -26.204 -0.183 1.00 90.23 969 ASP A O 1
ATOM 2553 N N . LEU B 1 169 ? -28.039 -26.885 1.667 1.00 89.73 970 LEU A N 1
ATOM 2554 C CA . LEU B 1 169 ? -26.733 -27.013 1.040 1.00 85.46 970 LEU A CA 1
ATOM 2555 C C . LEU B 1 169 ? -26.688 -28.151 0.045 1.00 84.88 970 LEU A C 1
ATOM 2556 O O . LEU B 1 169 ? -26.074 -28.053 -1.011 1.00 84.45 970 LEU A O 1
ATOM 2561 N N . GLU B 1 170 ? -27.344 -29.243 0.405 1.00 86.85 971 GLU A N 1
ATOM 2562 C CA . GLU B 1 170 ? -27.360 -30.434 -0.420 1.00 92.92 971 GLU A CA 1
ATOM 2563 C C . GLU B 1 170 ? -27.982 -30.188 -1.779 1.00 88.09 971 GLU A C 1
ATOM 2564 O O . GLU B 1 170 ? -27.517 -30.716 -2.779 1.00 82.63 971 GLU A O 1
ATOM 2570 N N . ALA B 1 171 ? -29.040 -29.396 -1.821 1.00 85.46 972 ALA A N 1
ATOM 2571 C CA . ALA B 1 171 ? -29.694 -29.115 -3.094 1.00 84.09 972 ALA A CA 1
ATOM 2572 C C . ALA B 1 171 ? -28.742 -28.381 -4.018 1.00 77.68 972 ALA A C 1
ATOM 2573 O O . ALA B 1 171 ? -28.592 -28.737 -5.196 1.00 74.50 972 ALA A O 1
ATOM 2575 N N . ALA B 1 172 ? -28.056 -27.371 -3.480 1.00 73.95 973 ALA A N 1
ATOM 2576 C CA . ALA B 1 172 ? -27.078 -26.641 -4.269 1.00 68.97 973 ALA A CA 1
ATOM 2577 C C . ALA B 1 172 ? -25.954 -27.560 -4.710 1.00 67.26 973 ALA A C 1
ATOM 2578 O O . ALA B 1 172 ? -25.525 -27.502 -5.868 1.00 66.27 973 ALA A O 1
ATOM 2580 N N . LEU B 1 173 ? -25.481 -28.439 -3.812 1.00 71.87 974 LEU A N 1
ATOM 2581 C CA . LEU B 1 173 ? -24.412 -29.361 -4.200 1.00 67.36 974 LEU A CA 1
ATOM 2582 C C . LEU B 1 173 ? -24.871 -30.298 -5.301 1.00 60.73 974 LEU A C 1
ATOM 2583 O O . LEU B 1 173 ? -24.155 -30.500 -6.289 1.00 65.01 974 LEU A O 1
ATOM 2588 N N . SER B 1 174 ? -26.104 -30.792 -5.212 1.00 63.57 975 SER A N 1
ATOM 2589 C CA . SER B 1 174 ? -26.555 -31.697 -6.256 1.00 63.85 975 SER A CA 1
ATOM 2590 C C . SER B 1 174 ? -26.690 -30.959 -7.575 1.00 61.16 975 SER A C 1
ATOM 2591 O O . SER B 1 174 ? -26.441 -31.538 -8.641 1.00 57.88 975 SER A O 1
ATOM 2594 N N . ILE B 1 175 ? -27.021 -29.664 -7.535 1.00 71.16 976 ILE A N 1
ATOM 2595 C CA . ILE B 1 175 ? -27.051 -28.920 -8.792 1.00 63.47 976 ILE A CA 1
ATOM 2596 C C . ILE B 1 175 ? -25.645 -28.715 -9.335 1.00 63.27 976 ILE A C 1
ATOM 2597 O O . ILE B 1 175 ? -25.412 -28.840 -10.543 1.00 60.31 976 ILE A O 1
ATOM 2602 N N . ALA B 1 176 ? -24.677 -28.457 -8.453 1.00 62.58 977 ALA A N 1
ATOM 2603 C CA . ALA B 1 176 ? -23.290 -28.296 -8.880 1.00 61.25 977 ALA A CA 1
ATOM 2604 C C . ALA B 1 176 ? -22.783 -29.556 -9.575 1.00 61.99 977 ALA A C 1
ATOM 2605 O O . ALA B 1 176 ? -22.177 -29.496 -10.655 1.00 56.66 977 ALA A O 1
ATOM 2607 N N . GLN B 1 177 ? -23.056 -30.715 -8.975 1.00 67.53 978 GLN A N 1
ATOM 2608 C CA . GLN B 1 177 ? -22.614 -31.973 -9.560 1.00 54.84 978 GLN A CA 1
ATOM 2609 C C . GLN B 1 177 ? -23.349 -32.279 -10.857 1.00 63.86 978 GLN A C 1
ATOM 2610 O O . GLN B 1 177 ? -22.715 -32.611 -11.865 1.00 67.68 978 GLN A O 1
ATOM 2616 N N . THR B 1 178 ? -24.675 -32.103 -10.872 1.00 61.94 979 THR A N 1
ATOM 2617 C CA . THR B 1 178 ? -25.448 -32.384 -12.081 1.00 63.99 979 THR A CA 1
ATOM 2618 C C . THR B 1 178 ? -25.011 -31.496 -13.230 1.00 58.00 979 THR A C 1
ATOM 2619 O O . THR B 1 178 ? -24.940 -31.930 -14.390 1.00 56.81 979 THR A O 1
ATOM 2623 N N . TYR B 1 179 ? -24.765 -30.232 -12.934 1.00 57.79 980 TYR A N 1
ATOM 2624 C CA . TYR B 1 179 ? -24.366 -29.318 -13.981 1.00 57.50 980 TYR A CA 1
ATOM 2625 C C . TYR B 1 179 ? -23.022 -29.740 -14.557 1.00 48.97 980 TYR A C 1
ATOM 2626 O O . TYR B 1 179 ? -22.881 -29.946 -15.776 1.00 51.33 980 TYR A O 1
ATOM 2635 N N . ALA B 1 180 ? -22.039 -29.956 -13.678 1.00 53.03 981 ALA A N 1
ATOM 2636 C CA . ALA B 1 180 ? -20.695 -30.282 -14.165 1.00 57.64 981 ALA A CA 1
ATOM 2637 C C . ALA B 1 180 ? -20.694 -31.586 -14.949 1.00 57.81 981 ALA A C 1
ATOM 2638 O O . ALA B 1 180 ? -20.194 -31.645 -16.082 1.00 55.61 981 ALA A O 1
ATOM 2640 N N . LEU B 1 181 ? -21.290 -32.638 -14.380 1.00 65.76 982 LEU A N 1
ATOM 2641 C CA . LEU B 1 181 ? -21.354 -33.905 -15.099 1.00 62.08 982 LEU A CA 1
ATOM 2642 C C . LEU B 1 181 ? -22.039 -33.728 -16.438 1.00 52.39 982 LEU A C 1
ATOM 2643 O O . LEU B 1 181 ? -21.611 -34.295 -17.442 1.00 65.31 982 LEU A O 1
ATOM 2648 N N . SER B 1 182 ? -23.075 -32.905 -16.493 1.00 59.57 983 SER A N 1
ATOM 2649 C CA . SER B 1 182 ? -23.730 -32.714 -17.776 1.00 67.10 983 SER A CA 1
ATOM 2650 C C . SER B 1 182 ? -22.751 -32.121 -18.779 1.00 69.71 983 SER A C 1
ATOM 2651 O O . SER B 1 182 ? -22.724 -32.534 -19.945 1.00 71.01 983 SER A O 1
ATOM 2654 N N . GLN B 1 183 ? -21.921 -31.190 -18.334 1.00 56.77 984 GLN A N 1
ATOM 2655 C CA . GLN B 1 183 ? -20.938 -30.584 -19.218 1.00 63.10 984 GLN A CA 1
ATOM 2656 C C . GLN B 1 183 ? -19.799 -31.549 -19.533 1.00 62.35 984 GLN A C 1
ATOM 2657 O O . GLN B 1 183 ? -19.318 -31.602 -20.656 1.00 58.10 984 GLN A O 1
ATOM 2663 N N . LEU B 1 184 ? -19.366 -32.297 -18.528 1.00 58.46 985 LEU A N 1
ATOM 2664 C CA . LEU B 1 184 ? -18.272 -33.251 -18.690 1.00 65.87 985 LEU A CA 1
ATOM 2665 C C . LEU B 1 184 ? -18.518 -34.429 -19.638 1.00 66.45 985 LEU A C 1
ATOM 2670 N N . LEU B 1 185 ? -19.717 -35.014 -19.597 1.00 60.62 986 LEU A N 1
ATOM 2671 C CA . LEU B 1 185 ? -20.007 -36.129 -20.481 1.00 62.31 986 LEU A CA 1
ATOM 2672 C C . LEU B 1 185 ? -19.977 -35.648 -21.915 1.00 71.08 986 LEU A C 1
ATOM 2673 O O . LEU B 1 185 ? -20.422 -34.553 -22.213 1.00 78.00 986 LEU A O 1
ATOM 2678 N N . GLU B 1 186 ? -19.432 -36.469 -22.800 1.00 80.06 987 GLU A N 1
ATOM 2679 C CA . GLU B 1 186 ? -19.311 -36.110 -24.206 1.00 87.02 987 GLU A CA 1
ATOM 2680 C C . GLU B 1 186 ? -20.626 -36.038 -24.965 1.00 95.95 987 GLU A C 1
ATOM 2681 O O . GLU B 1 186 ? -21.538 -36.822 -24.725 1.00 101.22 987 GLU A O 1
ATOM 2687 N N . HIS B 1 187 ? -20.706 -35.088 -25.891 1.00 96.24 988 HIS A N 1
ATOM 2688 C CA . HIS B 1 187 ? -21.899 -34.892 -26.702 1.00 96.09 988 HIS A CA 1
ATOM 2689 C C . HIS B 1 187 ? -21.514 -34.539 -28.131 1.00 95.75 988 HIS A C 1
ATOM 2690 O O . HIS B 1 187 ? -21.664 -35.345 -29.043 1.00 102.61 988 HIS A O 1
ATOM 2697 N N . ARG C 1 11 ? -10.099 -56.421 -42.175 1.00 129.39 812 ARG C N 1
ATOM 2698 C CA . ARG C 1 11 ? -10.327 -57.851 -42.351 1.00 127.20 812 ARG C CA 1
ATOM 2699 C C . ARG C 1 11 ? -9.104 -58.714 -42.055 1.00 131.54 812 ARG C C 1
ATOM 2700 O O . ARG C 1 11 ? -9.291 -59.850 -41.593 1.00 131.93 812 ARG C O 1
ATOM 2708 N N . ASP C 1 12 ? -7.886 -58.198 -42.301 1.00 134.68 813 ASP C N 1
ATOM 2709 C CA . ASP C 1 12 ? -6.715 -59.065 -42.451 1.00 130.17 813 ASP C CA 1
ATOM 2710 C C . ASP C 1 12 ? -6.398 -59.851 -41.191 1.00 126.87 813 ASP C C 1
ATOM 2711 O O . ASP C 1 12 ? -5.628 -60.815 -41.239 1.00 131.47 813 ASP C O 1
ATOM 2716 N N . VAL C 1 13 ? -6.989 -59.474 -40.063 1.00 123.01 814 VAL C N 1
ATOM 2717 C CA . VAL C 1 13 ? -6.850 -60.262 -38.847 1.00 122.95 814 VAL C CA 1
ATOM 2718 C C . VAL C 1 13 ? -7.884 -61.379 -38.793 1.00 124.84 814 VAL C C 1
ATOM 2719 O O . VAL C 1 13 ? -7.632 -62.434 -38.196 1.00 122.08 814 VAL C O 1
ATOM 2723 N N . ALA C 1 14 ? -9.013 -61.213 -39.493 1.00 124.93 815 ALA C N 1
ATOM 2724 C CA . ALA C 1 14 ? -9.996 -62.286 -39.580 1.00 125.58 815 ALA C CA 1
ATOM 2725 C C . ALA C 1 14 ? -9.440 -63.486 -40.330 1.00 126.18 815 ALA C C 1
ATOM 2726 O O . ALA C 1 14 ? -9.718 -64.629 -39.954 1.00 125.89 815 ALA C O 1
ATOM 2728 N N . GLU C 1 15 ? -8.642 -63.266 -41.383 1.00 127.07 816 GLU C N 1
ATOM 2729 C CA . GLU C 1 15 ? -8.046 -64.446 -42.008 1.00 126.44 816 GLU C CA 1
ATOM 2730 C C . GLU C 1 15 ? -6.796 -64.922 -41.269 1.00 112.43 816 GLU C C 1
ATOM 2731 O O . GLU C 1 15 ? -6.555 -66.133 -41.214 1.00 106.71 816 GLU C O 1
ATOM 2737 N N . ALA C 1 16 ? -5.984 -64.024 -40.694 1.00 103.42 817 ALA C N 1
ATOM 2738 C CA . ALA C 1 16 ? -4.897 -64.515 -39.844 1.00 95.31 817 ALA C CA 1
ATOM 2739 C C . ALA C 1 16 ? -5.450 -65.341 -38.692 1.00 99.89 817 ALA C C 1
ATOM 2740 O O . ALA C 1 16 ? -4.894 -66.392 -38.353 1.00 108.31 817 ALA C O 1
ATOM 2742 N N . LEU C 1 17 ? -6.569 -64.893 -38.115 1.00 98.75 818 LEU C N 1
ATOM 2743 C CA . LEU C 1 17 ? -7.282 -65.704 -37.130 1.00 92.83 818 LEU C CA 1
ATOM 2744 C C . LEU C 1 17 ? -7.662 -67.041 -37.724 1.00 95.04 818 LEU C C 1
ATOM 2745 O O . LEU C 1 17 ? -7.378 -68.102 -37.145 1.00 91.25 818 LEU C O 1
ATOM 2750 N N . ARG C 1 18 ? -8.283 -66.981 -38.893 1.00 98.08 819 ARG C N 1
ATOM 2751 C CA . ARG C 1 18 ? -8.767 -68.159 -39.585 1.00 106.12 819 ARG C CA 1
ATOM 2752 C C . ARG C 1 18 ? -7.648 -69.123 -39.911 1.00 102.37 819 ARG C C 1
ATOM 2753 O O . ARG C 1 18 ? -7.821 -70.334 -39.816 1.00 102.68 819 ARG C O 1
ATOM 2761 N N . LEU C 1 19 ? -6.496 -68.596 -40.289 1.00 91.56 820 LEU C N 1
ATOM 2762 C CA . LEU C 1 19 ? -5.388 -69.463 -40.610 1.00 89.10 820 LEU C CA 1
ATOM 2763 C C . LEU C 1 19 ? -5.056 -70.264 -39.366 1.00 83.37 820 LEU C C 1
ATOM 2764 O O . LEU C 1 19 ? -4.816 -71.460 -39.439 1.00 79.36 820 LEU C O 1
ATOM 2769 N N . SER C 1 20 ? -5.065 -69.609 -38.216 1.00 79.00 821 SER C N 1
ATOM 2770 C CA . SER C 1 20 ? -4.774 -70.294 -36.971 1.00 81.21 821 SER C CA 1
ATOM 2771 C C . SER C 1 20 ? -5.810 -71.360 -36.664 1.00 86.15 821 SER C C 1
ATOM 2772 O O . SER C 1 20 ? -5.476 -72.440 -36.201 1.00 83.04 821 SER C O 1
ATOM 2775 N N . LYS C 1 21 ? -7.074 -71.051 -36.916 1.00 90.71 822 LYS C N 1
ATOM 2776 C CA . LYS C 1 21 ? -8.142 -72.004 -36.657 1.00 91.69 822 LYS C CA 1
ATOM 2777 C C . LYS C 1 21 ? -7.994 -73.236 -37.526 1.00 85.14 822 LYS C C 1
ATOM 2778 O O . LYS C 1 21 ? -8.201 -74.352 -37.073 1.00 88.40 822 LYS C O 1
ATOM 2784 N N . ASP C 1 22 ? -7.629 -73.025 -38.780 1.00 81.59 823 ASP C N 1
ATOM 2785 C CA . ASP C 1 22 ? -7.460 -74.127 -39.706 1.00 82.00 823 ASP C CA 1
ATOM 2786 C C . ASP C 1 22 ? -6.353 -75.039 -39.222 1.00 74.96 823 ASP C C 1
ATOM 2787 O O . ASP C 1 22 ? -6.444 -76.251 -39.337 1.00 74.42 823 ASP C O 1
ATOM 2792 N N . ILE C 1 23 ? -5.303 -74.445 -38.680 1.00 71.20 824 ILE C N 1
ATOM 2793 C CA . ILE C 1 23 ? -4.190 -75.214 -38.164 1.00 71.09 824 ILE C CA 1
ATOM 2794 C C . ILE C 1 23 ? -4.683 -76.078 -37.017 1.00 75.72 824 ILE C C 1
ATOM 2795 O O . ILE C 1 23 ? -4.289 -77.230 -36.884 1.00 65.88 824 ILE C O 1
ATOM 2800 N N . GLY C 1 24 ? -5.558 -75.516 -36.195 1.00 68.10 825 GLY C N 1
ATOM 2801 C CA . GLY C 1 24 ? -6.108 -76.238 -35.065 1.00 68.20 825 GLY C CA 1
ATOM 2802 C C . GLY C 1 24 ? -6.882 -77.439 -35.555 1.00 84.11 825 GLY C C 1
ATOM 2803 O O . GLY C 1 24 ? -6.823 -78.509 -34.968 1.00 76.59 825 GLY C O 1
ATOM 2804 N N . ARG C 1 25 ? -7.618 -77.258 -36.639 1.00 82.90 826 ARG C N 1
ATOM 2805 C CA . ARG C 1 25 ? -8.382 -78.348 -37.214 1.00 84.61 826 ARG C CA 1
ATOM 2806 C C . ARG C 1 25 ? -7.429 -79.426 -37.703 1.00 85.21 826 ARG C C 1
ATOM 2807 O O . ARG C 1 25 ? -7.707 -80.613 -37.580 1.00 86.23 826 ARG C O 1
ATOM 2815 N N . LEU C 1 26 ? -6.295 -78.999 -38.247 1.00 79.37 827 LEU C N 1
ATOM 2816 C CA . LEU C 1 26 ? -5.296 -79.925 -38.758 1.00 72.32 827 LEU C CA 1
ATOM 2817 C C . LEU C 1 26 ? -4.758 -80.797 -37.643 1.00 65.34 827 LEU C C 1
ATOM 2818 O O . LEU C 1 26 ? -4.530 -81.982 -37.832 1.00 67.75 827 LEU C O 1
ATOM 2823 N N . ILE C 1 27 ? -4.565 -80.208 -36.473 1.00 67.94 828 ILE C N 1
ATOM 2824 C CA . ILE C 1 27 ? -4.059 -80.957 -35.342 1.00 72.82 828 ILE C CA 1
ATOM 2825 C C . ILE C 1 27 ? -5.030 -82.064 -34.965 1.00 73.01 828 ILE C C 1
ATOM 2826 O O . ILE C 1 27 ? -4.621 -83.182 -34.686 1.00 63.95 828 ILE C O 1
ATOM 2831 N N . GLU C 1 28 ? -6.317 -81.750 -34.964 1.00 73.97 829 GLU C N 1
ATOM 2832 C CA . GLU C 1 28 ? -7.329 -82.734 -34.619 1.00 81.36 829 GLU C CA 1
ATOM 2833 C C . GLU C 1 28 ? -7.324 -83.866 -35.625 1.00 73.00 829 GLU C C 1
ATOM 2834 O O . GLU C 1 28 ? -7.446 -85.027 -35.263 1.00 71.34 829 GLU C O 1
ATOM 2840 N N . ALA C 1 29 ? -7.175 -83.519 -36.893 1.00 67.89 830 ALA C N 1
ATOM 2841 C CA . ALA C 1 29 ? -7.162 -84.518 -37.942 1.00 78.02 830 ALA C CA 1
ATOM 2842 C C . ALA C 1 29 ? -5.988 -85.460 -37.745 1.00 75.91 830 ALA C C 1
ATOM 2843 O O . ALA C 1 29 ? -6.115 -86.665 -37.912 1.00 76.08 830 ALA C O 1
ATOM 2845 N N . VAL C 1 30 ? -4.843 -84.897 -37.387 1.00 70.36 831 VAL C N 1
ATOM 2846 C CA . VAL C 1 30 ? -3.648 -85.687 -37.153 1.00 66.72 831 VAL C CA 1
ATOM 2847 C C . VAL C 1 30 ? -3.848 -86.615 -35.968 1.00 72.60 831 VAL C C 1
ATOM 2848 O O . VAL C 1 30 ? -3.418 -87.757 -35.988 1.00 68.07 831 VAL C O 1
ATOM 2852 N N . GLU C 1 31 ? -4.511 -86.117 -34.936 1.00 72.77 832 GLU C N 1
ATOM 2853 C CA . GLU C 1 31 ? -4.742 -86.906 -33.742 1.00 79.48 832 GLU C CA 1
ATOM 2854 C C . GLU C 1 31 ? -5.568 -88.152 -34.015 1.00 81.26 832 GLU C C 1
ATOM 2855 O O . GLU C 1 31 ? -5.301 -89.203 -33.453 1.00 78.66 832 GLU C O 1
ATOM 2861 N N . THR C 1 32 ? -6.582 -88.032 -34.861 1.00 79.87 833 THR C N 1
ATOM 2862 C CA . THR C 1 32 ? -7.441 -89.167 -35.176 1.00 76.69 833 THR C CA 1
ATOM 2863 C C . THR C 1 32 ? -7.081 -89.898 -36.460 1.00 73.66 833 THR C C 1
ATOM 2864 O O . THR C 1 32 ? -7.742 -90.859 -36.831 1.00 67.91 833 THR C O 1
ATOM 2868 N N . ALA C 1 33 ? -6.042 -89.438 -37.139 1.00 65.74 834 ALA C N 1
ATOM 2869 C CA . ALA C 1 33 ? -5.623 -90.051 -38.388 1.00 75.87 834 ALA C CA 1
ATOM 2870 C C . ALA C 1 33 ? -5.056 -91.441 -38.165 1.00 79.36 834 ALA C C 1
ATOM 2871 O O . ALA C 1 33 ? -4.607 -91.766 -37.075 1.00 90.46 834 ALA C O 1
ATOM 2873 N N . VAL C 1 34 ? -5.091 -92.268 -39.198 1.00 65.88 835 VAL C N 1
ATOM 2874 C CA . VAL C 1 34 ? -4.561 -93.609 -39.079 1.00 70.35 835 VAL C CA 1
ATOM 2875 C C . VAL C 1 34 ? -3.109 -93.603 -39.522 1.00 64.37 835 VAL C C 1
ATOM 2876 O O . VAL C 1 34 ? -2.813 -93.433 -40.696 1.00 64.46 835 VAL C O 1
ATOM 2880 N N . MET C 1 35 ? -2.211 -93.784 -38.564 1.00 66.66 836 MET C N 1
ATOM 2881 C CA . MET C 1 35 ? -0.783 -93.814 -38.833 1.00 62.00 836 MET C CA 1
ATOM 2882 C C . MET C 1 35 ? -0.030 -94.455 -37.677 1.00 61.20 836 MET C C 1
ATOM 2883 O O . MET C 1 35 ? -0.586 -94.633 -36.599 1.00 72.83 836 MET C O 1
ATOM 2888 N N . PRO C 1 36 ? 1.290 -94.800 -37.930 1.00 60.34 837 PRO C N 1
ATOM 2889 C CA . PRO C 1 36 ? 1.992 -95.403 -36.784 1.00 71.32 837 PRO C CA 1
ATOM 2890 C C . PRO C 1 36 ? 2.058 -94.402 -35.644 1.00 70.14 837 PRO C C 1
ATOM 2891 O O . PRO C 1 36 ? 2.129 -93.212 -35.902 1.00 70.34 837 PRO C O 1
ATOM 2895 N N . GLN C 1 37 ? 2.010 -94.869 -34.403 1.00 68.36 838 GLN C N 1
ATOM 2896 C CA . GLN C 1 37 ? 1.988 -93.953 -33.273 1.00 72.66 838 GLN C CA 1
ATOM 2897 C C . GLN C 1 37 ? 3.242 -93.080 -33.225 1.00 70.66 838 GLN C C 1
ATOM 2898 O O . GLN C 1 37 ? 3.142 -91.874 -32.979 1.00 76.59 838 GLN C O 1
ATOM 2904 N N . TRP C 1 38 ? 4.420 -93.647 -33.539 1.00 79.00 839 TRP C N 1
ATOM 2905 C CA . TRP C 1 38 ? 5.652 -92.849 -33.551 1.00 74.60 839 TRP C CA 1
ATOM 2906 C C . TRP C 1 38 ? 5.568 -91.727 -34.572 1.00 75.06 839 TRP C C 1
ATOM 2907 O O . TRP C 1 38 ? 6.076 -90.617 -34.353 1.00 74.13 839 TRP C O 1
ATOM 2918 N N . GLN C 1 39 ? 4.946 -92.014 -35.711 1.00 77.49 840 GLN C N 1
ATOM 2919 C CA . GLN C 1 39 ? 4.902 -91.058 -36.804 1.00 64.31 840 GLN C CA 1
ATOM 2920 C C . GLN C 1 39 ? 3.888 -89.943 -36.542 1.00 68.02 840 GLN C C 1
ATOM 2921 O O . GLN C 1 39 ? 4.090 -88.792 -36.961 1.00 58.74 840 GLN C O 1
ATOM 2927 N N . ARG C 1 40 ? 2.793 -90.263 -35.850 1.00 67.93 841 ARG C N 1
ATOM 2928 C CA . ARG C 1 40 ? 1.847 -89.226 -35.461 1.00 66.59 841 ARG C CA 1
ATOM 2929 C C . ARG C 1 40 ? 2.456 -88.302 -34.416 1.00 74.42 841 ARG C C 1
ATOM 2930 O O . ARG C 1 40 ? 2.186 -87.097 -34.415 1.00 72.71 841 ARG C O 1
ATOM 2938 N N . ARG C 1 41 ? 3.311 -88.837 -33.539 1.00 82.53 842 ARG C N 1
ATOM 2939 C CA . ARG C 1 41 ? 4.039 -87.989 -32.595 1.00 80.47 842 ARG C CA 1
ATOM 2940 C C . ARG C 1 41 ? 4.868 -86.948 -33.330 1.00 71.79 842 ARG C C 1
ATOM 2941 O O . ARG C 1 41 ? 4.793 -85.750 -33.035 1.00 70.89 842 ARG C O 1
ATOM 2949 N N . GLU C 1 42 ? 5.656 -87.391 -34.307 1.00 76.62 843 GLU C N 1
ATOM 2950 C CA . GLU C 1 42 ? 6.521 -86.468 -35.026 1.00 77.26 843 GLU C CA 1
ATOM 2951 C C . GLU C 1 42 ? 5.694 -85.380 -35.699 1.00 73.86 843 GLU C C 1
ATOM 2952 O O . GLU C 1 42 ? 5.973 -84.189 -35.533 1.00 63.26 843 GLU C O 1
ATOM 2958 N N . LEU C 1 43 ? 4.618 -85.769 -36.383 1.00 75.70 844 LEU C N 1
ATOM 2959 C CA . LEU C 1 43 ? 3.828 -84.757 -37.071 1.00 72.68 844 LEU C CA 1
ATOM 2960 C C . LEU C 1 43 ? 3.128 -83.811 -36.102 1.00 69.09 844 LEU C C 1
ATOM 2961 O O . LEU C 1 43 ? 3.019 -82.614 -36.396 1.00 69.45 844 LEU C O 1
ATOM 2966 N N . LEU C 1 44 ? 2.612 -84.285 -34.961 1.00 71.44 845 LEU C N 1
ATOM 2967 C CA . LEU C 1 44 ? 1.988 -83.279 -34.105 1.00 76.29 845 LEU C CA 1
ATOM 2968 C C . LEU C 1 44 ? 3.016 -82.286 -33.598 1.00 72.66 845 LEU C C 1
ATOM 2969 O O . LEU C 1 44 ? 2.712 -81.092 -33.455 1.00 71.95 845 LEU C O 1
ATOM 2974 N N . ALA C 1 45 ? 4.225 -82.764 -33.284 1.00 62.59 846 ALA C N 1
ATOM 2975 C CA . ALA C 1 45 ? 5.249 -81.838 -32.817 1.00 65.07 846 ALA C CA 1
ATOM 2976 C C . ALA C 1 45 ? 5.451 -80.741 -33.847 1.00 72.85 846 ALA C C 1
ATOM 2977 O O . ALA C 1 45 ? 5.373 -79.550 -33.517 1.00 75.70 846 ALA C O 1
ATOM 2979 N N . THR C 1 46 ? 5.537 -81.115 -35.127 1.00 71.11 847 THR C N 1
ATOM 2980 C CA . THR C 1 46 ? 5.688 -80.095 -36.166 1.00 71.49 847 THR C CA 1
ATOM 2981 C C . THR C 1 46 ? 4.469 -79.157 -36.224 1.00 70.59 847 THR C C 1
ATOM 2982 O O . THR C 1 46 ? 4.615 -77.930 -36.150 1.00 74.08 847 THR C O 1
ATOM 2986 N N . VAL C 1 47 ? 3.253 -79.708 -36.307 1.00 64.71 848 VAL C N 1
ATOM 2987 C CA . VAL C 1 47 ? 2.093 -78.838 -36.503 1.00 69.54 848 VAL C CA 1
ATOM 2988 C C . VAL C 1 47 ? 1.849 -77.996 -35.272 1.00 64.54 848 VAL C C 1
ATOM 2989 O O . VAL C 1 47 ? 1.435 -76.839 -35.378 1.00 62.29 848 VAL C O 1
ATOM 2993 N N . LYS C 1 48 ? 2.124 -78.539 -34.087 1.00 62.28 849 LYS C N 1
ATOM 2994 C CA . LYS C 1 48 ? 2.025 -77.698 -32.905 1.00 70.39 849 LYS C CA 1
ATOM 2995 C C . LYS C 1 48 ? 2.991 -76.525 -32.999 1.00 67.66 849 LYS C C 1
ATOM 2996 O O . LYS C 1 48 ? 2.635 -75.395 -32.649 1.00 60.20 849 LYS C O 1
ATOM 3002 N N . MET C 1 49 ? 4.197 -76.761 -33.522 1.00 66.10 850 MET C N 1
ATOM 3003 C CA . MET C 1 49 ? 5.131 -75.653 -33.706 1.00 72.33 850 MET C CA 1
ATOM 3004 C C . MET C 1 49 ? 4.576 -74.623 -34.687 1.00 68.59 850 MET C C 1
ATOM 3005 O O . MET C 1 49 ? 4.659 -73.416 -34.448 1.00 70.71 850 MET C O 1
ATOM 3010 N N . LEU C 1 50 ? 3.970 -75.082 -35.775 1.00 61.02 851 LEU C N 1
ATOM 3011 C CA . LEU C 1 50 ? 3.364 -74.156 -36.715 1.00 61.99 851 LEU C CA 1
ATOM 3012 C C . LEU C 1 50 ? 2.278 -73.326 -36.039 1.00 71.12 851 LEU C C 1
ATOM 3013 O O . LEU C 1 50 ? 2.168 -72.118 -36.279 1.00 68.43 851 LEU C O 1
ATOM 3018 N N . GLN C 1 51 ? 1.485 -73.959 -35.169 1.00 62.21 852 GLN C N 1
ATOM 3019 C CA . GLN C 1 51 ? 0.412 -73.260 -34.480 1.00 64.55 852 GLN C CA 1
ATOM 3020 C C . GLN C 1 51 ? 0.956 -72.192 -33.542 1.00 69.49 852 GLN C C 1
ATOM 3021 O O . GLN C 1 51 ? 0.411 -71.079 -33.469 1.00 61.47 852 GLN C O 1
ATOM 3027 N N . ARG C 1 52 ? 2.035 -72.496 -32.823 1.00 68.11 853 ARG C N 1
ATOM 3028 C CA . ARG C 1 52 ? 2.582 -71.482 -31.935 1.00 70.08 853 ARG C CA 1
ATOM 3029 C C . ARG C 1 52 ? 3.133 -70.299 -32.720 1.00 74.55 853 ARG C C 1
ATOM 3030 O O . ARG C 1 52 ? 2.958 -69.151 -32.298 1.00 69.05 853 ARG C O 1
ATOM 3038 N N . ARG C 1 53 ? 3.715 -70.544 -33.896 1.00 74.59 854 ARG C N 1
ATOM 3039 C CA . ARG C 1 53 ? 4.188 -69.434 -34.719 1.00 76.86 854 ARG C CA 1
ATOM 3040 C C . ARG C 1 53 ? 3.020 -68.623 -35.268 1.00 67.03 854 ARG C C 1
ATOM 3041 O O . ARG C 1 53 ? 3.084 -67.393 -35.317 1.00 66.65 854 ARG C O 1
ATOM 3049 N N . ALA C 1 54 ? 1.939 -69.290 -35.673 1.00 66.55 855 ALA C N 1
ATOM 3050 C CA . ALA C 1 54 ? 0.747 -68.564 -36.107 1.00 74.79 855 ALA C CA 1
ATOM 3051 C C . ALA C 1 54 ? 0.146 -67.752 -34.963 1.00 78.32 855 ALA C C 1
ATOM 3052 O O . ALA C 1 54 ? -0.294 -66.612 -35.158 1.00 81.24 855 ALA C O 1
ATOM 3054 N N . ASN C 1 55 ? 0.122 -68.323 -33.763 1.00 72.23 856 ASN C N 1
ATOM 3055 C CA . ASN C 1 55 ? -0.425 -67.601 -32.628 1.00 69.85 856 ASN C CA 1
ATOM 3056 C C . ASN C 1 55 ? 0.434 -66.391 -32.259 1.00 74.68 856 ASN C C 1
ATOM 3057 O O . ASN C 1 55 ? -0.104 -65.340 -31.900 1.00 68.01 856 ASN C O 1
ATOM 3062 N N . THR C 1 56 ? 1.761 -66.504 -32.347 1.00 76.47 857 THR C N 1
ATOM 3063 C CA . THR C 1 56 ? 2.594 -65.343 -32.048 1.00 74.62 857 THR C CA 1
ATOM 3064 C C . THR C 1 56 ? 2.361 -64.242 -33.072 1.00 71.79 857 THR C C 1
ATOM 3065 O O . THR C 1 56 ? 2.244 -63.066 -32.712 1.00 80.18 857 THR C O 1
ATOM 3069 N N . ALA C 1 57 ? 2.232 -64.609 -34.349 1.00 70.40 858 ALA C N 1
ATOM 3070 C CA . ALA C 1 57 ? 1.957 -63.602 -35.369 1.00 74.44 858 ALA C CA 1
ATOM 3071 C C . ALA C 1 57 ? 0.601 -62.931 -35.147 1.00 77.76 858 ALA C C 1
ATOM 3072 O O . ALA C 1 57 ? 0.494 -61.702 -35.226 1.00 81.32 858 ALA C O 1
ATOM 3074 N N . ILE C 1 58 ? -0.431 -63.715 -34.813 1.00 67.32 859 ILE C N 1
ATOM 3075 C CA . ILE C 1 58 ? -1.754 -63.134 -34.603 1.00 68.43 859 ILE C CA 1
ATOM 3076 C C . ILE C 1 58 ? -1.718 -62.111 -33.486 1.00 71.68 859 ILE C C 1
ATOM 3077 O O . ILE C 1 58 ? -2.336 -61.050 -33.588 1.00 70.29 859 ILE C O 1
ATOM 3082 N N . ARG C 1 59 ? -1.001 -62.406 -32.405 1.00 72.32 860 ARG C N 1
ATOM 3083 C CA . ARG C 1 59 ? -0.988 -61.491 -31.276 1.00 80.45 860 ARG C CA 1
ATOM 3084 C C . ARG C 1 59 ? -0.246 -60.202 -31.603 1.00 80.24 860 ARG C C 1
ATOM 3085 O O . ARG C 1 59 ? -0.689 -59.119 -31.210 1.00 71.50 860 ARG C O 1
ATOM 3093 N N . LYS C 1 60 ? 0.857 -60.285 -32.349 1.00 78.91 861 LYS C N 1
ATOM 3094 C CA . LYS C 1 60 ? 1.504 -59.054 -32.782 1.00 72.15 861 LYS C CA 1
ATOM 3095 C C . LYS C 1 60 ? 0.540 -58.221 -33.608 1.00 73.71 861 LYS C C 1
ATOM 3096 O O . LYS C 1 60 ? 0.393 -57.015 -33.377 1.00 76.96 861 LYS C O 1
ATOM 3102 N N . LEU C 1 61 ? -0.223 -58.871 -34.489 1.00 69.83 862 LEU C N 1
ATOM 3103 C CA . LEU C 1 61 ? -1.156 -58.116 -35.309 1.00 74.92 862 LEU C CA 1
ATOM 3104 C C . LEU C 1 61 ? -2.280 -57.543 -34.471 1.00 67.07 862 LEU C C 1
ATOM 3105 O O . LEU C 1 61 ? -2.655 -56.384 -34.661 1.00 62.80 862 LEU C O 1
ATOM 3110 N N . GLN C 1 62 ? -2.766 -58.291 -33.485 1.00 57.77 863 GLN C N 1
ATOM 3111 C CA . GLN C 1 62 ? -3.826 -57.766 -32.632 1.00 66.26 863 GLN C CA 1
ATOM 3112 C C . GLN C 1 62 ? -3.329 -56.580 -31.813 1.00 68.48 863 GLN C C 1
ATOM 3113 O O . GLN C 1 62 ? -4.094 -55.655 -31.523 1.00 71.83 863 GLN C O 1
ATOM 3119 N N . MET C 1 63 ? -2.065 -56.608 -31.392 1.00 75.06 864 MET C N 1
ATOM 3120 C CA . MET C 1 63 ? -1.532 -55.492 -30.617 1.00 81.83 864 MET C CA 1
ATOM 3121 C C . MET C 1 63 ? -1.400 -54.242 -31.472 1.00 76.45 864 MET C C 1
ATOM 3122 O O . MET C 1 63 ? -1.645 -53.129 -30.994 1.00 73.09 864 MET C O 1
ATOM 3127 N N . GLY C 1 64 ? -1.036 -54.408 -32.746 1.00 75.47 865 GLY C N 1
ATOM 3128 C CA . GLY C 1 64 ? -0.915 -53.253 -33.615 1.00 68.54 865 GLY C CA 1
ATOM 3129 C C . GLY C 1 64 ? -2.230 -52.524 -33.796 1.00 74.66 865 GLY C C 1
ATOM 3130 O O . GLY C 1 64 ? -2.300 -51.300 -33.638 1.00 80.40 865 GLY C O 1
ATOM 3131 N N . GLN C 1 65 ? -3.300 -53.268 -34.046 1.00 69.01 866 GLN C N 1
ATOM 3132 C CA . GLN C 1 65 ? -4.569 -52.603 -34.289 1.00 82.77 866 GLN C CA 1
ATOM 3133 C C . GLN C 1 65 ? -5.181 -52.062 -33.020 1.00 81.28 866 GLN C C 1
ATOM 3134 O O . GLN C 1 65 ? -5.839 -51.023 -33.071 1.00 76.92 866 GLN C O 1
ATOM 3140 N N . ALA C 1 66 ? -4.976 -52.727 -31.874 1.00 75.04 867 ALA C N 1
ATOM 3141 C CA . ALA C 1 66 ? -5.454 -52.141 -30.623 1.00 75.38 867 ALA C CA 1
ATOM 3142 C C . ALA C 1 66 ? -4.796 -50.778 -30.368 1.00 74.83 867 ALA C C 1
ATOM 3143 O O . ALA C 1 66 ? -5.480 -49.796 -30.048 1.00 69.79 867 ALA C O 1
ATOM 3145 N N . ALA C 1 67 ? -3.478 -50.691 -30.551 1.00 69.50 868 ALA C N 1
ATOM 3146 C CA . ALA C 1 67 ? -2.798 -49.418 -30.359 1.00 64.86 868 ALA C CA 1
ATOM 3147 C C . ALA C 1 67 ? -3.313 -48.392 -31.364 1.00 76.30 868 ALA C C 1
ATOM 3148 O O . ALA C 1 67 ? -3.596 -47.237 -31.012 1.00 76.98 868 ALA C O 1
ATOM 3150 N N . LYS C 1 68 ? -3.498 -48.828 -32.614 1.00 79.77 869 LYS C N 1
ATOM 3151 C CA . LYS C 1 68 ? -4.015 -47.956 -33.661 1.00 82.24 869 LYS C CA 1
ATOM 3152 C C . LYS C 1 68 ? -5.411 -47.446 -33.321 1.00 82.17 869 LYS C C 1
ATOM 3153 O O . LYS C 1 68 ? -5.693 -46.254 -33.482 1.00 88.72 869 LYS C O 1
ATOM 3159 N N . LYS C 1 69 ? -6.279 -48.309 -32.790 1.00 74.64 870 LYS C N 1
ATOM 3160 C CA . LYS C 1 69 ? -7.633 -47.862 -32.467 1.00 75.02 870 LYS C CA 1
ATOM 3161 C C . LYS C 1 69 ? -7.700 -47.093 -31.157 1.00 69.90 870 LYS C C 1
ATOM 3162 O O . LYS C 1 69 ? -8.574 -46.229 -30.998 1.00 68.19 870 LYS C O 1
ATOM 3168 N N . THR C 1 70 ? -6.796 -47.386 -30.221 1.00 67.59 871 THR C N 1
ATOM 3169 C CA . THR C 1 70 ? -6.713 -46.610 -28.989 1.00 71.64 871 THR C CA 1
ATOM 3170 C C . THR C 1 70 ? -6.368 -45.144 -29.288 1.00 82.06 871 THR C C 1
ATOM 3171 O O . THR C 1 70 ? -6.891 -44.221 -28.650 1.00 76.51 871 THR C O 1
ATOM 3175 N N . GLN C 1 71 ? -5.500 -44.914 -30.267 1.00 81.02 872 GLN C N 1
ATOM 3176 C CA . GLN C 1 71 ? -5.145 -43.552 -30.621 1.00 84.29 872 GLN C CA 1
ATOM 3177 C C . GLN C 1 71 ? -6.274 -42.856 -31.375 1.00 87.70 872 GLN C C 1
ATOM 3178 O O . GLN C 1 71 ? -6.480 -41.649 -31.192 1.00 92.11 872 GLN C O 1
ATOM 3184 N N . GLU C 1 72 ? -7.028 -43.594 -32.198 1.00 84.19 873 GLU C N 1
ATOM 3185 C CA . GLU C 1 72 ? -8.187 -42.999 -32.853 1.00 83.17 873 GLU C CA 1
ATOM 3186 C C . GLU C 1 72 ? -9.202 -42.511 -31.831 1.00 79.63 873 GLU C C 1
ATOM 3187 O O . GLU C 1 72 ? -9.791 -41.437 -31.998 1.00 79.84 873 GLU C O 1
ATOM 3193 N N . LEU C 1 73 ? -9.389 -43.262 -30.741 1.00 73.09 874 LEU C N 1
ATOM 3194 C CA . LEU C 1 73 ? -10.392 -42.865 -29.758 1.00 71.17 874 LEU C CA 1
ATOM 3195 C C . LEU C 1 73 ? -9.920 -41.758 -28.826 1.00 74.37 874 LEU C C 1
ATOM 3196 O O . LEU C 1 73 ? -10.743 -40.981 -28.325 1.00 74.21 874 LEU C O 1
ATOM 3201 N N . LEU C 1 74 ? -8.613 -41.637 -28.613 1.00 72.81 875 LEU C N 1
ATOM 3202 C CA . LEU C 1 74 ? -8.084 -40.502 -27.865 1.00 79.38 875 LEU C CA 1
ATOM 3203 C C . LEU C 1 74 ? -8.212 -39.207 -28.654 1.00 86.08 875 LEU C C 1
ATOM 3204 O O . LEU C 1 74 ? -8.336 -38.128 -28.064 1.00 89.59 875 LEU C O 1
ATOM 3209 N N . GLU C 1 75 ? -8.149 -39.310 -29.973 1.00 86.20 876 GLU C N 1
ATOM 3210 C CA . GLU C 1 75 ? -8.282 -38.144 -30.823 1.00 93.26 876 GLU C CA 1
ATOM 3211 C C . GLU C 1 75 ? -9.671 -37.534 -30.740 1.00 86.10 876 GLU C C 1
ATOM 3212 O O . GLU C 1 75 ? -9.818 -36.324 -30.661 1.00 93.40 876 GLU C O 1
ATOM 3218 N N . ARG C 1 76 ? -10.690 -38.383 -30.758 1.00 91.09 877 ARG C N 1
ATOM 3219 C CA . ARG C 1 76 ? -12.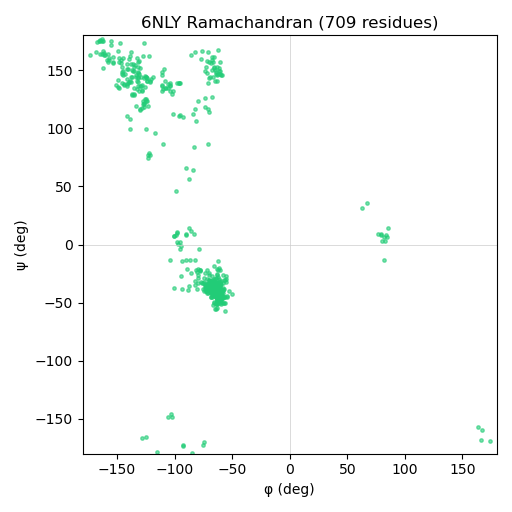067 -37.909 -30.716 1.00 89.77 877 ARG C CA 1
ATOM 3220 C C . ARG C 1 76 ? -12.726 -37.925 -29.346 1.00 81.02 877 ARG C C 1
ATOM 3221 O O . ARG C 1 76 ? -13.892 -37.587 -29.221 1.00 89.50 877 ARG C O 1
ATOM 3229 N N . HIS C 1 77 ? -11.991 -38.321 -28.322 1.00 66.40 878 HIS C N 1
ATOM 3230 C CA . HIS C 1 77 ? -12.561 -38.365 -26.990 1.00 68.10 878 HIS C CA 1
ATOM 3231 C C . HIS C 1 77 ? -11.725 -37.642 -25.956 1.00 76.83 878 HIS C C 1
ATOM 3232 O O . HIS C 1 77 ? -10.511 -37.761 -25.932 1.00 75.64 878 HIS C O 1
ATOM 3239 N N . SER C 1 78 ? -12.393 -36.889 -25.098 1.00 80.22 879 SER C N 1
ATOM 3240 C CA . SER C 1 78 ? -11.738 -36.196 -24.014 1.00 79.94 879 SER C CA 1
ATOM 3241 C C . SER C 1 78 ? -11.573 -37.216 -22.899 1.00 72.19 879 SER C C 1
ATOM 3242 O O . SER C 1 78 ? -12.190 -38.269 -22.931 1.00 67.17 879 SER C O 1
ATOM 3245 N N . LYS C 1 79 ? -10.739 -36.906 -21.921 1.00 67.51 880 LYS C N 1
ATOM 3246 C CA . LYS C 1 79 ? -10.490 -37.795 -20.786 1.00 63.16 880 LYS C CA 1
ATOM 3247 C C . LYS C 1 79 ? -11.302 -37.410 -19.551 1.00 65.73 880 LYS C C 1
ATOM 3248 O O . LYS C 1 79 ? -10.798 -37.380 -18.428 1.00 69.41 880 LYS C O 1
ATOM 3254 N N . GLY C 1 80 ? -12.591 -37.146 -19.741 1.00 68.36 881 GLY C N 1
ATOM 3255 C CA . GLY C 1 80 ? -13.514 -36.951 -18.649 1.00 60.77 881 GLY C CA 1
ATOM 3256 C C . GLY C 1 80 ? -13.855 -38.268 -17.968 1.00 61.90 881 GLY C C 1
ATOM 3257 O O . GLY C 1 80 ? -13.242 -39.297 -18.228 1.00 62.66 881 GLY C O 1
ATOM 3258 N N . PRO C 1 81 ? -14.854 -38.255 -17.089 1.00 61.77 882 PRO C N 1
ATOM 3259 C CA . PRO C 1 81 ? -15.193 -39.471 -16.312 1.00 62.19 882 PRO C CA 1
ATOM 3260 C C . PRO C 1 81 ? -15.617 -40.690 -17.120 1.00 55.84 882 PRO C C 1
ATOM 3261 O O . PRO C 1 81 ? -15.569 -41.813 -16.592 1.00 49.90 882 PRO C O 1
ATOM 3265 N N . LEU C 1 82 ? -16.081 -40.522 -18.347 1.00 55.56 883 LEU C N 1
ATOM 3266 C CA . LEU C 1 82 ? -16.664 -41.653 -19.035 1.00 54.69 883 LEU C CA 1
ATOM 3267 C C . LEU C 1 82 ? -16.372 -41.606 -20.524 1.00 50.31 883 LEU C C 1
ATOM 3268 O O . LEU C 1 82 ? -16.469 -40.558 -21.150 1.00 55.48 883 LEU C O 1
ATOM 3273 N N . ILE C 1 83 ? -16.069 -42.755 -21.095 1.00 51.42 884 ILE C N 1
ATOM 3274 C CA . ILE C 1 83 ? -15.987 -42.930 -22.536 1.00 58.85 884 ILE C CA 1
ATOM 3275 C C . ILE C 1 83 ? -16.817 -44.157 -22.894 1.00 61.42 884 ILE C C 1
ATOM 3276 O O . ILE C 1 83 ? -16.499 -45.272 -22.471 1.00 63.39 884 ILE C O 1
ATOM 3281 N N . VAL C 1 84 ? -17.877 -43.939 -23.662 1.00 57.87 885 VAL C N 1
ATOM 3282 C CA . VAL C 1 84 ? -18.777 -44.961 -24.185 1.00 56.12 885 VAL C CA 1
ATOM 3283 C C . VAL C 1 84 ? -18.778 -44.743 -25.687 1.00 57.83 885 VAL C C 1
ATOM 3284 O O . VAL C 1 84 ? -19.061 -43.631 -26.144 1.00 62.27 885 VAL C O 1
ATOM 3288 N N . ASP C 1 85 ? -18.445 -45.768 -26.459 1.00 54.28 886 ASP C N 1
ATOM 3289 C CA . ASP C 1 85 ? -18.356 -45.554 -27.898 1.00 56.86 886 ASP C CA 1
ATOM 3290 C C . ASP C 1 85 ? -18.394 -46.898 -28.613 1.00 63.98 886 ASP C C 1
ATOM 3291 O O . ASP C 1 85 ? -18.442 -47.965 -27.994 1.00 56.16 886 ASP C O 1
ATOM 3296 N N . THR C 1 86 ? -18.426 -46.815 -29.936 1.00 67.33 887 THR C N 1
ATOM 3297 C CA . THR C 1 86 ? -18.399 -47.964 -30.823 1.00 73.40 887 THR C CA 1
ATOM 3298 C C . THR C 1 86 ? -17.054 -48.000 -31.542 1.00 80.14 887 THR C C 1
ATOM 3299 O O . THR C 1 86 ? -16.564 -46.962 -32.000 1.00 83.88 887 THR C O 1
ATOM 3303 N N . VAL C 1 87 ? -16.429 -49.173 -31.599 1.00 70.73 888 VAL C N 1
ATOM 3304 C CA . VAL C 1 87 ? -15.204 -49.334 -32.372 1.00 73.10 888 VAL C CA 1
ATOM 3305 C C . VAL C 1 87 ? -15.238 -50.676 -33.096 1.00 82.40 888 VAL C C 1
ATOM 3306 O O . VAL C 1 87 ? -15.647 -51.693 -32.527 1.00 79.63 888 VAL C O 1
ATOM 3310 N N . SER C 1 88 ? -14.771 -50.684 -34.342 1.00 86.35 889 SER C N 1
ATOM 3311 C CA . SER C 1 88 ? -14.653 -51.923 -35.101 1.00 91.23 889 SER C CA 1
ATOM 3312 C C . SER C 1 88 ? -13.518 -52.745 -34.518 1.00 93.86 889 SER C C 1
ATOM 3313 O O . SER C 1 88 ? -12.363 -52.312 -34.523 1.00 93.51 889 SER C O 1
ATOM 3316 N N . ALA C 1 89 ? -13.855 -53.913 -33.983 1.00 94.82 890 ALA C N 1
ATOM 3317 C CA . ALA C 1 89 ? -12.879 -54.824 -33.409 1.00 84.91 890 ALA C CA 1
ATOM 3318 C C . ALA C 1 89 ? -13.160 -56.226 -33.919 1.00 92.68 890 ALA C C 1
ATOM 3319 O O . ALA C 1 89 ? -14.235 -56.787 -33.680 1.00 99.89 890 ALA C O 1
ATOM 3321 N N . GLU C 1 90 ? -12.177 -56.777 -34.619 1.00 95.43 891 GLU C N 1
ATOM 3322 C CA . GLU C 1 90 ? -12.227 -58.083 -35.248 1.00 97.15 891 GLU C CA 1
ATOM 3323 C C . GLU C 1 90 ? -12.397 -59.201 -34.241 1.00 92.83 891 GLU C C 1
ATOM 3324 O O . GLU C 1 90 ? -12.878 -60.279 -34.606 1.00 99.98 891 GLU C O 1
ATOM 3330 N N . SER C 1 91 ? -12.037 -58.966 -32.985 1.00 80.88 892 SER C N 1
ATOM 3331 C CA . SER C 1 91 ? -12.048 -60.032 -32.003 1.00 78.08 892 SER C CA 1
ATOM 3332 C C . SER C 1 91 ? -12.243 -59.430 -30.623 1.00 73.79 892 SER C C 1
ATOM 3333 O O . SER C 1 91 ? -12.001 -58.241 -30.405 1.00 72.87 892 SER C O 1
ATOM 3336 N N . LEU C 1 92 ? -12.661 -60.281 -29.681 1.00 66.44 893 LEU C N 1
ATOM 3337 C CA . LEU C 1 92 ? -12.822 -59.813 -28.314 1.00 64.47 893 LEU C CA 1
ATOM 3338 C C . LEU C 1 92 ? -11.461 -59.496 -27.689 1.00 73.14 893 LEU C C 1
ATOM 3339 O O . LEU C 1 92 ? -11.340 -58.541 -26.909 1.00 68.46 893 LEU C O 1
ATOM 3344 N N . SER C 1 93 ? -10.439 -60.252 -28.053 1.00 69.76 894 SER C N 1
ATOM 3345 C CA . SER C 1 93 ? -9.122 -59.994 -27.510 1.00 70.50 894 SER C CA 1
ATOM 3346 C C . SER C 1 93 ? -8.666 -58.606 -27.923 1.00 70.30 894 SER C C 1
ATOM 3347 O O . SER C 1 93 ? -8.086 -57.882 -27.129 1.00 69.13 894 SER C O 1
ATOM 3350 N N . VAL C 1 94 ? -8.920 -58.237 -29.170 1.00 68.90 895 VAL C N 1
ATOM 3351 C CA . VAL C 1 94 ? -8.537 -56.917 -29.646 1.00 67.01 895 VAL C CA 1
ATOM 3352 C C . VAL C 1 94 ? -9.296 -55.812 -28.923 1.00 74.92 895 VAL C C 1
ATOM 3353 O O . VAL C 1 94 ? -8.719 -54.802 -28.546 1.00 75.38 895 VAL C O 1
ATOM 3357 N N . LEU C 1 95 ? -10.593 -56.009 -28.731 1.00 65.81 896 LEU C N 1
ATOM 3358 C CA . LEU C 1 95 ? -11.409 -55.011 -28.068 1.00 60.01 896 LEU C CA 1
ATOM 3359 C C . LEU C 1 95 ? -10.964 -54.800 -26.641 1.00 67.34 896 LEU C C 1
ATOM 3360 O O . LEU C 1 95 ? -10.900 -53.677 -26.165 1.00 65.73 896 LEU C O 1
ATOM 3365 N N . VAL C 1 96 ? -10.648 -55.891 -25.963 1.00 64.52 897 VAL C N 1
ATOM 3366 C CA . VAL C 1 96 ? -10.212 -55.817 -24.584 1.00 63.29 897 VAL C CA 1
ATOM 3367 C C . VAL C 1 96 ? -8.919 -55.030 -24.483 1.00 66.44 897 VAL C C 1
ATOM 3368 O O . VAL C 1 96 ? -8.730 -54.250 -23.562 1.00 59.47 897 VAL C O 1
ATOM 3372 N N . LYS C 1 97 ? -8.027 -55.239 -25.436 1.00 56.67 898 LYS C N 1
ATOM 3373 C CA . LYS C 1 97 ? -6.764 -54.533 -25.426 1.00 64.88 898 LYS C CA 1
ATOM 3374 C C . LYS C 1 97 ? -6.988 -53.040 -25.570 1.00 65.26 898 LYS C C 1
ATOM 3375 O O . LYS C 1 97 ? -6.332 -52.244 -24.913 1.00 59.18 898 LYS C O 1
ATOM 3381 N N . VAL C 1 98 ? -7.929 -52.662 -26.423 1.00 69.74 899 VAL C N 1
ATOM 3382 C CA . VAL C 1 98 ? -8.213 -51.257 -26.627 1.00 58.77 899 VAL C CA 1
ATOM 3383 C C . VAL C 1 98 ? -8.682 -50.642 -25.326 1.00 58.76 899 VAL C C 1
ATOM 3384 O O . VAL C 1 98 ? -8.275 -49.548 -24.971 1.00 66.35 899 VAL C O 1
ATOM 3388 N N . VAL C 1 99 ? -9.538 -51.351 -24.610 1.00 56.88 900 VAL C N 1
ATOM 3389 C CA . VAL C 1 99 ? -10.027 -50.841 -23.346 1.00 60.37 900 VAL C CA 1
ATOM 3390 C C . VAL C 1 99 ? -8.902 -50.709 -22.328 1.00 61.72 900 VAL C C 1
ATOM 3391 O O . VAL C 1 99 ? -8.820 -49.719 -21.619 1.00 62.42 900 VAL C O 1
ATOM 3395 N N . ARG C 1 100 ? -8.034 -51.706 -22.254 1.00 53.28 901 ARG C N 1
ATOM 3396 C CA . ARG C 1 100 ? -6.950 -51.650 -21.291 1.00 53.48 901 ARG C CA 1
ATOM 3397 C C . ARG C 1 100 ? -6.011 -50.494 -21.568 1.00 58.57 901 ARG C C 1
ATOM 3398 O O . ARG C 1 100 ? -5.616 -49.785 -20.658 1.00 52.81 901 ARG C O 1
ATOM 3406 N N . GLN C 1 101 ? -5.659 -50.314 -22.833 1.00 49.26 902 GLN C N 1
ATOM 3407 C CA . GLN C 1 101 ? -4.759 -49.242 -23.229 1.00 61.14 902 GLN C CA 1
ATOM 3408 C C . GLN C 1 101 ? -5.348 -47.862 -23.006 1.00 66.43 902 GLN C C 1
ATOM 3409 O O . GLN C 1 101 ? -4.674 -46.958 -22.528 1.00 71.96 902 GLN C O 1
ATOM 3415 N N . LEU C 1 102 ? -6.620 -47.715 -23.345 1.00 54.03 903 LEU C N 1
ATOM 3416 C CA . LEU C 1 102 ? -7.300 -46.459 -23.186 1.00 50.38 903 LEU C CA 1
ATOM 3417 C C . LEU C 1 102 ? -7.391 -46.090 -21.715 1.00 61.54 903 LEU C C 1
ATOM 3418 O O . LEU C 1 102 ? -7.076 -44.951 -21.329 1.00 68.60 903 LEU C O 1
ATOM 3423 N N . CYS C 1 103 ? -7.672 -47.078 -20.870 1.00 54.05 904 CYS C N 1
ATOM 3424 C CA . CYS C 1 103 ? -7.742 -46.844 -19.431 1.00 54.41 904 CYS C CA 1
ATOM 3425 C C . CYS C 1 103 ? -6.372 -46.568 -18.843 1.00 64.63 904 CYS C C 1
ATOM 3426 O O . CYS C 1 103 ? -6.255 -45.820 -17.862 1.00 64.49 904 CYS C O 1
ATOM 3429 N N . GLU C 1 104 ? -5.326 -47.186 -19.388 1.00 55.58 905 GLU C N 1
ATOM 3430 C CA . GLU C 1 104 ? -4.007 -46.844 -18.879 1.00 71.42 905 GLU C CA 1
ATOM 3431 C C . GLU C 1 104 ? -3.671 -45.395 -19.208 1.00 76.15 905 GLU C C 1
ATOM 3432 O O . GLU C 1 104 ? -3.069 -44.699 -18.386 1.00 79.21 905 GLU C O 1
ATOM 3438 N N . GLN C 1 105 ? -4.033 -44.927 -20.412 1.00 64.80 906 GLN C N 1
ATOM 3439 C CA . GLN C 1 105 ? -3.741 -43.536 -20.767 1.00 69.67 906 GLN C CA 1
ATOM 3440 C C . GLN C 1 105 ? -4.710 -42.539 -20.132 1.00 64.80 906 GLN C C 1
ATOM 3441 O O . GLN C 1 105 ? -4.391 -41.359 -20.026 1.00 70.94 906 GLN C O 1
ATOM 3447 N N . ALA C 1 106 ? -5.896 -42.966 -19.730 1.00 64.27 907 ALA C N 1
ATOM 3448 C CA . ALA C 1 106 ? -6.845 -42.084 -19.058 1.00 65.22 907 ALA C CA 1
ATOM 3449 C C . ALA C 1 106 ? -7.181 -42.666 -17.696 1.00 57.27 907 ALA C C 1
ATOM 3450 O O . ALA C 1 106 ? -8.297 -43.180 -17.488 1.00 53.06 907 ALA C O 1
ATOM 3452 N N . PRO C 1 107 ? -6.285 -42.531 -16.712 1.00 66.47 908 PRO C N 1
ATOM 3453 C CA . PRO C 1 107 ? -6.465 -43.186 -15.397 1.00 60.45 908 PRO C CA 1
ATOM 3454 C C . PRO C 1 107 ? -7.775 -42.861 -14.675 1.00 65.92 908 PRO C C 1
ATOM 3455 O O . PRO C 1 107 ? -8.135 -43.603 -13.752 1.00 54.62 908 PRO C O 1
ATOM 3459 N N . SER C 1 108 ? -8.400 -41.701 -14.909 1.00 66.69 909 SER C N 1
ATOM 3460 C CA . SER C 1 108 ? -9.622 -41.362 -14.182 1.00 61.07 909 SER C CA 1
ATOM 3461 C C . SER C 1 108 ? -10.890 -41.602 -14.993 1.00 57.64 909 SER C C 1
ATOM 3462 O O . SER C 1 108 ? -11.982 -41.259 -14.534 1.00 62.01 909 SER C O 1
ATOM 3465 N N . THR C 1 109 ? -10.782 -42.205 -16.168 1.00 51.74 910 THR C N 1
ATOM 3466 C CA . THR C 1 109 ? -11.926 -42.393 -17.052 1.00 55.70 910 THR C CA 1
ATOM 3467 C C . THR C 1 109 ? -12.412 -43.850 -17.017 1.00 54.63 910 THR C C 1
ATOM 3468 O O . THR C 1 109 ? -11.608 -44.786 -17.063 1.00 57.54 910 THR C O 1
ATOM 3472 N N . SER C 1 110 ? -13.728 -44.042 -16.974 1.00 45.83 911 SER C N 1
ATOM 3473 C CA . SER C 1 110 ? -14.338 -45.350 -17.136 1.00 42.62 911 SER C CA 1
ATOM 3474 C C . SER C 1 110 ? -14.763 -45.527 -18.586 1.00 53.23 911 SER C C 1
ATOM 3475 O O . SER C 1 110 ? -15.196 -44.574 -19.239 1.00 60.27 911 SER C O 1
ATOM 3478 N N . VAL C 1 111 ? -14.539 -46.730 -19.115 1.00 50.32 912 VAL C N 1
ATOM 3479 C CA . VAL C 1 111 ? -14.687 -47.008 -20.539 1.00 50.49 912 VAL C CA 1
ATOM 3480 C C . VAL C 1 111 ? -15.636 -48.186 -20.736 1.00 59.46 912 VAL C C 1
ATOM 3481 O O . VAL C 1 111 ? -15.543 -49.190 -20.023 1.00 61.66 912 VAL C O 1
ATOM 3485 N N . LEU C 1 112 ? -16.555 -48.063 -21.696 1.00 51.25 913 LEU C N 1
ATOM 3486 C CA . LEU C 1 112 ? -17.271 -49.221 -22.220 1.00 55.39 913 LEU C CA 1
ATOM 3487 C C . LEU C 1 112 ? -17.323 -49.080 -23.731 1.00 55.51 913 LEU C C 1
ATOM 3488 O O . LEU C 1 112 ? -17.705 -48.027 -24.246 1.00 56.58 913 LEU C O 1
ATOM 3493 N N . LEU C 1 113 ? -16.918 -50.120 -24.437 1.00 51.59 914 LEU C N 1
ATOM 3494 C CA . LEU C 1 113 ? -16.898 -50.092 -25.892 1.00 53.67 914 LEU C CA 1
ATOM 3495 C C . LEU C 1 113 ? -17.698 -51.274 -26.428 1.00 58.94 914 LEU C C 1
ATOM 3496 O O . LEU C 1 113 ? -17.660 -52.380 -25.860 1.00 60.34 914 LEU C O 1
ATOM 3501 N N . LEU C 1 114 ? -18.378 -51.041 -27.549 1.00 55.76 915 LEU C N 1
ATOM 3502 C CA . LEU C 1 114 ? -19.114 -52.067 -28.275 1.00 59.68 915 LEU C CA 1
ATOM 3503 C C . LEU C 1 114 ? -18.570 -52.194 -29.688 1.00 68.53 915 LEU C C 1
ATOM 3504 O O . LEU C 1 114 ? -18.175 -51.199 -30.303 1.00 75.26 915 LEU C O 1
ATOM 3509 N N . SER C 1 115 ? -18.511 -53.417 -30.190 1.00 64.03 916 SER C N 1
ATOM 3510 C CA . SER C 1 115 ? -18.013 -53.626 -31.531 1.00 66.13 916 SER C CA 1
ATOM 3511 C C . SER C 1 115 ? -19.033 -54.381 -32.354 1.00 77.67 916 SER C C 1
ATOM 3512 O O . SER C 1 115 ? -19.473 -55.461 -31.969 1.00 83.93 916 SER C O 1
ATOM 3515 N N . PRO C 1 116 ? -19.407 -53.769 -33.540 1.00 76.85 917 PRO C N 1
ATOM 3516 C CA . PRO C 1 116 ? -20.389 -54.529 -34.324 1.00 82.26 917 PRO C CA 1
ATOM 3517 C C . PRO C 1 116 ? -19.754 -55.757 -34.954 1.00 88.00 917 PRO C C 1
ATOM 3518 O O . PRO C 1 116 ? -18.581 -55.731 -35.315 1.00 86.52 917 PRO C O 1
ATOM 3522 N N . GLN C 1 117 ? -20.531 -56.821 -35.092 1.00 93.02 918 GLN C N 1
ATOM 3523 C CA . GLN C 1 117 ? -20.038 -58.053 -35.685 1.00 97.13 918 GLN C CA 1
ATOM 3524 C C . GLN C 1 117 ? -20.996 -58.557 -36.752 1.00 102.68 918 GLN C C 1
ATOM 3525 O O . GLN C 1 117 ? -22.174 -58.203 -36.756 1.00 106.85 918 GLN C O 1
ATOM 3531 N N . PRO C 1 118 ? -20.444 -59.419 -37.689 1.00 108.24 919 PRO C N 1
ATOM 3532 C CA . PRO C 1 118 ? -21.394 -59.886 -38.709 1.00 115.65 919 PRO C CA 1
ATOM 3533 C C . PRO C 1 118 ? -22.460 -60.752 -38.065 1.00 118.12 919 PRO C C 1
ATOM 3534 O O . PRO C 1 118 ? -22.185 -61.366 -37.039 1.00 113.61 919 PRO C O 1
ATOM 3538 N N . MET C 1 119 ? -23.651 -60.781 -38.655 1.00 124.22 920 MET C N 1
ATOM 3539 C CA . MET C 1 119 ? -24.770 -61.568 -38.143 1.00 123.50 920 MET C CA 1
ATOM 3540 C C . MET C 1 119 ? -25.517 -60.833 -37.043 1.00 114.52 920 MET C C 1
ATOM 3541 O O . MET C 1 119 ? -26.390 -61.398 -36.391 1.00 117.41 920 MET C O 1
ATOM 3546 N N . GLY C 1 120 ? -25.165 -59.570 -36.840 1.00 103.64 921 GLY C N 1
ATOM 3547 C CA . GLY C 1 120 ? -25.809 -58.759 -35.826 1.00 98.51 921 GLY C CA 1
ATOM 3548 C C . GLY C 1 120 ? -25.259 -58.982 -34.435 1.00 96.50 921 GLY C C 1
ATOM 3549 O O . GLY C 1 120 ? -25.792 -58.464 -33.461 1.00 103.82 921 GLY C O 1
ATOM 3550 N N . LYS C 1 121 ? -24.197 -59.767 -34.338 1.00 87.30 922 LYS C N 1
ATOM 3551 C CA . LYS C 1 121 ? -23.569 -60.043 -33.058 1.00 87.17 922 LYS C CA 1
ATOM 3552 C C . LYS C 1 121 ? -22.786 -58.830 -32.563 1.00 85.60 922 LYS C C 1
ATOM 3553 O O . LYS C 1 121 ? -22.281 -58.047 -33.358 1.00 87.04 922 LYS C O 1
ATOM 3559 N N . VAL C 1 122 ? -22.694 -58.669 -31.249 1.00 71.19 923 VAL C N 1
ATOM 3560 C CA . VAL C 1 122 ? -21.967 -57.542 -30.680 1.00 74.56 923 VAL C CA 1
ATOM 3561 C C . VAL C 1 122 ? -20.994 -57.960 -29.583 1.00 76.40 923 VAL C C 1
ATOM 3562 O O . VAL C 1 122 ? -21.281 -58.859 -28.800 1.00 74.18 923 VAL C O 1
ATOM 3566 N N . LEU C 1 123 ? -19.850 -57.286 -29.531 1.00 73.51 924 LEU C N 1
ATOM 3567 C CA . LEU C 1 123 ? -18.813 -57.549 -28.538 1.00 67.80 924 LEU C CA 1
ATOM 3568 C C . LEU C 1 123 ? -18.742 -56.361 -27.596 1.00 64.48 924 LEU C C 1
ATOM 3569 O O . LEU C 1 123 ? -18.809 -55.223 -28.038 1.00 59.22 924 LEU C O 1
ATOM 3574 N N . CYS C 1 124 ? -18.626 -56.621 -26.301 1.00 60.77 925 CYS C N 1
ATOM 3575 C CA . CYS C 1 124 ? -18.620 -55.540 -25.333 1.00 53.38 925 CYS C CA 1
ATOM 3576 C C . CYS C 1 124 ? -17.420 -55.717 -24.411 1.00 58.97 925 CYS C C 1
ATOM 3577 O O . CYS C 1 124 ? -17.125 -56.835 -23.990 1.00 59.65 925 CYS C O 1
ATOM 3580 N N . ALA C 1 125 ? -16.703 -54.630 -24.126 1.00 60.06 926 ALA C N 1
ATOM 3581 C CA . ALA C 1 125 ? -15.654 -54.660 -23.113 1.00 55.03 926 ALA C CA 1
ATOM 3582 C C . ALA C 1 125 ? -15.687 -53.349 -22.345 1.00 53.94 926 ALA C C 1
ATOM 3583 O O . ALA C 1 125 ? -15.804 -52.287 -22.949 1.00 54.63 926 ALA C O 1
ATOM 3585 N N . CYS C 1 126 ? -15.561 -53.420 -21.023 1.00 49.17 927 CYS C N 1
ATOM 3586 C CA . CYS C 1 126 ? -15.646 -52.218 -20.217 1.00 57.42 927 CYS C CA 1
ATOM 3587 C C . CYS C 1 126 ? -14.725 -52.342 -19.012 1.00 53.69 927 CYS C C 1
ATOM 3588 O O . CYS C 1 126 ? -14.419 -53.447 -18.553 1.00 57.71 927 CYS C O 1
ATOM 3591 N N . GLN C 1 127 ? -14.328 -51.194 -18.476 1.00 59.85 928 GLN C N 1
ATOM 3592 C CA . GLN C 1 127 ? -13.380 -51.118 -17.379 1.00 52.93 928 GLN C CA 1
ATOM 3593 C C . GLN C 1 127 ? -13.719 -49.889 -16.545 1.00 51.41 928 GLN C C 1
ATOM 3594 O O . GLN C 1 127 ? -13.991 -48.809 -17.089 1.00 51.61 928 GLN C O 1
ATOM 3600 N N . VAL C 1 128 ? -13.708 -50.070 -15.224 1.00 52.16 929 VAL C N 1
ATOM 3601 C CA . VAL C 1 128 ? -14.069 -49.032 -14.277 1.00 48.93 929 VAL C CA 1
ATOM 3602 C C . VAL C 1 128 ? -12.800 -48.452 -13.670 1.00 59.98 929 VAL C C 1
ATOM 3603 O O . VAL C 1 128 ? -11.981 -49.194 -13.122 1.00 50.46 929 VAL C O 1
ATOM 3607 N N . ALA C 1 129 ? -12.687 -47.119 -13.691 1.00 55.03 930 ALA C N 1
ATOM 3608 C CA . ALA C 1 129 ? -11.520 -46.408 -13.197 1.00 56.57 930 ALA C CA 1
ATOM 3609 C C . ALA C 1 129 ? -11.354 -46.576 -11.690 1.00 56.68 930 ALA C C 1
ATOM 3610 O O . ALA C 1 129 ? -12.321 -46.750 -10.941 1.00 56.37 930 ALA C O 1
ATOM 3612 N N . GLN C 1 130 ? -10.091 -46.473 -11.259 1.00 60.35 931 GLN C N 1
ATOM 3613 C CA . GLN C 1 130 ? -9.686 -46.819 -9.900 1.00 71.90 931 GLN C CA 1
ATOM 3614 C C . GLN C 1 130 ? -10.309 -45.905 -8.847 1.00 80.78 931 GLN C C 1
ATOM 3615 O O . GLN C 1 130 ? -10.621 -46.365 -7.744 1.00 102.59 931 GLN C O 1
ATOM 3621 N N . GLY C 1 131 ? -10.495 -44.639 -9.179 1.00 55.66 932 GLY C N 1
ATOM 3622 C CA . GLY C 1 131 ? -11.067 -43.688 -8.248 1.00 71.56 932 GLY C CA 1
ATOM 3623 C C . GLY C 1 131 ? -12.576 -43.757 -8.117 1.00 73.75 932 GLY C C 1
ATOM 3624 O O . GLY C 1 131 ? -13.165 -43.088 -7.277 1.00 76.18 932 GLY C O 1
ATOM 3625 N N . ALA C 1 132 ? -13.213 -44.601 -8.907 1.00 70.17 933 ALA C N 1
ATOM 3626 C CA . ALA C 1 132 ? -14.662 -44.708 -8.908 1.00 67.23 933 ALA C CA 1
ATOM 3627 C C . ALA C 1 132 ? -15.244 -45.225 -7.633 1.00 66.01 933 ALA C C 1
ATOM 3628 O O . ALA C 1 132 ? -14.580 -45.853 -6.841 1.00 71.91 933 ALA C O 1
ATOM 3630 N N . MET C 1 133 ? -16.529 -44.968 -7.468 1.00 65.56 934 MET C N 1
ATOM 3631 C CA . MET C 1 133 ? -17.257 -45.396 -6.296 1.00 72.55 934 MET C CA 1
ATOM 3632 C C . MET C 1 133 ? -17.309 -46.911 -6.224 1.00 69.79 934 MET C C 1
ATOM 3633 O O . MET C 1 133 ? -17.320 -47.586 -7.240 1.00 63.86 934 MET C O 1
ATOM 3638 N N . PRO C 1 134 ? -17.337 -47.445 -4.946 1.00 68.72 935 PRO C N 1
ATOM 3639 C CA . PRO C 1 134 ? -17.380 -48.914 -4.893 1.00 69.19 935 PRO C CA 1
ATOM 3640 C C . PRO C 1 134 ? -18.610 -49.518 -5.562 1.00 69.68 935 PRO C C 1
ATOM 3641 O O . PRO C 1 134 ? -18.523 -50.611 -6.094 1.00 68.59 935 PRO C O 1
ATOM 3645 N N . THR C 1 135 ? -19.738 -48.828 -5.514 1.00 56.67 936 THR C N 1
ATOM 3646 C CA . THR C 1 135 ? -20.966 -49.316 -6.128 1.00 63.79 936 THR C CA 1
ATOM 3647 C C . THR C 1 135 ? -20.856 -49.449 -7.639 1.00 60.21 936 THR C C 1
ATOM 3648 O O . THR C 1 135 ? -21.578 -50.211 -8.244 1.00 63.43 936 THR C O 1
ATOM 3652 N N . PHE C 1 136 ? -19.969 -48.689 -8.255 1.00 56.95 937 PHE C N 1
ATOM 3653 C CA . PHE C 1 136 ? -19.816 -48.760 -9.695 1.00 53.72 937 PHE C CA 1
ATOM 3654 C C . PHE C 1 136 ? -18.878 -49.910 -10.005 1.00 58.47 937 PHE C C 1
ATOM 3655 O O . PHE C 1 136 ? -17.701 -49.857 -9.698 1.00 53.28 937 PHE C O 1
ATOM 3663 N N . THR C 1 137 ? -19.410 -50.954 -10.623 1.00 52.88 938 THR C N 1
ATOM 3664 C CA . THR C 1 137 ? -18.618 -52.123 -10.953 1.00 55.94 938 THR C CA 1
ATOM 3665 C C . THR C 1 137 ? -18.816 -52.559 -12.386 1.00 56.76 938 THR C C 1
ATOM 3666 O O . THR C 1 137 ? -19.893 -52.454 -12.933 1.00 51.29 938 THR C O 1
ATOM 3670 N N . ALA C 1 138 ? -17.748 -53.040 -12.989 1.00 48.20 939 ALA C N 1
ATOM 3671 C CA . ALA C 1 138 ? -17.767 -53.475 -14.366 1.00 43.92 939 ALA C CA 1
ATOM 3672 C C . ALA C 1 138 ? -18.649 -54.670 -14.701 1.00 47.13 939 ALA C C 1
ATOM 3673 O O . ALA C 1 138 ? -19.269 -54.698 -15.745 1.00 53.70 939 ALA C O 1
ATOM 3675 N N . GLU C 1 139 ? -18.693 -55.669 -13.838 1.00 49.82 940 GLU C N 1
ATOM 3676 C CA . GLU C 1 139 ? -19.489 -56.849 -14.163 1.00 56.80 940 GLU C CA 1
ATOM 3677 C C . GLU C 1 139 ? -20.960 -56.491 -14.347 1.00 62.09 940 GLU C C 1
ATOM 3678 O O . GLU C 1 139 ? -21.577 -56.851 -15.358 1.00 51.36 940 GLU C O 1
ATOM 3684 N N . ALA C 1 140 ? -21.513 -55.724 -13.400 1.00 62.49 941 ALA C N 1
ATOM 3685 C CA . ALA C 1 140 ? -22.920 -55.329 -13.421 1.00 61.41 941 ALA C CA 1
ATOM 3686 C C . ALA C 1 140 ? -23.238 -54.356 -14.560 1.00 52.87 941 ALA C C 1
ATOM 3687 O O . ALA C 1 140 ? -24.337 -54.388 -15.132 1.00 58.10 941 ALA C O 1
ATOM 3689 N N . TRP C 1 141 ? -22.287 -53.500 -14.897 1.00 51.23 942 TRP C N 1
ATOM 3690 C CA . TRP C 1 141 ? -22.424 -52.544 -15.990 1.00 49.30 942 TRP C CA 1
ATOM 3691 C C . TRP C 1 141 ? -22.567 -53.268 -17.320 1.00 46.91 942 TRP C C 1
ATOM 3692 O O . TRP C 1 141 ? -23.501 -53.027 -18.104 1.00 48.19 942 TRP C O 1
ATOM 3703 N N . ALA C 1 142 ? -21.589 -54.127 -17.614 1.00 50.68 943 ALA C N 1
ATOM 3704 C CA . ALA C 1 142 ? -21.636 -54.922 -18.830 1.00 57.35 943 ALA C CA 1
ATOM 3705 C C . ALA C 1 142 ? -22.851 -55.830 -18.829 1.00 61.26 943 ALA C C 1
ATOM 3706 O O . ALA C 1 142 ? -23.387 -56.164 -19.892 1.00 62.01 943 ALA C O 1
ATOM 3708 N N . LEU C 1 143 ? -23.278 -56.277 -17.652 1.00 50.02 944 LEU C N 1
ATOM 3709 C CA . LEU C 1 143 ? -24.402 -57.202 -17.629 1.00 57.36 944 LEU C CA 1
ATOM 3710 C C . LEU C 1 143 ? -25.693 -56.478 -18.019 1.00 54.25 944 LEU C C 1
ATOM 3711 O O . LEU C 1 143 ? -26.458 -56.981 -18.845 1.00 60.01 944 LEU C O 1
ATOM 3716 N N . ALA C 1 144 ? -25.880 -55.239 -17.554 1.00 56.89 945 ALA C N 1
ATOM 3717 C CA . ALA C 1 144 ? -27.034 -54.454 -18.003 1.00 56.04 945 ALA C CA 1
ATOM 3718 C C . ALA C 1 144 ? -26.992 -54.221 -19.510 1.00 57.06 945 ALA C C 1
ATOM 3719 O O . ALA C 1 144 ? -28.006 -54.359 -20.210 1.00 65.43 945 ALA C O 1
ATOM 3721 N N . VAL C 1 145 ? -25.819 -53.847 -20.029 1.00 58.20 946 VAL C N 1
ATOM 3722 C CA . VAL C 1 145 ? -25.739 -53.528 -21.453 1.00 58.24 946 VAL C CA 1
ATOM 3723 C C . VAL C 1 145 ? -25.980 -54.773 -22.302 1.00 62.18 946 VAL C C 1
ATOM 3724 O O . VAL C 1 145 ? -26.815 -54.768 -23.211 1.00 67.87 946 VAL C O 1
ATOM 3728 N N . CYS C 1 146 ? -25.242 -55.855 -22.020 1.00 49.16 947 CYS C N 1
ATOM 3729 C CA . CYS C 1 146 ? -25.259 -57.049 -22.868 1.00 49.94 947 CYS C CA 1
ATOM 3730 C C . CYS C 1 146 ? -26.539 -57.843 -22.694 1.00 58.24 947 CYS C C 1
ATOM 3731 O O . CYS C 1 146 ? -27.066 -58.400 -23.666 1.00 67.71 947 CYS C O 1
ATOM 3734 N N . SER C 1 147 ? -27.033 -57.962 -21.460 1.00 59.65 948 SER C N 1
ATOM 3735 C CA . SER C 1 147 ? -28.305 -58.664 -21.303 1.00 68.13 948 SER C CA 1
ATOM 3736 C C . SER C 1 147 ? -29.425 -57.884 -21.968 1.00 65.82 948 SER C C 1
ATOM 3737 O O . SER C 1 147 ? -30.373 -58.495 -22.491 1.00 53.47 948 SER C O 1
ATOM 3740 N N . HIS C 1 148 ? -29.297 -56.542 -22.030 1.00 62.79 949 HIS C N 1
ATOM 3741 C CA . HIS C 1 148 ? -30.258 -55.792 -22.837 1.00 71.20 949 HIS C CA 1
ATOM 3742 C C . HIS C 1 148 ? -30.219 -56.214 -24.297 1.00 66.39 949 HIS C C 1
ATOM 3743 O O . HIS C 1 148 ? -31.261 -56.269 -24.960 1.00 69.95 949 HIS C O 1
ATOM 3750 N N . MET C 1 149 ? -29.035 -56.536 -24.806 1.00 64.42 950 MET C N 1
ATOM 3751 C CA . MET C 1 149 ? -28.899 -56.983 -26.180 1.00 66.50 950 MET C CA 1
ATOM 3752 C C . MET C 1 149 ? -29.142 -58.473 -26.311 1.00 69.62 950 MET C C 1
ATOM 3753 O O . MET C 1 149 ? -28.831 -59.050 -27.359 1.00 80.10 950 MET C O 1
ATOM 3758 N N . GLY C 1 150 ? -29.669 -59.109 -25.268 1.00 68.54 951 GLY C N 1
ATOM 3759 C CA . GLY C 1 150 ? -29.970 -60.531 -25.335 1.00 76.73 951 GLY C CA 1
ATOM 3760 C C . GLY C 1 150 ? -28.769 -61.427 -25.156 1.00 75.43 951 GLY C C 1
ATOM 3761 O O . GLY C 1 150 ? -28.878 -62.631 -25.396 1.00 78.04 951 GLY C O 1
ATOM 3762 N N . GLY C 1 151 ? -27.615 -60.870 -24.791 1.00 75.85 952 GLY C N 1
ATOM 3763 C CA . GLY C 1 151 ? -26.374 -61.626 -24.605 1.00 75.04 952 GLY C CA 1
ATOM 3764 C C . GLY C 1 151 ? -25.953 -61.831 -23.160 1.00 75.91 952 GLY C C 1
ATOM 3765 O O . GLY C 1 151 ? -26.775 -61.904 -22.240 1.00 74.89 952 GLY C O 1
ATOM 3766 N N . LYS C 1 152 ? -24.637 -61.899 -22.950 1.00 75.68 953 LYS C N 1
ATOM 3767 C CA . LYS C 1 152 ? -24.073 -62.339 -21.686 1.00 64.14 953 LYS C CA 1
ATOM 3768 C C . LYS C 1 152 ? -22.863 -61.483 -21.341 1.00 60.49 953 LYS C C 1
ATOM 3769 O O . LYS C 1 152 ? -22.172 -60.988 -22.228 1.00 69.25 953 LYS C O 1
ATOM 3775 N N . ALA C 1 153 ? -22.605 -61.318 -20.045 1.00 54.66 954 ALA C N 1
ATOM 3776 C CA . ALA C 1 153 ? -21.411 -60.643 -19.576 1.00 63.60 954 ALA C CA 1
ATOM 3777 C C . ALA C 1 153 ? -20.815 -61.440 -18.426 1.00 67.20 954 ALA C C 1
ATOM 3778 O O . ALA C 1 153 ? -21.528 -62.131 -17.688 1.00 62.69 954 ALA C O 1
ATOM 3780 N N . TRP C 1 154 ? -19.487 -61.359 -18.314 1.00 64.72 955 TRP C N 1
ATOM 3781 C CA . TRP C 1 154 ? -18.721 -61.966 -17.234 1.00 62.14 955 TRP C CA 1
ATOM 3782 C C . TRP C 1 154 ? -17.548 -61.052 -16.906 1.00 61.20 955 TRP C C 1
ATOM 3783 O O . TRP C 1 154 ? -17.033 -60.331 -17.771 1.00 56.63 955 TRP C O 1
ATOM 3794 N N . GLY C 1 155 ? -17.146 -61.060 -15.647 1.00 59.75 956 GLY C N 1
ATOM 3795 C CA . GLY C 1 155 ? -16.009 -60.247 -15.280 1.00 61.59 956 GLY C CA 1
ATOM 3796 C C . GLY C 1 155 ? -15.946 -60.064 -13.781 1.00 63.26 956 GLY C C 1
ATOM 3797 O O . GLY C 1 155 ? -16.481 -60.865 -13.018 1.00 66.33 956 GLY C O 1
ATOM 3798 N N . SER C 1 156 ? -15.276 -58.984 -13.390 1.00 59.81 957 SER C N 1
ATOM 3799 C CA . SER C 1 156 ? -15.117 -58.658 -11.984 1.00 55.01 957 SER C CA 1
ATOM 3800 C C . SER C 1 156 ? -15.524 -57.224 -11.691 1.00 55.38 957 SER C C 1
ATOM 3801 O O . SER C 1 156 ? -16.106 -56.525 -12.534 1.00 53.36 957 SER C O 1
ATOM 3804 N N . ARG C 1 157 ? -15.154 -56.759 -10.502 1.00 63.52 958 ARG C N 1
ATOM 3805 C CA . ARG C 1 157 ? -15.419 -55.376 -10.140 1.00 58.22 958 ARG C CA 1
ATOM 3806 C C . ARG C 1 157 ? -14.748 -54.403 -11.112 1.00 55.93 958 ARG C C 1
ATOM 3807 O O . ARG C 1 157 ? -15.340 -53.383 -11.485 1.00 53.63 958 ARG C O 1
ATOM 3815 N N . VAL C 1 158 ? -13.528 -54.705 -11.559 1.00 55.72 959 VAL C N 1
ATOM 3816 C CA . VAL C 1 158 ? -12.770 -53.698 -12.307 1.00 47.63 959 VAL C CA 1
ATOM 3817 C C . VAL C 1 158 ? -12.971 -53.835 -13.823 1.00 51.02 959 VAL C C 1
ATOM 3818 O O . VAL C 1 158 ? -13.047 -52.839 -14.546 1.00 57.47 959 VAL C O 1
ATOM 3822 N N . VAL C 1 159 ? -13.057 -55.037 -14.360 1.00 49.79 960 VAL C N 1
ATOM 3823 C CA . VAL C 1 159 ? -13.128 -55.221 -15.805 1.00 53.65 960 VAL C CA 1
ATOM 3824 C C . VAL C 1 159 ? -14.215 -56.240 -16.117 1.00 60.06 960 VAL C C 1
ATOM 3825 O O . VAL C 1 159 ? -14.465 -57.170 -15.345 1.00 55.53 960 VAL C O 1
ATOM 3829 N N . ALA C 1 160 ? -14.847 -56.082 -17.271 1.00 50.92 961 ALA C N 1
ATOM 3830 C CA . ALA C 1 160 ? -15.847 -57.058 -17.653 1.00 50.99 961 ALA C CA 1
ATOM 3831 C C . ALA C 1 160 ? -15.928 -57.071 -19.167 1.00 58.19 961 ALA C C 1
ATOM 3832 O O . ALA C 1 160 ? -15.663 -56.060 -19.829 1.00 53.78 961 ALA C O 1
ATOM 3834 N N . GLN C 1 161 ? -16.401 -58.205 -19.701 1.00 57.25 962 GLN C N 1
ATOM 3835 C CA . GLN C 1 161 ? -16.634 -58.348 -21.134 1.00 52.46 962 GLN C CA 1
ATOM 3836 C C . GLN C 1 161 ? -17.947 -59.072 -21.367 1.00 58.45 962 GLN C C 1
ATOM 3837 O O . GLN C 1 161 ? -18.514 -59.723 -20.475 1.00 57.48 962 GLN C O 1
ATOM 3843 N N . GLY C 1 162 ? -18.402 -58.998 -22.609 1.00 55.81 963 GLY C N 1
ATOM 3844 C CA . GLY C 1 162 ? -19.708 -59.537 -22.910 1.00 52.24 963 GLY C CA 1
ATOM 3845 C C . GLY C 1 162 ? -19.926 -59.637 -24.401 1.00 61.32 963 GLY C C 1
ATOM 3846 O O . GLY C 1 162 ? -19.111 -59.191 -25.212 1.00 62.79 963 GLY C O 1
ATOM 3847 N N . THR C 1 163 ? -21.064 -60.234 -24.731 1.00 53.58 964 THR C N 1
ATOM 3848 C CA . THR C 1 163 ? -21.579 -60.435 -26.071 1.00 66.20 964 THR C CA 1
ATOM 3849 C C . THR C 1 163 ? -23.077 -60.152 -26.079 1.00 76.42 964 THR C C 1
ATOM 3850 O O . THR C 1 163 ? -23.731 -60.132 -25.034 1.00 82.42 964 THR C O 1
ATOM 3854 N N . GLY C 1 164 ? -23.578 -59.791 -27.256 1.00 67.59 965 GLY C N 1
ATOM 3855 C CA . GLY C 1 164 ? -24.976 -59.453 -27.425 1.00 64.38 965 GLY C CA 1
ATOM 3856 C C . GLY C 1 164 ? -25.349 -59.697 -28.867 1.00 70.38 965 GLY C C 1
ATOM 3857 O O . GLY C 1 164 ? -24.487 -59.957 -29.706 1.00 71.20 965 GLY C O 1
ATOM 3858 N N . SER C 1 165 ? -26.649 -59.606 -29.157 1.00 73.69 966 SER C N 1
ATOM 3859 C CA . SER C 1 165 ? -27.137 -59.759 -30.530 1.00 86.66 966 SER C CA 1
ATOM 3860 C C . SER C 1 165 ? -28.214 -58.705 -30.772 1.00 96.88 966 SER C C 1
ATOM 3861 O O . SER C 1 165 ? -29.385 -58.920 -30.435 1.00 100.01 966 SER C O 1
ATOM 3864 N N . THR C 1 166 ? -27.831 -57.603 -31.419 1.00 96.71 967 THR C N 1
ATOM 3865 C CA . THR C 1 166 ? -28.764 -56.537 -31.767 1.00 99.13 967 THR C CA 1
ATOM 3866 C C . THR C 1 166 ? -28.143 -55.661 -32.848 1.00 96.00 967 THR C C 1
ATOM 3867 O O . THR C 1 166 ? -26.917 -55.560 -32.956 1.00 94.95 967 THR C O 1
ATOM 3871 N N . THR C 1 167 ? -29.010 -55.051 -33.665 1.00 97.03 968 THR C N 1
ATOM 3872 C CA . THR C 1 167 ? -28.603 -54.015 -34.605 1.00 103.35 968 THR C CA 1
ATOM 3873 C C . THR C 1 167 ? -28.775 -52.598 -34.061 1.00 107.55 968 THR C C 1
ATOM 3874 O O . THR C 1 167 ? -28.047 -51.692 -34.490 1.00 103.28 968 THR C O 1
ATOM 3878 N N . ASP C 1 168 ? -29.718 -52.389 -33.142 1.00 110.05 969 ASP C N 1
ATOM 3879 C CA . ASP C 1 168 ? -29.899 -51.126 -32.427 1.00 104.53 969 ASP C CA 1
ATOM 3880 C C . ASP C 1 168 ? -28.763 -50.925 -31.437 1.00 88.56 969 ASP C C 1
ATOM 3881 O O . ASP C 1 168 ? -28.876 -51.229 -30.247 1.00 83.88 969 ASP C O 1
ATOM 3886 N N . LEU C 1 169 ? -27.670 -50.351 -31.930 1.00 86.55 970 LEU C N 1
ATOM 3887 C CA . LEU C 1 169 ? -26.513 -50.069 -31.088 1.00 78.98 970 LEU C CA 1
ATOM 3888 C C . LEU C 1 169 ? -26.776 -48.885 -30.160 1.00 75.76 970 LEU C C 1
ATOM 3889 O O . LEU C 1 169 ? -26.327 -48.882 -29.006 1.00 68.96 970 LEU C O 1
ATOM 3894 N N . GLU C 1 170 ? -27.505 -47.890 -30.650 1.00 89.74 971 GLU C N 1
ATOM 3895 C CA . GLU C 1 170 ? -27.749 -46.673 -29.884 1.00 90.63 971 GLU C CA 1
ATOM 3896 C C . GLU C 1 170 ? -28.440 -46.924 -28.565 1.00 81.95 971 GLU C C 1
ATOM 3897 O O . GLU C 1 170 ? -28.091 -46.312 -27.562 1.00 74.33 971 GLU C O 1
ATOM 3903 N N . ALA C 1 171 ? -29.410 -47.822 -28.551 1.00 77.20 972 ALA C N 1
ATOM 3904 C CA . ALA C 1 171 ? -30.095 -48.108 -27.308 1.00 72.95 972 ALA C CA 1
ATOM 3905 C C . ALA C 1 171 ? -29.103 -48.678 -26.307 1.00 66.75 972 ALA C C 1
ATOM 3906 O O . ALA C 1 171 ? -29.119 -48.327 -25.134 1.00 68.91 972 ALA C O 1
ATOM 3908 N N . ALA C 1 172 ? -28.237 -49.564 -26.781 1.00 65.61 973 ALA C N 1
ATOM 3909 C CA . ALA C 1 172 ? -27.245 -50.188 -25.921 1.00 60.42 973 ALA C CA 1
ATOM 3910 C C . ALA C 1 172 ? -26.257 -49.185 -25.358 1.00 59.85 973 ALA C C 1
ATOM 3911 O O . ALA C 1 172 ? -25.926 -49.223 -24.183 1.00 57.27 973 ALA C O 1
ATOM 3913 N N . LEU C 1 173 ? -25.794 -48.280 -26.204 1.00 60.46 974 LEU C N 1
ATOM 3914 C CA . LEU C 1 173 ? -24.855 -47.265 -25.769 1.00 61.87 974 LEU C CA 1
ATOM 3915 C C . LEU C 1 173 ? -25.517 -46.370 -24.743 1.00 58.42 974 LEU C C 1
ATOM 3916 O O . LEU C 1 173 ? -24.912 -45.992 -23.750 1.00 58.40 974 LEU C O 1
ATOM 3921 N N . SER C 1 174 ? -26.776 -46.042 -24.988 1.00 51.23 975 SER C N 1
ATOM 3922 C CA . SER C 1 174 ? -27.523 -45.181 -24.089 1.00 56.52 975 SER C CA 1
ATOM 3923 C C . SER C 1 174 ? -27.663 -45.802 -22.713 1.00 63.35 975 SER C C 1
ATOM 3924 O O . SER C 1 174 ? -27.549 -45.121 -21.702 1.00 56.75 975 SER C O 1
ATOM 3927 N N . ILE C 1 175 ? -27.915 -47.099 -22.674 1.00 63.08 976 ILE C N 1
ATOM 3928 C CA . ILE C 1 175 ? -28.058 -47.779 -21.402 1.00 58.57 976 ILE C CA 1
ATOM 3929 C C . ILE C 1 175 ? -26.762 -47.739 -20.604 1.00 58.06 976 ILE C C 1
ATOM 3930 O O . ILE C 1 175 ? -26.772 -47.496 -19.404 1.00 60.98 976 ILE C O 1
ATOM 3935 N N . ALA C 1 176 ? -25.651 -47.980 -21.289 1.00 52.28 977 ALA C N 1
ATOM 3936 C CA . ALA C 1 176 ? -24.342 -47.969 -20.654 1.00 52.03 977 ALA C CA 1
ATOM 3937 C C . ALA C 1 176 ? -24.065 -46.607 -20.038 1.00 52.86 977 ALA C C 1
ATOM 3938 O O . ALA C 1 176 ? -23.631 -46.510 -18.893 1.00 46.16 977 ALA C O 1
ATOM 3940 N N . GLN C 1 177 ? -24.316 -45.556 -20.809 1.00 49.14 978 GLN C N 1
ATOM 3941 C CA . GLN C 1 177 ? -24.094 -44.199 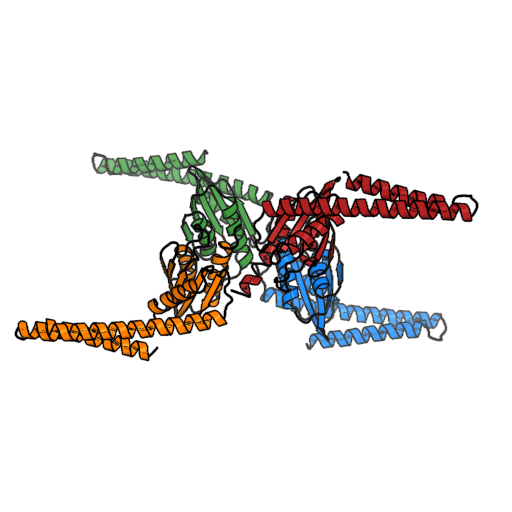-20.334 1.00 50.26 978 GLN C CA 1
ATOM 3942 C C . GLN C 1 177 ? -24.996 -43.880 -19.149 1.00 52.24 978 GLN C C 1
ATOM 3943 O O . GLN C 1 177 ? -24.565 -43.258 -18.181 1.00 52.92 978 GLN C O 1
ATOM 3949 N N . THR C 1 178 ? -26.249 -44.312 -19.229 1.00 55.55 979 THR C N 1
ATOM 3950 C CA . THR C 1 178 ? -27.199 -44.071 -18.153 1.00 64.06 979 THR C CA 1
ATOM 3951 C C . THR C 1 178 ? -26.758 -44.775 -16.878 1.00 57.12 979 THR C C 1
ATOM 3952 O O . THR C 1 178 ? -26.855 -44.220 -15.786 1.00 52.35 979 THR C O 1
ATOM 3956 N N . TYR C 1 179 ? -26.272 -46.003 -17.024 1.00 54.64 980 TYR C N 1
ATOM 3957 C CA . TYR C 1 179 ? -25.815 -46.775 -15.879 1.00 49.54 980 TYR C CA 1
ATOM 3958 C C . TYR C 1 179 ? -24.627 -46.087 -15.221 1.00 47.35 980 TYR C C 1
ATOM 3959 O O . TYR C 1 179 ? -24.553 -45.988 -13.999 1.00 56.79 980 TYR C O 1
ATOM 3968 N N . ALA C 1 180 ? -23.702 -45.610 -16.045 1.00 50.76 981 ALA C N 1
ATOM 3969 C CA . ALA C 1 180 ? -22.515 -44.920 -15.557 1.00 56.79 981 ALA C CA 1
ATOM 3970 C C . ALA C 1 180 ? -22.867 -43.614 -14.856 1.00 58.29 981 ALA C C 1
ATOM 3971 O O . ALA C 1 180 ? -22.297 -43.277 -13.821 1.00 52.01 981 ALA C O 1
ATOM 3973 N N . LEU C 1 181 ? -23.816 -42.887 -15.432 1.00 52.61 982 LEU C N 1
ATOM 3974 C CA . LEU C 1 181 ? -24.242 -41.607 -14.886 1.00 56.43 982 LEU C CA 1
ATOM 3975 C C . LEU C 1 181 ? -24.840 -41.751 -13.495 1.00 57.74 982 LEU C C 1
ATOM 3976 O O . LEU C 1 181 ? -24.583 -40.930 -12.618 1.00 58.55 982 LEU C O 1
ATOM 3981 N N . SER C 1 182 ? -25.635 -42.794 -13.289 1.00 58.17 983 SER C N 1
ATOM 3982 C CA . SER C 1 182 ? -26.248 -43.005 -11.989 1.00 61.10 983 SER C CA 1
ATOM 3983 C C . SER C 1 182 ? -25.162 -43.221 -10.944 1.00 57.46 983 SER C C 1
ATOM 3984 O O . SER C 1 182 ? -25.222 -42.668 -9.850 1.00 61.45 983 SER C O 1
ATOM 3987 N N . GLN C 1 183 ? -24.170 -44.034 -11.293 1.00 43.05 984 GLN C N 1
ATOM 3988 C CA . GLN C 1 183 ? -23.050 -44.312 -10.402 1.00 55.45 984 GLN C CA 1
ATOM 3989 C C . GLN C 1 183 ? -22.218 -43.058 -10.127 1.00 63.84 984 GLN C C 1
ATOM 3990 O O . GLN C 1 183 ? -21.774 -42.829 -9.002 1.00 66.47 984 GLN C O 1
ATOM 3996 N N . LEU C 1 184 ? -22.008 -42.255 -11.168 1.00 55.83 985 LEU C N 1
ATOM 3997 C CA . LEU C 1 184 ? -21.219 -41.035 -11.065 1.00 64.73 985 LEU C CA 1
ATOM 3998 C C . LEU C 1 184 ? -21.834 -40.030 -10.097 1.00 75.04 985 LEU C C 1
ATOM 3999 O O . LEU C 1 184 ? -21.123 -39.372 -9.342 1.00 79.80 985 LEU C O 1
ATOM 4004 N N . LEU C 1 185 ? -23.157 -39.914 -10.123 1.00 76.06 986 LEU C N 1
ATOM 4005 C CA . LEU C 1 185 ? -23.852 -38.985 -9.244 1.00 72.80 986 LEU C CA 1
ATOM 4006 C C . LEU C 1 185 ? -23.649 -39.377 -7.786 1.00 83.28 986 LEU C C 1
ATOM 4007 O O . LEU C 1 185 ? -23.650 -40.558 -7.445 1.00 88.51 986 LEU C O 1
ATOM 4012 N N . GLU C 1 186 ? -23.474 -38.378 -6.928 1.00 94.30 987 GLU C N 1
ATOM 4013 C CA . GLU C 1 186 ? -23.261 -38.621 -5.507 1.00 99.72 987 GLU C CA 1
ATOM 4014 C C . GLU C 1 186 ? -23.979 -37.583 -4.651 1.00 94.23 987 GLU C C 1
ATOM 4015 O O . GLU C 1 186 ? -23.720 -37.468 -3.453 1.00 89.11 987 GLU C O 1
ATOM 4021 N N . ARG D 1 11 ? -42.368 -16.714 -42.048 1.00 112.58 812 ARG D N 1
ATOM 4022 C CA . ARG D 1 11 ? -42.027 -15.367 -42.505 1.00 114.85 812 ARG D CA 1
ATOM 4023 C C . ARG D 1 11 ? -43.170 -14.371 -42.300 1.00 116.96 812 ARG D C 1
ATOM 4024 O O . ARG D 1 11 ? -42.974 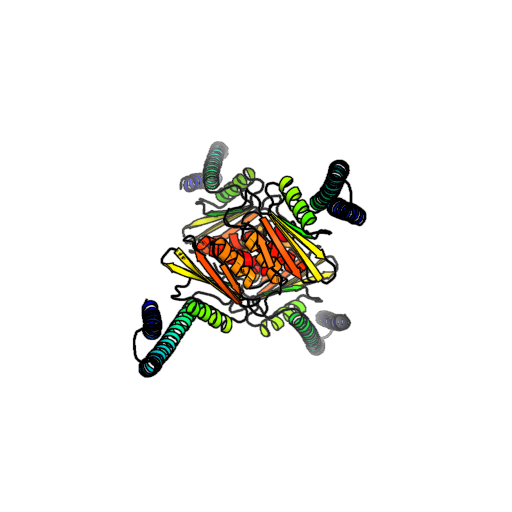-13.162 -42.365 1.00 107.63 812 ARG D O 1
ATOM 4032 N N . ASP D 1 12 ? -44.375 -14.880 -42.032 1.00 123.22 813 ASP D N 1
ATOM 4033 C CA . ASP D 1 12 ? -45.548 -14.011 -42.029 1.00 115.70 813 ASP D CA 1
ATOM 4034 C C . ASP D 1 12 ? -45.706 -13.266 -40.713 1.00 114.56 813 ASP D C 1
ATOM 4035 O O . ASP D 1 12 ? -46.261 -12.163 -40.693 1.00 123.41 813 ASP D O 1
ATOM 4040 N N . VAL D 1 13 ? -45.282 -13.852 -39.594 1.00 102.81 814 VAL D N 1
ATOM 4041 C CA . VAL D 1 13 ? -45.262 -13.048 -38.373 1.00 103.93 814 VAL D CA 1
ATOM 4042 C C . VAL D 1 13 ? -44.104 -12.056 -38.425 1.00 107.20 814 VAL D C 1
ATOM 4043 O O . VAL D 1 13 ? -44.157 -10.995 -37.790 1.00 109.02 814 VAL D O 1
ATOM 4047 N N . ALA D 1 14 ? -43.057 -12.358 -39.204 1.00 103.39 815 ALA D N 1
ATOM 4048 C CA . ALA D 1 14 ? -41.968 -11.395 -39.394 1.00 99.00 815 ALA D CA 1
ATOM 4049 C C . ALA D 1 14 ? -42.465 -10.131 -40.090 1.00 96.76 815 ALA D C 1
ATOM 4050 O O . ALA D 1 14 ? -42.075 -9.007 -39.730 1.00 86.78 815 ALA D O 1
ATOM 4052 N N . GLU D 1 15 ? -43.332 -10.293 -41.086 1.00 91.82 816 GLU D N 1
ATOM 4053 C CA . GLU D 1 15 ? -43.830 -9.147 -41.812 1.00 93.92 816 GLU D CA 1
ATOM 4054 C C . GLU D 1 15 ? -45.078 -8.564 -41.179 1.00 97.30 816 GLU D C 1
ATOM 4055 O O . GLU D 1 15 ? -45.386 -7.397 -41.422 1.00 91.99 816 GLU D O 1
ATOM 4061 N N . ALA D 1 16 ? -45.771 -9.357 -40.374 1.00 96.21 817 ALA D N 1
ATOM 4062 C CA . ALA D 1 16 ? -46.907 -8.854 -39.638 1.00 82.61 817 ALA D CA 1
ATOM 4063 C C . ALA D 1 16 ? -46.292 -7.865 -38.656 1.00 84.92 817 ALA D C 1
ATOM 4064 O O . ALA D 1 16 ? -46.833 -6.799 -38.396 1.00 89.22 817 ALA D O 1
ATOM 4066 N N . LEU D 1 17 ? -45.145 -8.253 -38.105 1.00 85.60 818 LEU D N 1
ATOM 4067 C CA . LEU D 1 17 ? -44.393 -7.435 -37.166 1.00 81.38 818 LEU D CA 1
ATOM 4068 C C . LEU D 1 17 ? -43.868 -6.165 -37.806 1.00 75.85 818 LEU D C 1
ATOM 4069 O O . LEU D 1 17 ? -43.864 -5.105 -37.199 1.00 72.36 818 LEU D O 1
ATOM 4074 N N . ARG D 1 18 ? -43.409 -6.301 -39.037 1.00 78.90 819 ARG D N 1
ATOM 4075 C CA . ARG D 1 18 ? -42.871 -5.182 -39.770 1.00 75.54 819 ARG D CA 1
ATOM 4076 C C . ARG D 1 18 ? -43.970 -4.166 -39.959 1.00 71.62 819 ARG D C 1
ATOM 4077 O O . ARG D 1 18 ? -43.745 -2.975 -39.837 1.00 66.57 819 ARG D O 1
ATOM 4085 N N . LEU D 1 19 ? -45.166 -4.647 -40.258 1.00 75.28 820 LEU D N 1
ATOM 4086 C CA . LEU D 1 19 ? -46.288 -3.758 -40.461 1.00 75.97 820 LEU D CA 1
ATOM 4087 C C . LEU D 1 19 ? -46.583 -2.997 -39.184 1.00 68.97 820 LEU D C 1
ATOM 4088 O O . LEU D 1 19 ? -46.803 -1.795 -39.210 1.00 63.71 820 LEU D O 1
ATOM 4093 N N . SER D 1 20 ? -46.563 -3.697 -38.060 1.00 67.82 821 SER D N 1
ATOM 4094 C CA . SER D 1 20 ? -46.831 -3.065 -36.783 1.00 61.61 821 SER D CA 1
ATOM 4095 C C . SER D 1 20 ? -45.775 -2.019 -36.470 1.00 72.94 821 SER D C 1
ATOM 4096 O O . SER D 1 20 ? -46.078 -0.942 -35.976 1.00 69.09 821 SER D O 1
ATOM 4099 N N . LYS D 1 21 ? -44.526 -2.347 -36.763 1.00 72.76 822 LYS D N 1
ATOM 4100 C CA . LYS D 1 21 ? -43.429 -1.434 -36.515 1.00 65.39 822 LYS D CA 1
ATOM 4101 C C . LYS D 1 21 ? -43.594 -0.188 -37.362 1.00 62.78 822 LYS D C 1
ATOM 4102 O O . LYS D 1 21 ? -43.356 0.914 -36.903 1.00 61.34 822 LYS D O 1
ATOM 4108 N N . ASP D 1 22 ? -44.001 -0.374 -38.607 1.00 55.74 823 ASP D N 1
ATOM 4109 C CA . ASP D 1 22 ? -44.201 0.737 -39.520 1.00 65.11 823 ASP D CA 1
ATOM 4110 C C . ASP D 1 22 ? -45.316 1.646 -39.028 1.00 67.01 823 ASP D C 1
ATOM 4111 O O . ASP D 1 22 ? -45.223 2.861 -39.122 1.00 61.55 823 ASP D O 1
ATOM 4116 N N . ILE D 1 23 ? -46.369 1.036 -38.501 1.00 65.63 824 ILE D N 1
ATOM 4117 C CA . ILE D 1 23 ? -47.496 1.761 -37.980 1.00 63.14 824 ILE D CA 1
ATOM 4118 C C . ILE D 1 23 ? -47.064 2.593 -36.798 1.00 60.44 824 ILE D C 1
ATOM 4119 O O . ILE D 1 23 ? -47.501 3.699 -36.625 1.00 62.08 824 ILE D O 1
ATOM 4124 N N . GLY D 1 24 ? -46.213 2.036 -35.968 1.00 56.65 825 GLY D N 1
ATOM 4125 C CA . GLY D 1 24 ? -45.721 2.749 -34.813 1.00 63.10 825 GLY D CA 1
ATOM 4126 C C . GLY D 1 24 ? -44.934 3.946 -35.282 1.00 71.64 825 GLY D C 1
ATOM 4127 O O . GLY D 1 24 ? -45.014 5.000 -34.710 1.00 60.31 825 GLY D O 1
ATOM 4128 N N . ARG D 1 25 ? -44.164 3.764 -36.339 1.00 71.19 826 ARG D N 1
ATOM 4129 C CA . ARG D 1 25 ? -43.379 4.849 -36.883 1.00 69.58 826 ARG D CA 1
ATOM 4130 C C . ARG D 1 25 ? -44.282 5.946 -37.372 1.00 58.01 826 ARG D C 1
ATOM 4131 O O . ARG D 1 25 ? -43.989 7.104 -37.204 1.00 54.52 826 ARG D O 1
ATOM 4139 N N . LEU D 1 26 ? -45.379 5.558 -37.997 1.00 53.98 827 LEU D N 1
ATOM 4140 C CA . LEU D 1 26 ? -46.346 6.495 -38.514 1.00 57.79 827 LEU D CA 1
ATOM 4141 C C . LEU D 1 26 ? -46.934 7.298 -37.382 1.00 59.30 827 LEU D C 1
ATOM 4142 O O . LEU D 1 26 ? -47.145 8.467 -37.504 1.00 60.29 827 LEU D O 1
ATOM 4147 N N . ILE D 1 27 ? -47.195 6.659 -36.268 1.00 67.82 828 ILE D N 1
ATOM 4148 C CA . ILE D 1 27 ? -47.712 7.394 -35.118 1.00 63.60 828 ILE D CA 1
ATOM 4149 C C . ILE D 1 27 ? -46.777 8.534 -34.748 1.00 64.15 828 ILE D C 1
ATOM 4150 O O . ILE D 1 27 ? -47.209 9.680 -34.575 1.00 60.29 828 ILE D O 1
ATOM 4155 N N . GLU D 1 28 ? -45.483 8.252 -34.607 1.00 72.53 829 GLU D N 1
ATOM 4156 C CA . GLU D 1 28 ? -44.610 9.339 -34.164 1.00 72.59 829 GLU D CA 1
ATOM 4157 C C . GLU D 1 28 ? -44.439 10.399 -35.245 1.00 61.84 829 GLU D C 1
ATOM 4158 O O . GLU D 1 28 ? -44.169 11.560 -34.923 1.00 65.04 829 GLU D O 1
ATOM 4164 N N . ALA D 1 29 ? -44.589 10.020 -36.505 1.00 56.56 830 ALA D N 1
ATOM 4165 C CA . ALA D 1 29 ? -44.498 10.984 -37.585 1.00 54.98 830 ALA D CA 1
ATOM 4166 C C . ALA D 1 29 ? -45.664 11.954 -37.443 1.00 60.81 830 ALA D C 1
ATOM 4167 O O . ALA D 1 29 ? -45.521 13.156 -37.620 1.00 61.95 830 ALA D O 1
ATOM 4169 N N . VAL D 1 30 ? -46.825 11.399 -37.124 1.00 58.99 831 VAL D N 1
ATOM 4170 C CA . VAL D 1 30 ? -48.042 12.167 -36.929 1.00 54.95 831 VAL D CA 1
ATOM 4171 C C . VAL D 1 30 ? -47.924 13.090 -35.726 1.00 57.11 831 VAL D C 1
ATOM 4172 O O . VAL D 1 30 ? -48.394 14.213 -35.749 1.00 52.76 831 VAL D O 1
ATOM 4176 N N . GLU D 1 31 ? -47.291 12.598 -34.673 1.00 61.90 832 GLU D N 1
ATOM 4177 C CA . GLU D 1 31 ? -47.109 13.372 -33.458 1.00 66.87 832 GLU D CA 1
ATOM 4178 C C . GLU D 1 31 ? -46.273 14.619 -33.698 1.00 73.19 832 GLU D C 1
ATOM 4179 O O . GLU D 1 31 ? -46.552 15.674 -33.149 1.00 67.57 832 GLU D O 1
ATOM 4185 N N . THR D 1 32 ? -45.234 14.481 -34.505 1.00 60.72 833 THR D N 1
ATOM 4186 C CA . THR D 1 32 ? -44.333 15.579 -34.804 1.00 59.02 833 THR D CA 1
ATOM 4187 C C . THR D 1 32 ? -44.673 16.338 -36.079 1.00 64.08 833 THR D C 1
ATOM 4188 O O . THR D 1 32 ? -44.000 17.291 -36.431 1.00 59.02 833 THR D O 1
ATOM 4192 N N . ALA D 1 33 ? -45.717 15.912 -36.770 1.00 65.14 834 ALA D N 1
ATOM 4193 C CA . ALA D 1 33 ? -46.113 16.551 -38.015 1.00 65.61 834 ALA D CA 1
ATOM 4194 C C . ALA D 1 33 ? -46.697 17.940 -37.808 1.00 62.90 834 ALA D C 1
ATOM 4195 O O . ALA D 1 33 ? -47.180 18.263 -36.735 1.00 60.86 834 ALA D O 1
ATOM 4197 N N . VAL D 1 34 ? -46.641 18.766 -38.840 1.00 55.10 835 VAL D N 1
ATOM 4198 C CA . VAL D 1 34 ? -47.196 20.100 -38.734 1.00 62.12 835 VAL D CA 1
ATOM 4199 C C . VAL D 1 34 ? -48.609 20.125 -39.294 1.00 63.72 835 VAL D C 1
ATOM 4200 O O . VAL D 1 34 ? -48.817 20.002 -40.492 1.00 62.63 835 VAL D O 1
ATOM 4204 N N . MET D 1 35 ? -49.569 20.287 -38.398 1.00 58.58 836 MET D N 1
ATOM 4205 C CA . MET D 1 35 ? -50.973 20.363 -38.748 1.00 54.42 836 MET D CA 1
ATOM 4206 C C . MET D 1 35 ? -51.717 20.965 -37.573 1.00 50.69 836 MET D C 1
ATOM 4207 O O . MET D 1 35 ? -51.186 21.005 -36.467 1.00 53.29 836 MET D O 1
ATOM 4212 N N . PRO D 1 36 ? -52.996 21.435 -37.836 1.00 55.33 837 PRO D N 1
ATOM 4213 C CA . PRO D 1 36 ? -53.684 21.985 -36.658 1.00 60.87 837 PRO D CA 1
ATOM 4214 C C . PRO D 1 36 ? -53.887 20.881 -35.640 1.00 64.38 837 PRO D C 1
ATOM 4215 O O . PRO D 1 36 ? -53.964 19.720 -36.007 1.00 53.55 837 PRO D O 1
ATOM 4219 N N . GLN D 1 37 ? -53.954 21.244 -34.370 1.00 54.13 838 GLN D N 1
ATOM 4220 C CA . GLN D 1 37 ? -54.091 20.265 -33.307 1.00 67.05 838 GLN D CA 1
ATOM 4221 C C . GLN D 1 37 ? -55.345 19.401 -33.401 1.00 60.26 838 GLN D C 1
ATOM 4222 O O . GLN D 1 37 ? -55.282 18.212 -33.133 1.00 58.15 838 GLN D O 1
ATOM 4228 N N . TRP D 1 38 ? -56.477 19.977 -33.780 1.00 56.68 839 TRP D N 1
ATOM 4229 C CA . TRP D 1 38 ? -57.692 19.182 -33.884 1.00 55.83 839 TRP D CA 1
ATOM 4230 C C . TRP D 1 38 ? -57.480 18.110 -34.930 1.00 57.96 839 TRP D C 1
ATOM 4231 O O . TRP D 1 38 ? -57.910 16.979 -34.768 1.00 55.41 839 TRP D O 1
ATOM 4242 N N . GLN D 1 39 ? -56.818 18.484 -36.013 1.00 61.33 840 GLN D N 1
ATOM 4243 C CA . GLN D 1 39 ? -56.523 17.558 -37.090 1.00 60.61 840 GLN D CA 1
ATOM 4244 C C . GLN D 1 39 ? -55.583 16.436 -36.661 1.00 58.70 840 GLN D C 1
ATOM 4245 O O . GLN D 1 39 ? -55.766 15.300 -37.068 1.00 51.50 840 GLN D O 1
ATOM 4251 N N . ARG D 1 40 ? -54.576 16.749 -35.850 1.00 53.96 841 ARG D N 1
ATOM 4252 C CA . ARG D 1 40 ? -53.641 15.720 -35.423 1.00 57.23 841 ARG D CA 1
ATOM 4253 C C . ARG D 1 40 ? -54.361 14.710 -34.537 1.00 64.37 841 ARG D C 1
ATOM 4254 O O . ARG D 1 40 ? -54.127 13.505 -34.657 1.00 57.94 841 ARG D O 1
ATOM 4262 N N . ARG D 1 41 ? -55.318 15.166 -33.718 1.00 67.72 842 ARG D N 1
ATOM 4263 C CA . ARG D 1 41 ? -56.019 14.229 -32.839 1.00 72.26 842 ARG D CA 1
ATOM 4264 C C . ARG D 1 41 ? -56.898 13.260 -33.624 1.00 68.32 842 ARG D C 1
ATOM 4265 O O . ARG D 1 41 ? -56.982 12.076 -33.278 1.00 73.06 842 ARG D O 1
ATOM 4273 N N . GLU D 1 42 ? -57.567 13.738 -34.678 1.00 66.44 843 GLU D N 1
ATOM 4274 C CA . GLU D 1 42 ? -58.377 12.831 -35.491 1.00 63.63 843 GLU D CA 1
ATOM 4275 C C . GLU D 1 42 ? -57.503 11.774 -36.145 1.00 58.47 843 GLU D C 1
ATOM 4276 O O . GLU D 1 42 ? -57.813 10.582 -36.088 1.00 64.26 843 GLU D O 1
ATOM 4282 N N . LEU D 1 43 ? -56.364 12.187 -36.707 1.00 54.08 844 LEU D N 1
ATOM 4283 C CA . LEU D 1 43 ? -55.461 11.221 -37.306 1.00 57.49 844 LEU D CA 1
ATOM 4284 C C . LEU D 1 43 ? -54.814 10.319 -36.252 1.00 60.99 844 LEU D C 1
ATOM 4285 O O . LEU D 1 43 ? -54.731 9.104 -36.449 1.00 50.42 844 LEU D O 1
ATOM 4290 N N . LEU D 1 44 ? -54.428 10.849 -35.116 1.00 59.33 845 LEU D N 1
ATOM 4291 C CA . LEU D 1 44 ? -53.820 9.989 -34.135 1.00 54.41 845 LEU D CA 1
ATOM 4292 C C . LEU D 1 44 ? -54.727 8.884 -33.664 1.00 59.93 845 LEU D C 1
ATOM 4293 O O . LEU D 1 44 ? -54.281 7.782 -33.493 1.00 60.60 845 LEU D O 1
ATOM 4298 N N . ALA D 1 45 ? -55.996 9.169 -33.439 1.00 58.99 846 ALA D N 1
ATOM 4299 C CA . ALA D 1 45 ? -56.911 8.145 -32.968 1.00 53.20 846 ALA D CA 1
ATOM 4300 C C . ALA D 1 45 ? -57.067 7.025 -33.971 1.00 61.20 846 ALA D C 1
ATOM 4301 O O . ALA D 1 45 ? -57.081 5.854 -33.623 1.00 62.17 846 ALA D O 1
ATOM 4303 N N . THR D 1 46 ? -57.177 7.396 -35.227 1.00 58.79 847 THR D N 1
ATOM 4304 C CA . THR D 1 46 ? -57.318 6.416 -36.260 1.00 60.03 847 THR D CA 1
ATOM 4305 C C . THR D 1 46 ? -56.088 5.523 -36.340 1.00 63.40 847 THR D C 1
ATOM 4306 O O . THR D 1 46 ? -56.190 4.312 -36.421 1.00 58.69 847 THR D O 1
ATOM 4310 N N . VAL D 1 47 ? -54.918 6.133 -36.295 1.00 58.04 848 VAL D N 1
ATOM 4311 C CA . VAL D 1 47 ? -53.686 5.390 -36.356 1.00 54.08 848 VAL D CA 1
ATOM 4312 C C . VAL D 1 47 ? -53.513 4.496 -35.151 1.00 59.78 848 VAL D C 1
ATOM 4313 O O . VAL D 1 47 ? -53.024 3.400 -35.279 1.00 53.55 848 VAL D O 1
ATOM 4317 N N . LYS D 1 48 ? -53.893 4.972 -33.982 1.00 48.38 849 LYS D N 1
ATOM 4318 C CA . LYS D 1 48 ? -53.782 4.146 -32.803 1.00 61.56 849 LYS D CA 1
ATOM 4319 C C . LYS D 1 48 ? -54.696 2.932 -32.937 1.00 67.26 849 LYS D C 1
ATOM 4320 O O . LYS D 1 48 ? -54.327 1.837 -32.546 1.00 60.98 849 LYS D O 1
ATOM 4326 N N . MET D 1 49 ? -55.891 3.122 -33.484 1.00 69.95 850 MET D N 1
ATOM 4327 C CA . MET D 1 49 ? -56.790 1.992 -33.649 1.00 69.07 850 MET D CA 1
ATOM 4328 C C . MET D 1 49 ? -56.161 1.007 -34.596 1.00 63.17 850 MET D C 1
ATOM 4329 O O . MET D 1 49 ? -56.230 -0.191 -34.403 1.00 57.58 850 MET D O 1
ATOM 4334 N N . LEU D 1 50 ? -55.538 1.535 -35.628 1.00 54.69 851 LEU D N 1
ATOM 4335 C CA . LEU D 1 50 ? -54.900 0.702 -36.611 1.00 60.96 851 LEU D CA 1
ATOM 4336 C C . LEU D 1 50 ? -53.811 -0.116 -35.958 1.00 68.59 851 LEU D C 1
ATOM 4337 O O . LEU D 1 50 ? -53.662 -1.289 -36.241 1.00 75.35 851 LEU D O 1
ATOM 4342 N N . GLN D 1 51 ? -53.051 0.503 -35.077 1.00 56.21 852 GLN D N 1
ATOM 4343 C CA . GLN D 1 51 ? -51.994 -0.203 -34.392 1.00 59.67 852 GLN D CA 1
ATOM 4344 C C . GLN D 1 51 ? -52.533 -1.315 -33.526 1.00 66.46 852 GLN D C 1
ATOM 4345 O O . GLN D 1 51 ? -51.966 -2.390 -33.488 1.00 57.48 852 GLN D O 1
ATOM 4351 N N . ARG D 1 52 ? -53.626 -1.059 -32.829 1.00 65.00 853 ARG D N 1
ATOM 4352 C CA . ARG D 1 52 ? -54.191 -2.096 -31.996 1.00 63.59 853 ARG D CA 1
ATOM 4353 C C . ARG D 1 52 ? -54.612 -3.256 -32.871 1.00 64.09 853 ARG D C 1
ATOM 4354 O O . ARG D 1 52 ? -54.368 -4.403 -32.539 1.00 59.64 853 ARG D O 1
ATOM 4362 N N . ARG D 1 53 ? -55.222 -2.957 -34.005 1.00 64.24 854 ARG D N 1
ATOM 4363 C CA . ARG D 1 53 ? -55.648 -4.031 -34.875 1.00 73.90 854 ARG D CA 1
ATOM 4364 C C . ARG D 1 53 ? -54.462 -4.829 -35.365 1.00 68.52 854 ARG D C 1
ATOM 4365 O O . ARG D 1 53 ? -54.502 -6.040 -35.397 1.00 73.07 854 ARG D O 1
ATOM 4373 N N . ALA D 1 54 ? -53.399 -4.147 -35.740 1.00 59.31 855 ALA D N 1
ATOM 4374 C CA . ALA D 1 54 ? -52.239 -4.836 -36.240 1.00 58.29 855 ALA D CA 1
ATOM 4375 C C . ALA D 1 54 ? -51.647 -5.713 -35.176 1.00 65.72 855 ALA D C 1
ATOM 4376 O O . ALA D 1 54 ? -51.215 -6.806 -35.445 1.00 61.40 855 ALA D O 1
ATOM 4378 N N . ASN D 1 55 ? -51.608 -5.212 -33.963 1.00 68.92 856 ASN D N 1
ATOM 4379 C CA . ASN D 1 55 ? -51.053 -5.975 -32.879 1.00 67.38 856 ASN D CA 1
ATOM 4380 C C . ASN D 1 55 ? -51.869 -7.203 -32.576 1.00 74.05 856 ASN D C 1
ATOM 4381 O O . ASN D 1 55 ? -51.326 -8.242 -32.256 1.00 70.99 856 ASN D O 1
ATOM 4386 N N . THR D 1 56 ? -53.181 -7.083 -32.669 1.00 70.22 857 THR D N 1
ATOM 4387 C CA . THR D 1 56 ? -54.025 -8.219 -32.390 1.00 73.75 857 THR D CA 1
ATOM 4388 C C . THR D 1 56 ? -53.740 -9.326 -33.369 1.00 67.26 857 THR D C 1
ATOM 4389 O O . THR D 1 56 ? -53.626 -10.463 -32.989 1.00 69.19 857 THR D O 1
ATOM 4393 N N . ALA D 1 57 ? -53.601 -8.973 -34.630 1.00 64.72 858 ALA D N 1
ATOM 4394 C CA . ALA D 1 57 ? -53.292 -9.935 -35.677 1.00 62.88 858 ALA D CA 1
ATOM 4395 C C . ALA D 1 57 ? -51.992 -10.669 -35.394 1.00 70.17 858 ALA D C 1
ATOM 4396 O O . ALA D 1 57 ? -51.911 -11.890 -35.592 1.00 70.11 858 ALA D O 1
ATOM 4398 N N . ILE D 1 58 ? -50.963 -9.951 -34.928 1.00 60.91 859 ILE D N 1
ATOM 4399 C CA . ILE D 1 58 ? -49.688 -10.611 -34.653 1.00 68.82 859 ILE D CA 1
ATOM 4400 C C . ILE D 1 58 ? -49.883 -11.681 -33.593 1.00 69.00 859 ILE D C 1
ATOM 4401 O O . ILE D 1 58 ? -49.458 -12.828 -33.753 1.00 71.29 859 ILE D O 1
ATOM 4406 N N . ARG D 1 59 ? -50.522 -11.301 -32.484 1.00 70.29 860 ARG D N 1
ATOM 4407 C CA . ARG D 1 59 ? -50.808 -12.226 -31.400 1.00 71.38 860 ARG D CA 1
ATOM 4408 C C . ARG D 1 59 ? -51.573 -13.448 -31.900 1.00 78.46 860 ARG D C 1
ATOM 4409 O O . ARG D 1 59 ? -51.226 -14.586 -31.561 1.00 82.98 860 ARG D O 1
ATOM 4417 N N . LYS D 1 60 ? -52.590 -13.239 -32.743 1.00 68.07 861 LYS D N 1
ATOM 4418 C CA . LYS D 1 60 ? -53.355 -14.376 -33.255 1.00 71.75 861 LYS D CA 1
ATOM 4419 C C . LYS D 1 60 ? -52.493 -15.259 -34.146 1.00 68.98 861 LYS D C 1
ATOM 4420 O O . LYS D 1 60 ? -52.580 -16.491 -34.076 1.00 71.33 861 LYS D O 1
ATOM 4426 N N . LEU D 1 61 ? -51.656 -14.655 -34.972 1.00 58.84 862 LEU D N 1
ATOM 4427 C CA . LEU D 1 61 ? -50.798 -15.435 -35.841 1.00 64.21 862 LEU D CA 1
ATOM 4428 C C . LEU D 1 61 ? -49.829 -16.272 -35.012 1.00 66.22 862 LEU D C 1
ATOM 4429 O O . LEU D 1 61 ? -49.615 -17.461 -35.269 1.00 69.73 862 LEU D O 1
ATOM 4434 N N . GLN D 1 62 ? -49.256 -15.638 -34.000 1.00 69.58 863 GLN D N 1
ATOM 4435 C CA . GLN D 1 62 ? -48.310 -16.306 -33.127 1.00 74.92 863 GLN D CA 1
ATOM 4436 C C . GLN D 1 62 ? -48.960 -17.432 -32.352 1.00 71.93 863 GLN D C 1
ATOM 4437 O O . GLN D 1 62 ? -48.391 -18.503 -32.222 1.00 76.38 863 GLN D O 1
ATOM 4443 N N . MET D 1 63 ? -50.159 -17.193 -31.843 1.00 69.16 864 MET D N 1
ATOM 4444 C CA . MET D 1 63 ? -50.840 -18.220 -31.082 1.00 70.20 864 MET D CA 1
ATOM 4445 C C . MET D 1 63 ? -51.123 -19.419 -31.964 1.00 68.66 864 MET D C 1
ATOM 4446 O O . MET D 1 63 ? -50.954 -20.558 -31.548 1.00 72.24 864 MET D O 1
ATOM 4451 N N . GLY D 1 64 ? -51.542 -19.159 -33.192 1.00 72.59 865 GLY D N 1
ATOM 4452 C CA . GLY D 1 64 ? -51.833 -20.241 -34.104 1.00 74.00 865 GLY D CA 1
ATOM 4453 C C . GLY D 1 64 ? -50.588 -21.043 -34.385 1.00 73.20 865 GLY D C 1
ATOM 4454 O O . GLY D 1 64 ? -50.616 -22.277 -34.385 1.00 79.03 865 GLY D O 1
ATOM 4455 N N . GLN D 1 65 ? -49.478 -20.349 -34.602 1.00 68.57 866 GLN D N 1
ATOM 4456 C CA . GLN D 1 65 ? -48.241 -21.061 -34.875 1.00 69.79 866 GLN D CA 1
ATOM 4457 C C . GLN D 1 65 ? -47.841 -21.908 -33.680 1.00 67.07 866 GLN D C 1
ATOM 4458 O O . GLN D 1 65 ? -47.407 -23.045 -33.826 1.00 70.58 866 GLN D O 1
ATOM 4464 N N . ALA D 1 66 ? -48.006 -21.356 -32.490 1.00 58.73 867 ALA D N 1
ATOM 4465 C CA . ALA D 1 66 ? -47.642 -22.085 -31.299 1.00 57.53 867 ALA D CA 1
ATOM 4466 C C . ALA D 1 66 ? -48.482 -23.335 -31.183 1.00 65.54 867 ALA D C 1
ATOM 4467 O O . ALA D 1 66 ? -47.973 -24.395 -30.870 1.00 72.80 867 ALA D O 1
ATOM 4469 N N . ALA D 1 67 ? -49.771 -23.218 -31.457 1.00 69.70 868 ALA D N 1
ATOM 4470 C CA . ALA D 1 67 ? -50.641 -24.374 -31.358 1.00 66.94 868 ALA D CA 1
ATOM 4471 C C . ALA D 1 67 ? -50.222 -25.441 -32.345 1.00 67.06 868 ALA D C 1
ATOM 4472 O O . ALA D 1 67 ? -50.166 -26.620 -32.008 1.00 67.71 868 ALA D O 1
ATOM 4474 N N . LYS D 1 68 ? -49.900 -25.027 -33.562 1.00 70.71 869 LYS D N 1
ATOM 4475 C CA . LYS D 1 68 ? -49.499 -26.004 -34.554 1.00 69.69 869 LYS D CA 1
ATOM 4476 C C . LYS D 1 68 ? -48.238 -26.720 -34.112 1.00 71.74 869 LYS D C 1
ATOM 4477 O O . LYS D 1 68 ? -48.127 -27.940 -34.231 1.00 79.79 869 LYS D O 1
ATOM 4483 N N . LYS D 1 69 ? -47.290 -25.960 -33.583 1.00 72.55 870 LYS D N 1
ATOM 4484 C CA . LYS D 1 69 ? -46.039 -26.549 -33.145 1.00 73.49 870 LYS D CA 1
ATOM 4485 C C . LYS D 1 69 ? -46.265 -27.525 -32.012 1.00 70.23 870 LYS D C 1
ATOM 4486 O O . LYS D 1 69 ? -45.669 -28.596 -31.968 1.00 70.43 870 LYS D O 1
ATOM 4492 N N . THR D 1 70 ? -47.137 -27.150 -31.093 1.00 66.06 871 THR D N 1
ATOM 4493 C CA . THR D 1 70 ? -47.414 -28.001 -29.964 1.00 70.86 871 THR D CA 1
ATOM 4494 C C . THR D 1 70 ? -48.014 -29.300 -30.457 1.00 76.27 871 THR D C 1
ATOM 4495 O O . THR D 1 70 ? -47.646 -30.371 -29.998 1.00 81.22 871 THR D O 1
ATOM 4499 N N . GLN D 1 71 ? -48.926 -29.208 -31.413 1.00 78.47 872 GLN D N 1
ATOM 4500 C CA . GLN D 1 71 ? -49.542 -30.412 -31.933 1.00 84.17 872 GLN D CA 1
ATOM 4501 C C . GLN D 1 71 ? -48.508 -31.299 -32.604 1.00 79.25 872 GLN D C 1
ATOM 4502 O O . GLN D 1 71 ? -48.524 -32.506 -32.425 1.00 74.56 872 GLN D O 1
ATOM 4508 N N . GLU D 1 72 ? -47.598 -30.703 -33.364 1.00 78.70 873 GLU D N 1
ATOM 4509 C CA . GLU D 1 72 ? -46.578 -31.498 -34.030 1.00 79.75 873 GLU D CA 1
ATOM 4510 C C . GLU D 1 72 ? -45.711 -32.208 -33.004 1.00 82.66 873 GLU D C 1
ATOM 4511 O O . GLU D 1 72 ? -45.352 -33.366 -33.182 1.00 89.14 873 GLU D O 1
ATOM 4517 N N . LEU D 1 73 ? -45.368 -31.507 -31.931 1.00 76.67 874 LEU D N 1
ATOM 4518 C CA . LEU D 1 73 ? -44.537 -32.093 -30.892 1.00 70.83 874 LEU D CA 1
ATOM 4519 C C . LEU D 1 73 ? -45.213 -33.263 -30.195 1.00 81.58 874 LEU D C 1
ATOM 4520 O O . LEU D 1 73 ? -44.582 -34.267 -29.899 1.00 85.76 874 LEU D O 1
ATOM 4525 N N . LEU D 1 74 ? -46.501 -33.128 -29.931 1.00 79.92 875 LEU D N 1
ATOM 4526 C CA . LEU D 1 74 ? -47.255 -34.174 -29.268 1.00 82.94 875 LEU D CA 1
ATOM 4527 C C . LEU D 1 74 ? -47.346 -35.436 -30.111 1.00 94.80 875 LEU D C 1
ATOM 4528 O O . LEU D 1 74 ? -47.275 -36.541 -29.594 1.00 92.44 875 LEU D O 1
ATOM 4533 N N . GLU D 1 75 ? -47.511 -35.273 -31.413 1.00 93.36 876 GLU D N 1
ATOM 4534 C CA . GLU D 1 75 ? -47.591 -36.425 -32.285 1.00 94.54 876 GLU D CA 1
ATOM 4535 C C . GLU D 1 75 ? -46.277 -37.165 -32.210 1.00 95.45 876 GLU D C 1
ATOM 4536 O O . GLU D 1 75 ? -46.242 -38.383 -32.163 1.00 105.55 876 GLU D O 1
ATOM 4542 N N . ARG D 1 76 ? -45.194 -36.405 -32.211 1.00 89.37 877 ARG D N 1
ATOM 4543 C CA . ARG D 1 76 ? -43.848 -36.947 -32.147 1.00 83.44 877 ARG D CA 1
ATOM 4544 C C . ARG D 1 76 ? -43.459 -37.661 -30.863 1.00 85.61 877 ARG D C 1
ATOM 4545 O O . ARG D 1 76 ? -42.741 -38.642 -30.902 1.00 94.40 877 ARG D O 1
ATOM 4553 N N . HIS D 1 77 ? -43.895 -37.156 -29.722 1.00 80.32 878 HIS D N 1
ATOM 4554 C CA . HIS D 1 77 ? -43.496 -37.749 -28.460 1.00 79.39 878 HIS D CA 1
ATOM 4555 C C . HIS D 1 77 ? -44.563 -38.211 -27.505 1.00 97.10 878 HIS D C 1
ATOM 4556 O O . HIS D 1 77 ? -45.567 -37.546 -27.310 1.00 101.83 878 HIS D O 1
ATOM 4563 N N . SER D 1 78 ? -44.319 -39.341 -26.864 1.00 105.68 879 SER D N 1
ATOM 4564 C CA . SER D 1 78 ? -45.210 -39.764 -25.798 1.00 108.38 879 SER D CA 1
ATOM 4565 C C . SER D 1 78 ? -45.084 -38.790 -24.632 1.00 119.32 879 SER D C 1
ATOM 4566 O O . SER D 1 78 ? -44.100 -38.052 -24.514 1.00 122.73 879 SER D O 1
ATOM 4569 N N . LYS D 1 79 ? -46.081 -38.793 -23.750 1.00 123.87 880 LYS D N 1
ATOM 4570 C CA . LYS D 1 79 ? -46.095 -37.817 -22.654 1.00 114.77 880 LYS D CA 1
ATOM 4571 C C . LYS D 1 79 ? -45.321 -38.367 -21.455 1.00 109.64 880 LYS D C 1
ATOM 4572 O O . LYS D 1 79 ? -45.831 -38.503 -20.344 1.00 118.06 880 LYS D O 1
ATOM 4578 N N . GLY D 1 80 ? -44.069 -38.713 -21.703 1.00 90.47 881 GLY D N 1
ATOM 4579 C CA . GLY D 1 80 ? -43.205 -39.160 -20.642 1.00 85.16 881 GLY D CA 1
ATOM 4580 C C . GLY D 1 80 ? -42.727 -38.007 -19.775 1.00 79.73 881 GLY D C 1
ATOM 4581 O O . GLY D 1 80 ? -43.186 -36.879 -19.895 1.00 68.15 881 GLY D O 1
ATOM 4582 N N . PRO D 1 81 ? -41.803 -38.296 -18.860 1.00 72.15 882 PRO D N 1
ATOM 4583 C CA . PRO D 1 81 ? -41.286 -37.240 -17.970 1.00 58.09 882 PRO D CA 1
ATOM 4584 C C . PRO D 1 81 ? -40.554 -36.117 -18.690 1.00 62.75 882 PRO D C 1
ATOM 4585 O O . PRO D 1 81 ? -40.421 -35.021 -18.126 1.00 57.81 882 PRO D O 1
ATOM 4589 N N . LEU D 1 82 ? -40.062 -36.340 -19.908 1.00 59.23 883 LEU D N 1
ATOM 4590 C CA . LEU D 1 82 ? -39.249 -35.328 -20.555 1.00 59.71 883 LEU D CA 1
ATOM 4591 C C . LEU D 1 82 ? -39.541 -35.246 -22.037 1.00 65.58 883 LEU D C 1
ATOM 4592 O O . LEU D 1 82 ? -39.796 -36.257 -22.688 1.00 59.22 883 LEU D O 1
ATOM 4597 N N . ILE D 1 83 ? -39.524 -34.016 -22.548 1.00 64.76 884 ILE D N 1
ATOM 4598 C CA . ILE D 1 83 ? -39.500 -33.734 -23.978 1.00 59.98 884 ILE D CA 1
ATOM 4599 C C . ILE D 1 83 ? -38.356 -32.760 -24.241 1.00 67.13 884 ILE D C 1
ATOM 4600 O O . ILE D 1 83 ? -38.336 -31.647 -23.698 1.00 65.02 884 ILE D O 1
ATOM 4605 N N . VAL D 1 84 ? -37.385 -33.203 -25.034 1.00 63.88 885 VAL D N 1
ATOM 4606 C CA . VAL D 1 84 ? -36.270 -32.386 -25.475 1.00 62.41 885 VAL D CA 1
ATOM 4607 C C . VAL D 1 84 ? -36.252 -32.488 -26.988 1.00 65.42 885 VAL D C 1
ATOM 4608 O O . VAL D 1 84 ? -36.151 -33.590 -27.525 1.00 72.07 885 VAL D O 1
ATOM 4612 N N . ASP D 1 85 ? -36.354 -31.367 -27.684 1.00 61.19 886 ASP D N 1
ATOM 4613 C CA . ASP D 1 85 ? -36.477 -31.494 -29.128 1.00 65.73 886 ASP D CA 1
ATOM 4614 C C . ASP D 1 85 ? -36.170 -30.154 -29.781 1.00 69.73 886 ASP D C 1
ATOM 4615 O O . ASP D 1 85 ? -35.919 -29.147 -29.113 1.00 61.56 886 ASP D O 1
ATOM 4620 N N . THR D 1 86 ? -36.185 -30.169 -31.108 1.00 74.27 887 THR D N 1
ATOM 4621 C CA . THR D 1 86 ? -35.977 -29.005 -31.948 1.00 73.34 887 THR D CA 1
ATOM 4622 C C . THR D 1 86 ? -37.291 -28.585 -32.588 1.00 78.51 887 THR D C 1
ATOM 4623 O O . THR D 1 86 ? -38.055 -29.430 -33.070 1.00 79.84 887 THR D O 1
ATOM 4627 N N . VAL D 1 87 ? -37.571 -27.291 -32.568 1.00 74.96 888 VAL D N 1
ATOM 4628 C CA . VAL D 1 87 ? -38.717 -26.762 -33.289 1.00 72.93 888 VAL D CA 1
ATOM 4629 C C . VAL D 1 87 ? -38.306 -25.459 -33.957 1.00 74.20 888 VAL D C 1
ATOM 4630 O O . VAL D 1 87 ? -37.537 -24.672 -33.398 1.00 71.98 888 VAL D O 1
ATOM 4634 N N . SER D 1 88 ? -38.789 -25.257 -35.173 1.00 76.13 889 SER D N 1
ATOM 4635 C CA . SER D 1 88 ? -38.621 -23.999 -35.886 1.00 79.72 889 SER D CA 1
ATOM 4636 C C . SER D 1 88 ? -39.529 -22.927 -35.282 1.00 84.82 889 SER D C 1
ATOM 4637 O O . SER D 1 88 ? -40.753 -23.091 -35.267 1.00 89.10 889 SER D O 1
ATOM 4640 N N . ALA D 1 89 ? -38.943 -21.847 -34.756 1.00 82.47 890 ALA D N 1
ATOM 4641 C CA . ALA D 1 89 ? -39.730 -20.733 -34.231 1.00 76.72 890 ALA D CA 1
ATOM 4642 C C . ALA D 1 89 ? -39.199 -19.413 -34.760 1.00 83.46 890 ALA D C 1
ATOM 4643 O O . ALA D 1 89 ? -38.001 -19.253 -34.998 1.00 92.26 890 ALA D O 1
ATOM 4645 N N . GLU D 1 90 ? -40.104 -18.463 -34.920 1.00 93.70 891 GLU D N 1
ATOM 4646 C CA . GLU D 1 90 ? -39.774 -17.171 -35.494 1.00 96.86 891 GLU D CA 1
ATOM 4647 C C . GLU D 1 90 ? -39.157 -16.237 -34.468 1.00 91.79 891 GLU D C 1
ATOM 4648 O O . GLU D 1 90 ? -38.427 -15.317 -34.847 1.00 98.07 891 GLU D O 1
ATOM 4654 N N . SER D 1 91 ? -39.400 -16.485 -33.185 1.00 78.03 892 SER D N 1
ATOM 4655 C CA . SER D 1 91 ? -38.992 -15.579 -32.130 1.00 75.30 892 SER D CA 1
ATOM 4656 C C . SER D 1 91 ? -38.995 -16.353 -30.833 1.00 66.99 892 SER D C 1
ATOM 4657 O O . SER D 1 91 ? -39.576 -17.436 -30.734 1.00 69.99 892 SER D O 1
ATOM 4660 N N . LEU D 1 92 ? -38.348 -15.783 -29.820 1.00 60.17 893 LEU D N 1
ATOM 4661 C CA . LEU D 1 92 ? -38.399 -16.425 -28.514 1.00 66.32 893 LEU D CA 1
ATOM 4662 C C . LEU D 1 92 ? -39.825 -16.407 -27.956 1.00 72.06 893 LEU D C 1
ATOM 4663 O O . LEU D 1 92 ? -40.228 -17.327 -27.232 1.00 69.07 893 LEU D O 1
ATOM 4668 N N . SER D 1 93 ? -40.592 -15.375 -28.278 1.00 69.20 894 SER D N 1
ATOM 4669 C CA . SER D 1 93 ? -41.945 -15.276 -27.751 1.00 73.10 894 SER D CA 1
ATOM 4670 C C . SER D 1 93 ? -42.808 -16.436 -28.196 1.00 69.88 894 SER D C 1
ATOM 4671 O O . SER D 1 93 ? -43.545 -17.001 -27.404 1.00 74.75 894 SER D O 1
ATOM 4674 N N . VAL D 1 94 ? -42.714 -16.789 -29.466 1.00 63.36 895 VAL D N 1
ATOM 4675 C CA . VAL D 1 94 ? -43.470 -17.907 -29.994 1.00 71.86 895 VAL D CA 1
ATOM 4676 C C . VAL D 1 94 ? -42.999 -19.224 -29.373 1.00 65.88 895 VAL D C 1
ATOM 4677 O O . VAL D 1 94 ? -43.799 -20.092 -29.050 1.00 57.94 895 VAL D O 1
ATOM 4681 N N . LEU D 1 95 ? -41.690 -19.361 -29.213 1.00 60.53 896 LEU D N 1
ATOM 4682 C CA . LEU D 1 95 ? -41.113 -20.565 -28.643 1.00 57.59 896 LEU D CA 1
ATOM 4683 C C . LEU D 1 95 ? -41.576 -20.762 -27.214 1.00 58.92 896 LEU D C 1
ATOM 4684 O O . LEU D 1 95 ? -41.881 -21.869 -26.803 1.00 59.63 896 LEU D O 1
ATOM 4689 N N . VAL D 1 96 ? -41.622 -19.676 -26.459 1.00 54.65 897 VAL D N 1
ATOM 4690 C CA . VAL D 1 96 ? -42.057 -19.730 -25.077 1.00 58.04 897 VAL D CA 1
ATOM 4691 C C . VAL D 1 96 ? -43.509 -20.163 -24.989 1.00 66.87 897 VAL D C 1
ATOM 4692 O O . VAL D 1 96 ? -43.888 -20.926 -24.113 1.00 66.20 897 VAL D O 1
ATOM 4696 N N . LYS D 1 97 ? -44.325 -19.667 -25.903 1.00 61.70 898 LYS D N 1
ATOM 4697 C CA . LYS D 1 97 ? -45.728 -20.026 -25.909 1.00 72.67 898 LYS D CA 1
ATOM 4698 C C . LYS D 1 97 ? -45.867 -21.515 -26.153 1.00 66.87 898 LYS D C 1
ATOM 4699 O O . LYS D 1 97 ? -46.692 -22.176 -25.540 1.00 63.96 898 LYS D O 1
ATOM 4705 N N . VAL D 1 98 ? -45.047 -22.045 -27.047 1.00 66.09 899 VAL D N 1
ATOM 4706 C CA . VAL D 1 98 ? -45.101 -23.462 -27.344 1.00 69.14 899 VAL D CA 1
ATOM 4707 C C . VAL D 1 98 ? -44.771 -24.261 -26.101 1.00 64.54 899 VAL D C 1
ATOM 4708 O O . VAL D 1 98 ? -45.421 -25.247 -25.807 1.00 53.72 899 VAL D O 1
ATOM 4712 N N . VAL D 1 99 ? -43.763 -23.832 -25.362 1.00 57.63 900 VAL D N 1
ATOM 4713 C CA . VAL D 1 99 ? -43.397 -24.545 -24.157 1.00 51.27 900 VAL D CA 1
ATOM 4714 C C . VAL D 1 99 ? -44.528 -24.495 -23.144 1.00 59.47 900 VAL D C 1
ATOM 4715 O O . VAL D 1 99 ? -44.834 -25.492 -22.506 1.00 50.96 900 VAL D O 1
ATOM 4719 N N . ARG D 1 100 ? -45.151 -23.332 -22.999 1.00 52.07 901 ARG D N 1
ATOM 4720 C CA . ARG D 1 100 ? -46.237 -23.187 -22.042 1.00 52.51 901 ARG D CA 1
ATOM 4721 C C . ARG D 1 100 ? -47.426 -24.061 -22.388 1.00 65.93 901 ARG D C 1
ATOM 4722 O O . ARG D 1 100 ? -47.997 -24.710 -21.524 1.00 63.55 901 ARG D O 1
ATOM 4730 N N . GLN D 1 101 ? -47.799 -24.076 -23.657 1.00 67.19 902 GLN D N 1
ATOM 4731 C CA . GLN D 1 101 ? -48.919 -24.887 -24.090 1.00 70.92 902 GLN D CA 1
ATOM 4732 C C . GLN D 1 101 ? -48.633 -26.362 -23.934 1.00 71.37 902 GLN D C 1
ATOM 4733 O O . GLN D 1 101 ? -49.484 -27.130 -23.503 1.00 66.38 902 GLN D O 1
ATOM 4739 N N . LEU D 1 102 ? -47.417 -26.748 -24.289 1.00 61.82 903 LEU D N 1
ATOM 4740 C CA . LEU D 1 102 ? -47.014 -28.145 -24.227 1.00 61.15 903 LEU D CA 1
ATOM 4741 C C . LEU D 1 102 ? -47.004 -28.645 -22.783 1.00 68.03 903 LEU D C 1
ATOM 4742 O O . LEU D 1 102 ? -47.510 -29.744 -22.489 1.00 66.53 903 LEU D O 1
ATOM 4747 N N . CYS D 1 103 ? -46.551 -27.796 -21.854 1.00 55.72 904 CYS D N 1
ATOM 4748 C CA . CYS D 1 103 ? -46.620 -28.119 -20.429 1.00 57.71 904 CYS D CA 1
ATOM 4749 C C . CYS D 1 103 ? -48.054 -28.100 -19.892 1.00 64.69 904 CYS D C 1
ATOM 4750 O O . CYS D 1 103 ? -48.390 -28.904 -19.007 1.00 66.46 904 CYS D O 1
ATOM 4753 N N . GLU D 1 104 ? -48.920 -27.209 -20.403 1.00 57.31 905 GLU D N 1
ATOM 4754 C CA . GLU D 1 104 ? -50.301 -27.260 -19.954 1.00 59.62 905 GLU D CA 1
ATOM 4755 C C . GLU D 1 104 ? -50.967 -28.582 -20.349 1.00 69.97 905 GLU D C 1
ATOM 4756 O O . GLU D 1 104 ? -51.730 -29.165 -19.564 1.00 70.76 905 GLU D O 1
ATOM 4762 N N . GLN D 1 105 ? -50.726 -29.045 -21.577 1.00 65.78 906 GLN D N 1
ATOM 4763 C CA . GLN D 1 105 ? -51.351 -30.276 -22.031 1.00 74.90 906 GLN D CA 1
ATOM 4764 C C . GLN D 1 105 ? -50.672 -31.525 -21.478 1.00 73.22 906 GLN D C 1
ATOM 4765 O O . GLN D 1 105 ? -51.286 -32.589 -21.479 1.00 88.42 906 GLN D O 1
ATOM 4771 N N . ALA D 1 106 ? -49.409 -31.449 -21.066 1.00 65.31 907 ALA D N 1
ATOM 4772 C CA . ALA D 1 106 ? -48.708 -32.593 -20.486 1.00 62.86 907 ALA D CA 1
ATOM 4773 C C . ALA D 1 106 ? -48.234 -32.178 -19.098 1.00 62.45 907 ALA D C 1
ATOM 4774 O O . ALA D 1 106 ? -47.044 -31.902 -18.892 1.00 57.80 907 ALA D O 1
ATOM 4776 N N . PRO D 1 107 ? -49.136 -32.179 -18.112 1.00 69.10 908 PRO D N 1
ATOM 4777 C CA . PRO D 1 107 ? -48.817 -31.644 -16.770 1.00 66.87 908 PRO D CA 1
ATOM 4778 C C . PRO D 1 107 ? -47.608 -32.262 -16.102 1.00 74.42 908 PRO D C 1
ATOM 4779 O O . PRO D 1 107 ? -47.070 -31.628 -15.191 1.00 74.87 908 PRO D O 1
ATOM 4783 N N . SER D 1 108 ? -47.279 -33.534 -16.378 1.00 70.13 909 SER D N 1
ATOM 4784 C CA . SER D 1 108 ? -46.158 -34.199 -15.721 1.00 65.71 909 SER D CA 1
ATOM 4785 C C . SER D 1 108 ? -44.890 -34.199 -16.560 1.00 67.90 909 SER D C 1
ATOM 4786 O O . SER D 1 108 ? -43.909 -34.859 -16.186 1.00 72.87 909 SER D O 1
ATOM 4789 N N . THR D 1 109 ? -44.859 -33.460 -17.658 1.00 57.43 910 THR D N 1
ATOM 4790 C CA . THR D 1 109 ? -43.709 -33.471 -18.551 1.00 63.22 910 THR D CA 1
ATOM 4791 C C . THR D 1 109 ? -42.861 -32.207 -18.398 1.00 56.11 910 THR D C 1
ATOM 4792 O O . THR D 1 109 ? -43.391 -31.095 -18.292 1.00 60.91 910 THR D O 1
ATOM 4796 N N . SER D 1 110 ? -41.538 -32.385 -18.356 1.00 61.77 911 SER D N 1
ATOM 4797 C CA . SER D 1 110 ? -40.581 -31.284 -18.406 1.00 55.89 911 SER D CA 1
ATOM 4798 C C . SER D 1 110 ? -40.071 -31.143 -19.833 1.00 54.97 911 SER D C 1
ATOM 4799 O O . SER D 1 110 ? -39.863 -32.139 -20.537 1.00 64.82 911 SER D O 1
ATOM 4802 N N . VAL D 1 111 ? -39.945 -29.898 -20.274 1.00 53.67 912 VAL D N 1
ATOM 4803 C CA . VAL D 1 111 ? -39.727 -29.562 -21.677 1.00 56.15 912 VAL D CA 1
ATOM 4804 C C . VAL D 1 111 ? -38.534 -28.630 -21.846 1.00 58.73 912 VAL D C 1
ATOM 4805 O O . VAL D 1 111 ? -38.451 -27.584 -21.195 1.00 54.10 912 VAL D O 1
ATOM 4809 N N . LEU D 1 112 ? -37.662 -28.953 -22.795 1.00 57.20 913 LEU D N 1
ATOM 4810 C CA . LEU D 1 112 ? -36.707 -27.959 -23.265 1.00 47.67 913 LEU D CA 1
ATOM 4811 C C . LEU D 1 112 ? -36.676 -28.040 -24.773 1.00 50.83 913 LEU D C 1
ATOM 4812 O O . LEU D 1 112 ? -36.551 -29.129 -25.332 1.00 57.32 913 LEU D O 1
ATOM 4817 N N . LEU D 1 113 ? -36.824 -26.892 -25.415 1.00 49.32 914 LEU D N 1
ATOM 4818 C CA . LEU D 1 113 ? -36.854 -26.787 -26.859 1.00 51.39 914 LEU D CA 1
ATOM 4819 C C . LEU D 1 113 ? -35.780 -25.807 -27.315 1.00 58.04 914 LEU D C 1
ATOM 4820 O O . LEU D 1 113 ? -35.520 -24.771 -26.672 1.00 54.25 914 LEU D O 1
ATOM 4825 N N . LEU D 1 114 ? -35.182 -26.138 -28.450 1.00 60.78 915 LEU D N 1
ATOM 4826 C CA . LEU D 1 114 ? -34.199 -25.302 -29.110 1.00 56.93 915 LEU D CA 1
ATOM 4827 C C . LEU D 1 114 ? -34.722 -25.004 -30.496 1.00 66.48 915 LEU D C 1
ATOM 4828 O O . LEU D 1 114 ? -35.290 -25.881 -31.157 1.00 70.22 915 LEU D O 1
ATOM 4833 N N . SER D 1 115 ? -34.528 -23.771 -30.938 1.00 66.92 916 SER D N 1
ATOM 4834 C CA . SER D 1 115 ? -34.961 -23.382 -32.260 1.00 64.98 916 SER D CA 1
ATOM 4835 C C . SER D 1 115 ? -33.785 -22.825 -33.039 1.00 71.40 916 SER D C 1
ATOM 4836 O O . SER D 1 115 ? -33.145 -21.874 -32.605 1.00 75.90 916 SER D O 1
ATOM 4839 N N . PRO D 1 116 ? -33.502 -23.403 -34.195 1.00 72.51 917 PRO D N 1
ATOM 4840 C CA . PRO D 1 116 ? -32.403 -22.931 -35.033 1.00 75.24 917 PRO D CA 1
ATOM 4841 C C . PRO D 1 116 ? -32.707 -21.540 -35.563 1.00 81.51 917 PRO D C 1
ATOM 4842 O O . PRO D 1 116 ? -33.855 -21.244 -35.861 1.00 85.31 917 PRO D O 1
ATOM 4846 N N . GLN D 1 117 ? -31.690 -20.700 -35.680 1.00 83.10 918 GLN D N 1
ATOM 4847 C CA . GLN D 1 117 ? -31.878 -19.339 -36.161 1.00 88.56 918 GLN D CA 1
ATOM 4848 C C . GLN D 1 117 ? -30.873 -18.949 -37.229 1.00 89.34 918 GLN D C 1
ATOM 4849 O O . GLN D 1 117 ? -29.822 -19.571 -37.364 1.00 92.20 918 GLN D O 1
ATOM 4855 N N . PRO D 1 118 ? -31.238 -17.867 -38.017 1.00 95.24 919 PRO D N 1
ATOM 4856 C CA . PRO D 1 118 ? -30.246 -17.502 -39.039 1.00 103.87 919 PRO D CA 1
ATOM 4857 C C . PRO D 1 118 ? -28.992 -16.965 -38.374 1.00 102.80 919 PRO D C 1
ATOM 4858 O O . PRO D 1 118 ? -29.092 -16.395 -37.292 1.00 97.63 919 PRO D O 1
ATOM 4862 N N . MET D 1 119 ? -27.845 -17.153 -39.017 1.00 109.02 920 MET D N 1
ATOM 4863 C CA . MET D 1 119 ? -26.550 -16.711 -38.503 1.00 112.87 920 MET D CA 1
ATOM 4864 C C . MET D 1 119 ? -25.971 -17.738 -37.550 1.00 108.43 920 MET D C 1
ATOM 4865 O O . MET D 1 119 ? -24.949 -17.499 -36.921 1.00 110.98 920 MET D O 1
ATOM 4870 N N . GLY D 1 120 ? -26.634 -18.880 -37.446 1.00 103.46 921 GLY D N 1
ATOM 4871 C CA . GLY D 1 120 ? -26.181 -19.946 -36.575 1.00 96.43 921 GLY D CA 1
ATOM 4872 C C . GLY D 1 120 ? -26.610 -19.760 -35.137 1.00 94.63 921 GLY D C 1
ATOM 4873 O O . GLY D 1 120 ? -26.256 -20.554 -34.274 1.00 98.76 921 GLY D O 1
ATOM 4874 N N . LYS D 1 121 ? -27.376 -18.706 -34.884 1.00 92.93 922 LYS D N 1
ATOM 4875 C CA . LYS D 1 121 ? -27.875 -18.420 -33.548 1.00 83.41 922 LYS D CA 1
ATOM 4876 C C . LYS D 1 121 ? -28.963 -19.412 -33.180 1.00 80.08 922 LYS D C 1
ATOM 4877 O O . LYS D 1 121 ? -29.640 -19.944 -34.048 1.00 83.22 922 LYS D O 1
ATOM 4883 N N . VAL D 1 122 ? -29.125 -19.668 -31.892 1.00 70.07 923 VAL D N 1
ATOM 4884 C CA . VAL D 1 122 ? -30.144 -20.595 -31.440 1.00 65.35 923 VAL D CA 1
ATOM 4885 C C . VAL D 1 122 ? -30.928 -20.021 -30.273 1.00 70.72 923 VAL D C 1
ATOM 4886 O O . VAL D 1 122 ? -30.377 -19.310 -29.442 1.00 71.43 923 VAL D O 1
ATOM 4890 N N . LEU D 1 123 ? -32.216 -20.339 -30.215 1.00 61.99 924 LEU D N 1
ATOM 4891 C CA . LEU D 1 123 ? -33.070 -19.881 -29.129 1.00 61.09 924 LEU D CA 1
ATOM 4892 C C . LEU D 1 123 ? -33.449 -21.079 -28.269 1.00 55.47 924 LEU D C 1
ATOM 4893 O O . LEU D 1 123 ? -33.543 -22.205 -28.758 1.00 50.31 924 LEU D O 1
ATOM 4898 N N . CYS D 1 124 ? -33.587 -20.849 -26.977 1.00 52.98 925 CYS D N 1
ATOM 4899 C CA . CYS D 1 124 ? -33.826 -21.925 -26.041 1.00 52.95 925 CYS D CA 1
ATOM 4900 C C . CYS D 1 124 ? -34.929 -21.522 -25.072 1.00 59.78 925 CYS D C 1
ATOM 4901 O O . CYS D 1 124 ? -34.888 -20.420 -24.515 1.00 57.50 925 CYS D O 1
ATOM 4904 N N . ALA D 1 125 ? -35.881 -22.431 -24.830 1.00 53.09 926 ALA D N 1
ATOM 4905 C CA . ALA D 1 125 ? -36.922 -22.210 -23.832 1.00 44.70 926 ALA D CA 1
ATOM 4906 C C . ALA D 1 125 ? -37.196 -23.519 -23.106 1.00 48.25 926 ALA D C 1
ATOM 4907 O O . ALA D 1 125 ? -37.229 -24.573 -23.737 1.00 53.82 926 ALA D O 1
ATOM 4909 N N . CYS D 1 126 ? -37.372 -23.467 -21.786 1.00 42.74 927 CYS D N 1
ATOM 4910 C CA . CYS D 1 126 ? -37.560 -24.705 -21.049 1.00 52.87 927 CYS D CA 1
ATOM 4911 C C . CYS D 1 126 ? -38.469 -24.466 -19.848 1.00 51.68 927 CYS D C 1
ATOM 4912 O O . CYS D 1 126 ? -38.549 -23.351 -19.337 1.00 41.07 927 CYS D O 1
ATOM 4915 N N . GLN D 1 127 ? -39.103 -25.546 -19.374 1.00 52.41 928 GLN D N 1
ATOM 4916 C CA . GLN D 1 127 ? -40.065 -25.524 -18.279 1.00 53.05 928 GLN D CA 1
ATOM 4917 C C . GLN D 1 127 ? -40.009 -26.864 -17.569 1.00 48.13 928 GLN D C 1
ATOM 4918 O O . GLN D 1 127 ? -39.978 -27.904 -18.227 1.00 46.02 928 GLN D O 1
ATOM 4924 N N . VAL D 1 128 ? -40.026 -26.850 -16.240 1.00 51.70 929 VAL D N 1
ATOM 4925 C CA . VAL D 1 128 ? -39.945 -28.078 -15.444 1.00 49.54 929 VAL D CA 1
ATOM 4926 C C . VAL D 1 128 ? -41.333 -28.407 -14.907 1.00 55.23 929 VAL D C 1
ATOM 4927 O O . VAL D 1 128 ? -41.981 -27.551 -14.298 1.00 54.31 929 VAL D O 1
ATOM 4931 N N . ALA D 1 129 ? -41.759 -29.659 -15.048 1.00 59.48 930 ALA D N 1
ATOM 4932 C CA . ALA D 1 129 ? -43.102 -30.034 -14.600 1.00 57.55 930 ALA D CA 1
ATOM 4933 C C . ALA D 1 129 ? -43.262 -29.794 -13.096 1.00 60.66 930 ALA D C 1
ATOM 4934 O O . ALA D 1 129 ? -42.284 -29.758 -12.339 1.00 60.87 930 ALA D O 1
ATOM 4936 N N . GLN D 1 130 ? -44.522 -29.628 -12.664 1.00 64.86 931 GLN D N 1
ATOM 4937 C CA . GLN D 1 130 ? -44.793 -29.160 -11.306 1.00 71.99 931 GLN D CA 1
ATOM 4938 C C . GLN D 1 130 ? -44.487 -30.217 -10.252 1.00 78.70 931 GLN D C 1
ATOM 4939 O O . GLN D 1 130 ? -44.275 -29.875 -9.081 1.00 82.38 931 GLN D O 1
ATOM 4945 N N . GLY D 1 131 ? -44.460 -31.493 -10.637 1.00 81.39 932 GLY D N 1
ATOM 4946 C CA . GLY D 1 131 ? -44.107 -32.552 -9.707 1.00 89.24 932 GLY D CA 1
ATOM 4947 C C . GLY D 1 131 ? -42.620 -32.783 -9.492 1.00 92.76 932 GLY D C 1
ATOM 4948 O O . GLY D 1 131 ? -42.252 -33.467 -8.530 1.00 94.09 932 GLY D O 1
ATOM 4949 N N . ALA D 1 132 ? -41.781 -32.207 -10.342 1.00 91.22 933 ALA D N 1
ATOM 4950 C CA . ALA D 1 132 ? -40.342 -32.397 -10.244 1.00 85.20 933 ALA D CA 1
ATOM 4951 C C . ALA D 1 132 ? -39.797 -31.879 -8.929 1.00 78.50 933 ALA D C 1
ATOM 4952 O O . ALA D 1 132 ? -40.326 -30.937 -8.347 1.00 76.89 933 ALA D O 1
ATOM 4954 N N . MET D 1 133 ? -38.736 -32.516 -8.459 1.00 74.15 934 MET D N 1
ATOM 4955 C CA . MET D 1 133 ? -38.129 -32.142 -7.195 1.00 74.13 934 MET D CA 1
ATOM 4956 C C . MET D 1 133 ? -37.386 -30.819 -7.215 1.00 69.85 934 MET D C 1
ATOM 4957 O O . MET D 1 133 ? -37.102 -30.255 -8.261 1.00 57.31 934 MET D O 1
ATOM 4962 N N . PRO D 1 134 ? -37.079 -30.325 -5.959 1.00 69.97 935 PRO D N 1
ATOM 4963 C CA . PRO D 1 134 ? -36.419 -29.012 -5.956 1.00 71.10 935 PRO D CA 1
ATOM 4964 C C . PRO D 1 134 ? -35.111 -28.922 -6.721 1.00 69.56 935 PRO D C 1
ATOM 4965 O O . PRO D 1 134 ? -34.826 -27.862 -7.252 1.00 71.87 935 PRO D O 1
ATOM 4969 N N . THR D 1 135 ? -34.325 -29.984 -6.766 1.00 61.86 936 THR D N 1
ATOM 4970 C CA . THR D 1 135 ? -33.052 -29.940 -7.470 1.00 64.06 936 THR D CA 1
ATOM 4971 C C . THR D 1 135 ? -33.190 -29.627 -8.954 1.00 60.76 936 THR D C 1
ATOM 4972 O O . THR D 1 135 ? -32.337 -28.964 -9.522 1.00 62.03 936 THR D O 1
ATOM 4976 N N . PHE D 1 136 ? -34.242 -30.114 -9.592 1.00 53.45 937 PHE D N 1
ATOM 4977 C CA . PHE D 1 136 ? -34.421 -29.843 -11.006 1.00 41.32 937 PHE D CA 1
ATOM 4978 C C . PHE D 1 136 ? -35.056 -28.466 -11.145 1.00 56.71 937 PHE D C 1
ATOM 4979 O O . PHE D 1 136 ? -36.176 -28.247 -10.709 1.00 54.81 937 PHE D O 1
ATOM 4987 N N . THR D 1 137 ? -34.322 -27.546 -11.762 1.00 50.62 938 THR D N 1
ATOM 4988 C CA . THR D 1 137 ? -34.770 -26.172 -11.949 1.00 54.40 938 THR D CA 1
ATOM 4989 C C . THR D 1 137 ? -34.558 -25.752 -13.384 1.00 52.67 938 THR D C 1
ATOM 4990 O O . THR D 1 137 ? -33.679 -26.266 -14.056 1.00 51.07 938 THR D O 1
ATOM 4994 N N . ALA D 1 138 ? -35.369 -24.820 -13.862 1.00 50.25 939 ALA D N 1
ATOM 4995 C CA . ALA D 1 138 ? -35.274 -24.427 -15.264 1.00 51.61 939 ALA D CA 1
ATOM 4996 C C . ALA D 1 138 ? -34.051 -23.549 -15.532 1.00 46.60 939 ALA D C 1
ATOM 4997 O O . ALA D 1 138 ? -33.414 -23.662 -16.588 1.00 49.68 939 ALA D O 1
ATOM 4999 N N . GLU D 1 139 ? -33.739 -22.664 -14.600 1.00 49.45 940 GLU D N 1
ATOM 5000 C CA . GLU D 1 139 ? -32.628 -21.759 -14.805 1.00 58.68 940 GLU D CA 1
ATOM 5001 C C . GLU D 1 139 ? -31.310 -22.486 -14.957 1.00 58.23 940 GLU D C 1
ATOM 5002 O O . GLU D 1 139 ? -30.543 -22.179 -15.848 1.00 51.96 940 GLU D O 1
ATOM 5008 N N . ALA D 1 140 ? -31.052 -23.459 -14.100 1.00 51.64 941 ALA D N 1
ATOM 5009 C CA . ALA D 1 140 ? -29.815 -24.200 -14.200 1.00 50.98 941 ALA D CA 1
ATOM 5010 C C . ALA D 1 140 ? -29.750 -25.004 -15.486 1.00 54.09 941 ALA D C 1
ATOM 5011 O O . ALA D 1 140 ? -28.725 -25.046 -16.148 1.00 58.37 941 ALA D O 1
ATOM 5013 N N . TRP D 1 141 ? -30.859 -25.633 -15.839 1.00 47.78 942 TRP D N 1
ATOM 5014 C CA . TRP D 1 141 ? -30.917 -26.456 -17.030 1.00 55.51 942 TRP D CA 1
ATOM 5015 C C . TRP D 1 141 ? -30.653 -25.605 -18.254 1.00 49.95 942 TRP D C 1
ATOM 5016 O O . TRP D 1 141 ? -29.831 -25.937 -19.118 1.00 52.16 942 TRP D O 1
ATOM 5027 N N . ALA D 1 142 ? -31.320 -24.466 -18.296 1.00 49.32 943 ALA D N 1
ATOM 5028 C CA . ALA D 1 142 ? -31.162 -23.561 -19.405 1.00 47.16 943 ALA D CA 1
ATOM 5029 C C . ALA D 1 142 ? -29.741 -23.058 -19.462 1.00 52.23 943 ALA D C 1
ATOM 5030 O O . ALA D 1 142 ? -29.178 -22.974 -20.522 1.00 58.04 943 ALA D O 1
ATOM 5032 N N . LEU D 1 143 ? -29.156 -22.740 -18.319 1.00 42.45 944 LEU D N 1
ATOM 5033 C CA . LEU D 1 143 ? -27.801 -22.234 -18.324 1.00 43.13 944 LEU D CA 1
ATOM 5034 C C . LEU D 1 143 ? -26.861 -23.270 -18.889 1.00 52.89 944 LEU D C 1
ATOM 5035 O O . LEU D 1 143 ? -26.043 -22.977 -19.760 1.00 49.69 944 LEU D O 1
ATOM 5040 N N . ALA D 1 144 ? -27.025 -24.504 -18.440 1.00 51.40 945 ALA D N 1
ATOM 5041 C CA . ALA D 1 144 ? -26.139 -25.537 -18.900 1.00 52.47 945 ALA D CA 1
ATOM 5042 C C . ALA D 1 144 ? -26.250 -25.685 -20.388 1.00 51.40 945 ALA D C 1
ATOM 5043 O O . ALA D 1 144 ? -25.228 -25.782 -21.058 1.00 53.73 945 ALA D O 1
ATOM 5045 N N . VAL D 1 145 ? -27.469 -25.701 -20.918 1.00 51.06 946 VAL D N 1
ATOM 5046 C CA . VAL D 1 145 ? -27.581 -25.852 -22.363 1.00 58.11 946 VAL D CA 1
ATOM 5047 C C . VAL D 1 145 ? -27.053 -24.650 -23.128 1.00 59.21 946 VAL D C 1
ATOM 5048 O O . VAL D 1 145 ? -26.340 -24.782 -24.108 1.00 62.01 946 VAL D O 1
ATOM 5052 N N . CYS D 1 146 ? -27.432 -23.474 -22.662 1.00 56.81 947 CYS D N 1
ATOM 5053 C CA . CYS D 1 146 ? -27.058 -22.214 -23.273 1.00 54.71 947 CYS D CA 1
ATOM 5054 C C . CYS D 1 146 ? -25.597 -21.873 -23.137 1.00 59.69 947 CYS D C 1
ATOM 5055 O O . CYS D 1 146 ? -24.978 -21.387 -24.072 1.00 61.23 947 CYS D O 1
ATOM 5058 N N . SER D 1 147 ? -25.042 -22.130 -21.966 1.00 59.51 948 SER D N 1
ATOM 5059 C CA . SER D 1 147 ? -23.635 -21.843 -21.786 1.00 64.57 948 SER D CA 1
ATOM 5060 C C . SER D 1 147 ? -22.849 -22.751 -22.708 1.00 71.63 948 SER D C 1
ATOM 5061 O O . SER D 1 147 ? -21.883 -22.327 -23.325 1.00 67.52 948 SER D O 1
ATOM 5064 N N . HIS D 1 148 ? -23.265 -24.005 -22.821 1.00 73.29 949 HIS D N 1
ATOM 5065 C CA . HIS D 1 148 ? -22.523 -24.889 -23.707 1.00 72.76 949 HIS D CA 1
ATOM 5066 C C . HIS D 1 148 ? -22.454 -24.325 -25.124 1.00 75.49 949 HIS D C 1
ATOM 5067 O O . HIS D 1 148 ? -21.473 -24.565 -25.835 1.00 84.43 949 HIS D O 1
ATOM 5074 N N . MET D 1 149 ? -23.472 -23.568 -25.548 1.00 72.44 950 MET D N 1
ATOM 5075 C CA . MET D 1 149 ? -23.510 -22.953 -26.872 1.00 69.87 950 MET D CA 1
ATOM 5076 C C . MET D 1 149 ? -22.894 -21.567 -26.910 1.00 71.15 950 MET D C 1
ATOM 5077 O O . MET D 1 149 ? -23.051 -20.872 -27.918 1.00 70.69 950 MET D O 1
ATOM 5082 N N . GLY D 1 150 ? -22.236 -21.152 -25.835 1.00 71.01 951 GLY D N 1
ATOM 5083 C CA . GLY D 1 150 ? -21.604 -19.846 -25.785 1.00 72.17 951 GLY D CA 1
ATOM 5084 C C . GLY D 1 150 ? -22.585 -18.731 -25.496 1.00 79.27 951 GLY D C 1
ATOM 5085 O O . GLY D 1 150 ? -22.229 -17.556 -25.483 1.00 84.98 951 GLY D O 1
ATOM 5086 N N . GLY D 1 151 ? -23.832 -19.118 -25.270 1.00 73.61 952 GLY D N 1
ATOM 5087 C CA . GLY D 1 151 ? -24.912 -18.199 -24.970 1.00 69.25 952 GLY D CA 1
ATOM 5088 C C . GLY D 1 151 ? -25.120 -17.975 -23.490 1.00 69.04 952 GLY D C 1
ATOM 5089 O O . GLY D 1 151 ? -24.339 -18.430 -22.663 1.00 73.72 952 GLY D O 1
ATOM 5090 N N . LYS D 1 152 ? -26.183 -17.257 -23.160 1.00 64.00 953 LYS D N 1
ATOM 5091 C CA . LYS D 1 152 ? -26.532 -16.989 -21.776 1.00 64.03 953 LYS D CA 1
ATOM 5092 C C . LYS D 1 152 ? -28.012 -17.278 -21.549 1.00 58.08 953 LYS D C 1
ATOM 5093 O O . LYS D 1 152 ? -28.793 -17.288 -22.489 1.00 59.05 953 LYS D O 1
ATOM 5099 N N . ALA D 1 153 ? -28.389 -17.542 -20.305 1.00 56.29 954 ALA D N 1
ATOM 5100 C CA . ALA D 1 153 ? -29.777 -17.830 -19.983 1.00 52.07 954 ALA D CA 1
ATOM 5101 C C . ALA D 1 153 ? -30.240 -17.129 -18.713 1.00 60.37 954 ALA D C 1
ATOM 5102 O O . ALA D 1 153 ? -29.452 -16.886 -17.808 1.00 60.94 954 ALA D O 1
ATOM 5104 N N . TRP D 1 154 ? -31.525 -16.806 -18.653 1.00 51.38 955 TRP D N 1
ATOM 5105 C CA . TRP D 1 154 ? -32.105 -16.154 -17.487 1.00 52.29 955 TRP D CA 1
ATOM 5106 C C . TRP D 1 154 ? -33.408 -16.852 -17.120 1.00 56.16 955 TRP D C 1
ATOM 5107 O O . TRP D 1 154 ? -34.138 -17.296 -17.997 1.00 57.53 955 TRP D O 1
ATOM 5118 N N . GLY D 1 155 ? -33.707 -16.955 -15.831 1.00 63.01 956 GLY D N 1
ATOM 5119 C CA . GLY D 1 155 ? -34.925 -17.631 -15.432 1.00 61.13 956 GLY D CA 1
ATOM 5120 C C . GLY D 1 155 ? -35.187 -17.864 -13.958 1.00 64.99 956 GLY D C 1
ATOM 5121 O O . GLY D 1 155 ? -34.510 -17.341 -13.081 1.00 61.76 956 GLY D O 1
ATOM 5122 N N . SER D 1 156 ? -36.205 -18.679 -13.713 1.00 64.92 957 SER D N 1
ATOM 5123 C CA . SER D 1 156 ? -36.668 -19.045 -12.385 1.00 51.83 957 SER D CA 1
ATOM 5124 C C . SER D 1 156 ? -36.703 -20.561 -12.283 1.00 52.55 957 SER D C 1
ATOM 5125 O O . SER D 1 156 ? -36.451 -21.255 -13.257 1.00 50.16 957 SER D O 1
ATOM 5128 N N . ARG D 1 157 ? -36.980 -21.074 -11.094 1.00 49.93 958 ARG D N 1
ATOM 5129 C CA . ARG D 1 157 ? -36.997 -22.510 -10.878 1.00 52.66 958 ARG D CA 1
ATOM 5130 C C . ARG D 1 157 ? -37.839 -23.243 -11.922 1.00 58.74 958 ARG D C 1
ATOM 5131 O O . ARG D 1 157 ? -37.455 -24.330 -12.368 1.00 55.86 958 ARG D O 1
ATOM 5139 N N . VAL D 1 158 ? -38.988 -22.700 -12.254 1.00 53.46 959 VAL D N 1
ATOM 5140 C CA . VAL D 1 158 ? -39.856 -23.357 -13.185 1.00 56.62 959 VAL D CA 1
ATOM 5141 C C . VAL D 1 158 ? -39.674 -23.088 -14.642 1.00 50.03 959 VAL D C 1
ATOM 5142 O O . VAL D 1 158 ? -39.820 -23.974 -15.432 1.00 58.85 959 VAL D O 1
ATOM 5146 N N . VAL D 1 159 ? -39.382 -21.848 -15.004 1.00 51.60 960 VAL D N 1
ATOM 5147 C CA . VAL D 1 159 ? -39.217 -21.504 -16.410 1.00 45.10 960 VAL D CA 1
ATOM 5148 C C . VAL D 1 159 ? -37.957 -20.696 -16.680 1.00 54.83 960 VAL D C 1
ATOM 5149 O O . VAL D 1 159 ? -37.515 -19.922 -15.841 1.00 63.56 960 VAL D O 1
ATOM 5153 N N . ALA D 1 160 ? -37.377 -20.895 -17.856 1.00 49.57 961 ALA D N 1
ATOM 5154 C CA . ALA D 1 160 ? -36.176 -20.177 -18.240 1.00 51.51 961 ALA D CA 1
ATOM 5155 C C . ALA D 1 160 ? -36.064 -20.042 -19.750 1.00 57.07 961 ALA D C 1
ATOM 5156 O O . ALA D 1 160 ? -36.640 -20.822 -20.491 1.00 56.20 961 ALA D O 1
ATOM 5158 N N . GLN D 1 161 ? -35.313 -19.044 -20.193 1.00 49.69 962 GLN D N 1
ATOM 5159 C CA . GLN D 1 161 ? -35.107 -18.790 -21.610 1.00 53.32 962 GLN D CA 1
ATOM 5160 C C . GLN D 1 161 ? -33.629 -18.530 -21.829 1.00 60.93 962 GLN D C 1
ATOM 5161 O O . GLN D 1 161 ? -32.929 -18.113 -20.915 1.00 62.84 962 GLN D O 1
ATOM 5167 N N . GLY D 1 162 ? -33.146 -18.788 -23.034 1.00 58.94 963 GLY D N 1
ATOM 5168 C CA . GLY D 1 162 ? -31.746 -18.571 -23.321 1.00 51.27 963 GLY D CA 1
ATOM 5169 C C . GLY D 1 162 ? -31.419 -18.396 -24.784 1.00 56.56 963 GLY D C 1
ATOM 5170 O O . GLY D 1 162 ? -32.212 -18.731 -25.653 1.00 60.68 963 GLY D O 1
ATOM 5171 N N . THR D 1 163 ? -30.233 -17.868 -25.048 1.00 55.26 964 THR D N 1
ATOM 5172 C CA . THR D 1 163 ? -29.766 -17.665 -26.405 1.00 68.11 964 THR D CA 1
ATOM 5173 C C . THR D 1 163 ? -28.379 -18.271 -26.539 1.00 71.52 964 THR D C 1
ATOM 5174 O O . THR D 1 163 ? -27.588 -18.225 -25.606 1.00 79.68 964 THR D O 1
ATOM 5178 N N . GLY D 1 164 ? -28.090 -18.845 -27.698 1.00 71.60 965 GLY D N 1
ATOM 5179 C CA . GLY D 1 164 ? -26.805 -19.460 -27.950 1.00 63.84 965 GLY D CA 1
ATOM 5180 C C . GLY D 1 164 ? -26.438 -19.306 -29.410 1.00 60.92 965 GLY D C 1
ATOM 5181 O O . GLY D 1 164 ? -27.206 -18.776 -30.212 1.00 65.08 965 GLY D O 1
ATOM 5182 N N . SER D 1 165 ? -25.217 -19.708 -29.734 1.00 69.55 966 SER D N 1
ATOM 5183 C CA . SER D 1 165 ? -24.747 -19.681 -31.113 1.00 78.39 966 SER D CA 1
ATOM 5184 C C . SER D 1 165 ? -23.906 -20.921 -31.381 1.00 85.95 966 SER D C 1
ATOM 5185 O O . SER D 1 165 ? -22.797 -21.048 -30.852 1.00 91.23 966 SER D O 1
ATOM 5188 N N . THR D 1 166 ? -24.421 -21.833 -32.194 1.00 82.50 967 THR D N 1
ATOM 5189 C CA . THR D 1 166 ? -23.627 -22.975 -32.619 1.00 83.67 967 THR D CA 1
ATOM 5190 C C . THR D 1 166 ? -24.233 -23.521 -33.893 1.00 88.92 967 THR D C 1
ATOM 5191 O O . THR D 1 166 ? -25.408 -23.296 -34.196 1.00 94.20 967 THR D O 1
ATOM 5195 N N . THR D 1 167 ? -23.409 -24.244 -34.630 1.00 93.18 968 THR D N 1
ATOM 5196 C CA . THR D 1 167 ? -23.881 -25.034 -35.749 1.00 103.36 968 THR D CA 1
ATOM 5197 C C . THR D 1 167 ? -24.145 -26.484 -35.362 1.00 110.88 968 THR D C 1
ATOM 5198 O O . THR D 1 167 ? -24.643 -27.247 -36.195 1.00 116.77 968 THR D O 1
ATOM 5202 N N . ASP D 1 168 ? -23.843 -26.873 -34.119 1.00 107.95 969 ASP D N 1
ATOM 5203 C CA . ASP D 1 168 ? -23.989 -28.252 -33.643 1.00 104.59 969 ASP D CA 1
ATOM 5204 C C . ASP D 1 168 ? -25.137 -28.336 -32.638 1.00 99.76 969 ASP D C 1
ATOM 5205 O O . ASP D 1 168 ? -24.927 -28.307 -31.424 1.00 96.80 969 ASP D O 1
ATOM 5210 N N . LEU D 1 169 ? -26.349 -28.522 -33.156 1.00 81.71 970 LEU D N 1
ATOM 5211 C CA . LEU D 1 169 ? -27.519 -28.608 -32.295 1.00 82.27 970 LEU D CA 1
ATOM 5212 C C . LEU D 1 169 ? -27.582 -29.914 -31.525 1.00 82.57 970 LEU D C 1
ATOM 5213 O O . LEU D 1 169 ? -28.081 -29.939 -30.393 1.00 80.68 970 LEU D O 1
ATOM 5218 N N . GLU D 1 170 ? -27.135 -31.016 -32.129 1.00 80.44 971 GLU D N 1
ATOM 5219 C CA . GLU D 1 170 ? -27.326 -32.293 -31.459 1.00 85.12 971 GLU D CA 1
ATOM 5220 C C . GLU D 1 170 ? -26.512 -32.377 -30.176 1.00 77.46 971 GLU D C 1
ATOM 5221 O O . GLU D 1 170 ? -26.953 -33.007 -29.208 1.00 83.28 971 GLU D O 1
ATOM 5227 N N . ALA D 1 171 ? -25.350 -31.723 -30.120 1.00 66.92 972 ALA D N 1
ATOM 5228 C CA . ALA D 1 171 ? -24.638 -31.677 -28.847 1.00 68.11 972 ALA D CA 1
ATOM 5229 C C . ALA D 1 171 ? -25.444 -30.924 -27.788 1.00 71.43 972 ALA D C 1
ATOM 5230 O O . ALA D 1 171 ? -25.596 -31.405 -26.656 1.00 77.64 972 ALA D O 1
ATOM 5232 N N . ALA D 1 172 ? -26.005 -29.766 -28.148 1.00 70.79 973 ALA D N 1
ATOM 5233 C CA . ALA D 1 172 ? -26.775 -28.986 -27.179 1.00 65.16 973 ALA D CA 1
ATOM 5234 C C . ALA D 1 172 ? -27.996 -29.763 -26.698 1.00 60.07 973 ALA D C 1
ATOM 5235 O O . ALA D 1 172 ? -28.272 -29.831 -25.491 1.00 62.28 973 ALA D O 1
ATOM 5237 N N . LEU D 1 173 ? -28.699 -30.416 -27.617 1.00 60.85 974 LEU D N 1
ATOM 5238 C CA . LEU D 1 173 ? -29.804 -31.267 -27.193 1.00 70.29 974 LEU D CA 1
ATOM 5239 C C . LEU D 1 173 ? -29.312 -32.385 -26.282 1.00 65.66 974 LEU D C 1
ATOM 5240 O O . LEU D 1 173 ? -30.003 -32.772 -25.331 1.00 61.47 974 LEU D O 1
ATOM 5245 N N . SER D 1 174 ? -28.105 -32.881 -26.533 1.00 66.96 975 SER D N 1
ATOM 5246 C CA . SER D 1 174 ? -27.581 -33.990 -25.742 1.00 60.57 975 SER D CA 1
ATOM 5247 C C . SER D 1 174 ? -27.233 -33.569 -24.312 1.00 60.73 975 SER D C 1
ATOM 5248 O O . SER D 1 174 ? -27.486 -34.326 -23.372 1.00 56.01 975 SER D O 1
ATOM 5251 N N . ILE D 1 175 ? -26.712 -32.355 -24.098 1.00 56.28 976 ILE D N 1
ATOM 5252 C CA . ILE D 1 175 ? -26.523 -31.929 -22.704 1.00 59.77 976 ILE D CA 1
ATOM 5253 C C . ILE D 1 175 ? -27.866 -31.628 -22.053 1.00 60.70 976 ILE D C 1
ATOM 5254 O O . ILE D 1 175 ? -28.035 -31.812 -20.836 1.00 56.12 976 ILE D O 1
ATOM 5259 N N . ALA D 1 176 ? -28.832 -31.104 -22.820 1.00 58.11 977 ALA D N 1
ATOM 5260 C CA . ALA D 1 176 ? -30.152 -30.904 -22.230 1.00 59.83 977 ALA D CA 1
ATOM 5261 C C . ALA D 1 176 ? -30.690 -32.233 -21.720 1.00 45.33 977 ALA D C 1
ATOM 5262 O O . ALA D 1 176 ? -31.180 -32.335 -20.583 1.00 49.82 977 ALA D O 1
ATOM 5264 N N . GLN D 1 177 ? -30.562 -33.271 -22.542 1.00 45.49 978 GLN D N 1
ATOM 5265 C CA . GLN D 1 177 ? -30.966 -34.611 -22.110 1.00 62.95 978 GLN D CA 1
ATOM 5266 C C . GLN D 1 177 ? -30.141 -35.150 -20.960 1.00 62.83 978 GLN D C 1
ATOM 5267 O O . GLN D 1 177 ? -30.712 -35.631 -19.986 1.00 61.22 978 GLN D O 1
ATOM 5273 N N . THR D 1 178 ? -28.822 -35.025 -21.009 1.00 60.00 979 THR D N 1
ATOM 5274 C CA . THR D 1 178 ? -28.004 -35.535 -19.913 1.00 52.14 979 THR D CA 1
ATOM 5275 C C . THR D 1 178 ? -28.372 -34.862 -18.597 1.00 59.12 979 THR D C 1
ATOM 5276 O O . THR D 1 178 ? -28.502 -35.528 -17.567 1.00 49.42 979 THR D O 1
ATOM 5280 N N . TYR D 1 179 ? -28.593 -33.542 -18.626 1.00 47.28 980 TYR D N 1
ATOM 5281 C CA . TYR D 1 179 ? -28.932 -32.814 -17.413 1.00 48.73 980 TYR D CA 1
ATOM 5282 C C . TYR D 1 179 ? -30.257 -33.290 -16.845 1.00 55.50 980 TYR D C 1
ATOM 5283 O O . TYR D 1 179 ? -30.394 -33.514 -15.628 1.00 61.48 980 TYR D O 1
ATOM 5292 N N . ALA D 1 180 ? -31.270 -33.385 -17.706 1.00 57.33 981 ALA D N 1
ATOM 5293 C CA . ALA D 1 180 ? -32.566 -33.851 -17.240 1.00 57.24 981 ALA D CA 1
ATOM 5294 C C . ALA D 1 180 ? -32.470 -35.295 -16.741 1.00 58.14 981 ALA D C 1
ATOM 5295 O O . ALA D 1 180 ? -32.947 -35.627 -15.651 1.00 62.17 981 ALA D O 1
ATOM 5297 N N . LEU D 1 181 ? -31.845 -36.168 -17.529 1.00 58.82 982 LEU D N 1
ATOM 5298 C CA . LEU D 1 181 ? -31.676 -37.560 -17.109 1.00 55.42 982 LEU D CA 1
ATOM 5299 C C . LEU D 1 181 ? -31.030 -37.619 -15.739 1.00 55.04 982 LEU D C 1
ATOM 5300 O O . LEU D 1 181 ? -31.464 -38.383 -14.872 1.00 55.49 982 LEU D O 1
ATOM 5305 N N . SER D 1 182 ? -30.047 -36.747 -15.501 1.00 49.66 983 SER D N 1
ATOM 5306 C CA . SER D 1 182 ? -29.429 -36.681 -14.190 1.00 50.12 983 SER D CA 1
ATOM 5307 C C . SER D 1 182 ? -30.435 -36.312 -13.136 1.00 54.58 983 SER D C 1
ATOM 5308 O O . SER D 1 182 ? -30.415 -36.883 -12.044 1.00 64.86 983 SER D O 1
ATOM 5311 N N . GLN D 1 183 ? -31.314 -35.373 -13.429 1.00 55.42 984 GLN D N 1
ATOM 5312 C CA . GLN D 1 183 ? -32.323 -35.014 -12.454 1.00 49.83 984 GLN D CA 1
ATOM 5313 C C . GLN D 1 183 ? -33.288 -36.171 -12.203 1.00 53.96 984 GLN D C 1
ATOM 5314 O O . GLN D 1 183 ? -33.698 -36.403 -11.076 1.00 66.51 984 GLN D O 1
ATOM 5320 N N . LEU D 1 184 ? -33.640 -36.897 -13.259 1.00 55.69 985 LEU D N 1
ATOM 5321 C CA . LEU D 1 184 ? -34.548 -38.031 -13.125 1.00 68.27 985 LEU D CA 1
ATOM 5322 C C . LEU D 1 184 ? -33.959 -39.105 -12.228 1.00 66.43 985 LEU D C 1
ATOM 5327 N N . LEU D 1 185 ? -32.666 -39.356 -12.419 1.00 63.39 986 LEU D N 1
ATOM 5328 C CA . LEU D 1 185 ? -31.974 -40.358 -11.632 1.00 64.06 986 LEU D CA 1
ATOM 5329 C C . LEU D 1 185 ? -31.965 -39.955 -10.180 1.00 69.61 986 LEU D C 1
ATOM 5330 O O . LEU D 1 185 ? -32.169 -40.775 -9.299 1.00 69.28 986 LEU D O 1
ATOM 5335 N N . GLU D 1 186 ? -31.735 -38.675 -9.935 1.00 75.71 987 GLU D N 1
ATOM 5336 C CA . GLU D 1 186 ? -31.699 -38.169 -8.577 1.00 80.60 987 GLU D CA 1
ATOM 5337 C C . GLU D 1 186 ? -33.052 -38.367 -7.925 1.00 78.83 987 GLU D C 1
ATOM 5338 O O . GLU D 1 186 ? -33.139 -38.725 -6.758 1.00 86.69 987 GLU D O 1
ATOM 5344 N N . HIS D 1 187 ? -34.109 -38.127 -8.686 1.00 69.68 988 HIS D N 1
ATOM 5345 C CA . HIS D 1 187 ? -35.449 -38.287 -8.161 1.00 78.33 988 HIS D CA 1
ATOM 5346 C C . HIS D 1 187 ? -35.683 -39.738 -7.772 1.00 82.73 988 HIS D C 1
ATOM 5347 O O . HIS D 1 187 ? -36.195 -40.019 -6.697 1.00 83.74 988 HIS D O 1
ATOM 5354 N N . HIS D 1 188 ? -35.288 -40.662 -8.638 1.00 79.78 989 HIS D N 1
ATOM 5355 C CA . HIS D 1 188 ? -35.453 -42.073 -8.329 1.00 81.82 989 HIS D CA 1
ATOM 5356 C C . HIS D 1 188 ? -34.590 -42.474 -7.147 1.00 81.16 989 HIS D C 1
ATOM 5357 O O . HIS D 1 188 ? -35.037 -43.208 -6.277 1.00 99.06 989 HIS D O 1
ATOM 5364 N N . HIS D 1 189 ? -33.361 -41.980 -7.091 1.00 77.37 990 HIS D N 1
ATOM 5365 C CA . HIS D 1 189 ? -32.537 -42.306 -5.929 1.00 85.91 990 HIS D CA 1
ATOM 5366 C C . HIS D 1 189 ? -33.231 -41.928 -4.624 1.00 97.08 990 HIS D C 1
ATOM 5367 O O . HIS D 1 189 ? -33.042 -42.606 -3.608 1.00 100.67 990 HIS D O 1
ATOM 5374 N N . HIS D 1 190 ? -34.045 -40.863 -4.634 1.00 104.15 991 HIS D N 1
ATOM 5375 C CA . HIS D 1 190 ? -34.748 -40.370 -3.449 1.00 104.50 991 HIS D CA 1
ATOM 5376 C C . HIS D 1 190 ? -36.097 -41.042 -3.223 1.00 101.02 991 HIS D C 1
ATOM 5377 O O . HIS D 1 190 ? -36.510 -41.224 -2.073 1.00 102.61 991 HIS D O 1
ATOM 5384 N N . HIS D 1 191 ? -36.807 -41.371 -4.301 1.00 100.45 992 HIS D N 1
ATOM 5385 C CA . HIS D 1 191 ? -38.110 -42.033 -4.257 1.00 100.61 992 HIS D CA 1
ATOM 5386 C C . HIS D 1 191 ? -38.014 -43.291 -5.107 1.00 96.17 992 HIS D C 1
ATOM 5387 O O . HIS D 1 191 ? -38.095 -43.224 -6.339 1.00 90.63 992 HIS D O 1
ATOM 5394 N N . HIS D 1 192 ? -37.826 -44.427 -4.451 1.00 95.91 993 HIS D N 1
ATOM 5395 C CA . HIS D 1 192 ? -37.790 -45.699 -5.153 1.00 107.53 993 HIS D CA 1
ATOM 5396 C C . HIS D 1 192 ? -38.395 -46.810 -4.293 1.00 115.59 993 HIS D C 1
ATOM 5397 O O . HIS D 1 192 ? -37.752 -47.829 -4.032 1.00 117.12 993 HIS D O 1
#

Organism: Homo sapiens (NCBI:txid9606)

Foldseek 3Di:
DVVLVVLVVVLVVLVVVLVCLVPDDDDPVVSVVVNVVSVVVSVVSVVVSVVVLLVVLVVFLVVVCVVDPLDQEDQEEDADPDPVSVQSNQVVNCVVNQNHWYKYKYADPPQKIKIKIFHHPVFDLVQFAQVLQQVLQVVQVWHKDDTRGIIMIMHGHPPVVVSSVSSVVSVCVRRVDD/DVLVVVLVVLVVVLVVLVVVLVCLVPDDDDPVVSVVVNVVSVVVNVVSVVVNVVSLLVVLVVFLVVQCVVDPLDAEDFEETADPDLVSVQSNQVVNCVVSQNYWYKYWYADPPQKIKIKIFHRPPADLPQFAQVLQQQLAVVQVWHKDDTRGIIIIMHGDPDPPVSSVSSVVVVVVRRDDD/DVLLVLVVVLVVLVVVLVCLVPPDDDPVVSVVVNVVSVVVNVVSVVVSVVVLLVVLVVVLVVCPVVDDLPAEEQEEDADPDLVSVQSNQVVNCVVRQRYKYKYWHADPPQKIKIKIFHHPPFDQVQAAQVLQQQLAVVLVWHKDDTRGIIIIMHGHPCVVVSSVSSVVSSVVRVPD/DVLVVLVVVLVVLVVVLVCLVPDDDDPVVSVVVNVVSVVVNVVSVVVSVVVLLVVLVVQLVVQPVVDDLDQEDQEEDADPDLVSVQSNQVVNCVVNQNHWYKYWHADPPQKIKIKIFHHPPFDQVQAAQVLQQQLAVVQVKGKDDTRGIIIIMHGDPDVVVSSVSSVVVVVVSVVVVVVVPD

GO terms:
  GO:0005739 mitochondrion (C, IDA)
  GO:0160049 negative regulation of cGAS/STING signaling pathway (P, IDA)
  GO:0141207 peptide lactyltransferase (ATP-dependent) activity (F, IDA)
  GO:0005739 mitochondrion (C, HTP)
  GO:0005515 protein binding (F, IPI)
  GO:0004813 alanine-tRNA ligase activity (F, IMP)
  GO:0070143 mitochondrial alanyl-tRNA aminoacylation (P, IMP)

Sequence (717 aa):
SRDVAEALRLSKDIGRLIEAVETAVMPQWQRRELLATVKMLQRRANTAIRKLQMGQAAKKTQELLERHSKGPLIVDTVSAESLSVLVKVVRQLCEQAPSTSVLLLSPQPMGKVLCACQVAQGAMPTFTAEAWALAVCSHMGGKAWGSRVVAQGTGSTTDLEAALSIAQTYALSQLLEHSLGSRDVAEALRLSKDIGRLIEAVETAVMPQWQRRELLATVKMLQRRANTAIRKLQMGQAAKKTQELLERHSKGPLIVDTVSAESLSVLVKVVRQLCEQAPSTSVLLLSPQPMGKVLCACQVAQGAMPTFTAEAWALAVCSHMGGKAWGSRVVAQGTGSTTDLEAALSIAQTYALSQLLEHRDVAEALRLSKDIGRLIEAVETAVMPQWQRRELLATVKMLQRRANTAIRKLQMGQAAKKTQELLERHSKGPLIVDTVSAESLSVLVKVVRQLCEQAPSTSVLLLSPQPMGKVLCACQVAQGAMPTFTAEAWALAVCSHMGGKAWGSRVVAQGTGSTTDLEAALSIAQTYALSQLLERDVAEALRLSKDIGRLIEAVETAVMPQWQRRELLATVKMLQRRANTAIRKLQMGQAAKKTQELLERHSKGPLIVDTVSAESLSVLVKVVRQLCEQAPSTSVLLLSPQPMGKVLCACQVAQGAMPTFTAEAWALAVCSHMGGKAWGSRVVAQGTGSTTDLEAALSIAQTYALSQLLEHHHHHH